Protein AF-A9BA17-F1 (afdb_monomer)

Foldseek 3Di:
DDFALDDPDPDPVVVVVSVVCLLLFAEEEEQQAQVNLLLLLLLLVFDPDFSYAYAHDPPDDNCNNDDPVRVVVRDPSSVVSSVVSQWDDDPNDIDGDDLLNCLVRGQEYEYEDELVCSVVVVVVNVVSCVVVVSRSRGYAYAYLAWHADPVVLATHDPCLVVVQHKYKDFADARCQSVDNPAATEIETEGLAQVRQVSVQSNVCVRHVRYRYAGYHLRRLLNLLSHLLLQLLLLLLQCCQQVVVPVVLSVLSLVLSLQLSQQLSQLVLVVRPCNCCSQPVYPDQCVVSVQPDSWDWDWDQDPNDTDTRTTNSCVSRVRSSCNSNQQSDDDPDDHHALSSVLSNLQNVVCVVVVFFDPADVSSQVSCVVVPNHPPPSSNSVNLVSVVSSCVNSVPDCLSCVSSLLVSCCHPNDPVSRNLSSQCSNDSVSVVVLNVVSNDDPVVVLLVVLVVVCVDPLSVVQVVVCVVVVHHPPVSSCVVVVVVPVPDDDDRSSVVNVVVSVVD

pLDDT: mean 89.36, std 8.96, range [50.41, 98.56]

Mean predicted aligned error: 6.74 Å

Radius of gyration: 25.49 Å; Cα contacts (8 Å, |Δi|>4): 829; chains: 1; bounding box: 58×53×80 Å

Secondary structure (DSSP, 8-state):
----SS-S---HHHHHHHHHHHHH--EEEES--HHHHHHHHHHHHH-SS--EEEEPPTT--TTTTS-HHHHHTS-HHHHHHHHHHTEEEETTEEEE--HHHHHHH-SEEEE---TTTHHHHHHHHHHHHHHTT-TTSEEEE---S-EEETTTTEEE-HHHHSTT-EEEEE---BTGGG-TT--EEEEEE-SSHHHHHHHHHHHHTT-TTEEEEEES-HHHHHHHHHHHHHHHHHHHHHHHHSTT-TTHHHHHHHHHHHHHHHHHHHHHHT-TTHHHHHHS-SS-GGGGT-SSS--EEEEEETTEEEEEEE-GGGG-HHHHHHHHHHHS--SSSBPPHHHHHHHHHHHHHHHHTS--SSHHHHHHHHHHTT--STT-HHHHHHHTHHHHHHHHT--GGGGHHHHHHHHHHHS-HHHHHHHHHHHH-HHHHHHHHHHTT--HHHHHHHHHHTTTTSHHHHHHHHHHHHHT---HHHHHHHHHHHHTS--PPPHHHHHHHHHHT-

Organism: Prochlorococcus marinus (strain MIT 9211) (NCBI:txid93059)

Sequence (502 aa):
MKNSFFLKSTDEKSIALRVKQLEIGNVGFYSVGLYPASLAYNCAMLSEESRLLLAPREGRELLGAFSSESLQDMEDIYIRRMKNMATHLVDGSLCVNTLSYLLLNCELVVLSANSNYIEDDLKEACRLRDELNREEVVIACLVGSFCHDELTSRSYLLCQEQPNLAFFSGFHRHGALRNPCDSFTANFCHPEAITALFGSRLLDKLSPNIQVTPGIHNIEGQYIKAAKNISSIFAGFAHTYHKDNPGLLPTLLTLLLDQCLDQAAKVSMKRIDRKALYEQQLFPITELGYGVQLIEAAILRDGGMATVRDHTFSQLTAMVADVKGSMMQPQTGKPTRNFQVGQILATKMLALNRCPSGLEELIDWCQSLGLRRGGLEGITSLQYWPMILESYSIQLEDASMINLLYISIFGTNEARKIAYEVLSNSRELTTYCKESVKPIEGEKFTKLLDRLRDKNAEQIIVKSIASNFIDNNEIANYLDDYTAIQEKPSYSTQLIRLIQDL

Solvent-accessible surface area (backbone atoms only — not comparable to full-atom values): 26605 Å² total; per-residue (Å²): 119,86,51,31,68,63,69,100,66,86,51,64,66,62,52,56,51,49,57,58,49,56,74,72,42,24,39,19,38,32,32,40,33,54,67,57,42,34,49,44,42,33,20,32,71,75,34,94,79,62,51,53,36,34,14,42,42,89,98,53,56,66,66,67,53,56,52,75,72,60,54,71,76,51,58,67,70,31,54,50,44,41,50,52,32,27,39,46,76,53,98,87,40,83,39,73,34,40,69,66,53,35,57,74,64,21,43,35,38,36,42,37,30,53,58,94,46,36,62,61,50,48,53,49,50,52,52,47,31,60,76,69,70,34,66,40,36,26,51,29,34,41,47,51,40,56,37,72,41,83,90,77,61,42,41,46,49,70,33,65,82,32,61,48,36,23,27,49,49,63,43,75,53,67,63,40,47,68,37,89,89,46,72,39,43,22,34,23,12,15,49,50,56,69,46,7,46,54,51,6,55,49,58,27,69,49,31,96,44,44,46,39,42,38,35,48,46,19,48,42,50,40,46,35,43,22,45,34,28,40,45,7,21,53,32,22,20,42,61,55,67,39,61,89,37,83,72,55,47,61,51,52,54,51,50,50,52,49,27,39,49,53,45,24,8,33,44,46,65,68,44,91,54,49,65,52,56,71,72,66,46,96,58,67,58,39,81,60,67,32,92,58,83,69,43,73,43,67,46,81,52,98,92,40,79,41,80,63,31,36,50,48,62,67,58,42,56,34,61,54,46,33,44,52,59,44,47,44,83,54,97,70,74,56,60,48,67,31,17,49,49,10,33,51,52,28,53,49,27,71,74,66,75,41,47,52,96,25,62,68,56,49,50,52,55,36,43,78,72,71,45,65,75,84,78,40,44,14,60,63,42,50,76,46,40,61,35,39,34,60,68,53,67,53,53,67,54,50,36,43,70,59,52,48,54,40,32,25,32,72,38,52,76,67,51,15,51,37,35,33,52,19,74,70,33,71,67,36,38,52,49,34,59,59,58,37,73,57,57,74,68,62,50,55,52,46,60,33,60,80,36,53,88,40,68,66,39,37,48,54,51,51,50,24,62,77,66,76,47,79,62,68,63,64,54,45,51,60,49,54,73,49,64,76,62,85,70,84,73,52,50,32,60,53,48,54,56,57,57,75,73,99

Nearest PDB structures (foldseek):
  1n1e-assembly1_B  TM=7.184E-01  e=7.629E-08  Leishmania mexicana
  1evy-assembly1_A  TM=6.963E-01  e=3.797E-08  Leishmania mexicana
  1txg-assembly1_B  TM=6.914E-01  e=3.080E-07  Archaeoglobus fulgidus
  3g79-assembly1_B  TM=3.894E-01  e=2.680E-03  Methanosarcina mazei Go1
  4r16-assembly1_B  TM=4.785E-01  e=8.574E-03  Pyrococcus horikoshii OT3

Structure (mmCIF, N/CA/C/O backbone):
data_AF-A9BA17-F1
#
_entry.id   AF-A9BA17-F1
#
loop_
_atom_site.group_PDB
_atom_site.id
_atom_site.type_symbol
_atom_site.label_atom_id
_atom_site.label_alt_id
_atom_site.label_comp_id
_atom_site.label_asym_id
_atom_site.label_entity_id
_atom_site.label_seq_id
_atom_site.pdbx_PDB_ins_code
_atom_site.Cartn_x
_atom_site.Cartn_y
_atom_site.Cartn_z
_atom_site.occupancy
_atom_site.B_iso_or_equiv
_atom_site.auth_seq_id
_atom_site.auth_comp_id
_atom_site.auth_asym_id
_atom_site.auth_atom_id
_atom_site.pdbx_PDB_model_num
ATOM 1 N N . MET A 1 1 ? -21.534 1.186 1.590 1.00 80.25 1 MET A N 1
ATOM 2 C CA . MET A 1 1 ? -21.568 1.248 3.072 1.00 80.25 1 MET A CA 1
ATOM 3 C C . MET A 1 1 ? -21.553 2.707 3.558 1.00 80.25 1 MET A C 1
ATOM 5 O O . MET A 1 1 ? -20.774 3.481 3.011 1.00 80.25 1 MET A O 1
ATOM 9 N N . LYS A 1 2 ? -22.360 3.104 4.563 1.00 86.19 2 LYS A N 1
ATOM 10 C CA . LYS A 1 2 ? -22.103 4.332 5.356 1.00 86.19 2 LYS A CA 1
ATOM 11 C C . LYS A 1 2 ? -21.101 3.977 6.458 1.00 86.19 2 LYS A C 1
ATOM 13 O O . LYS A 1 2 ? -21.265 2.945 7.106 1.00 86.19 2 LYS A O 1
ATOM 18 N N . ASN A 1 3 ? -20.055 4.775 6.623 1.00 94.62 3 ASN A N 1
ATOM 19 C CA . ASN A 1 3 ? -18.961 4.497 7.548 1.00 94.62 3 ASN A CA 1
ATOM 20 C C . ASN A 1 3 ? -18.502 5.825 8.142 1.00 94.62 3 ASN A C 1
ATOM 22 O O . ASN A 1 3 ? -17.934 6.648 7.441 1.00 94.62 3 ASN A O 1
ATOM 26 N N . SER A 1 4 ? -18.884 6.094 9.380 1.00 94.75 4 SER A N 1
ATOM 27 C CA . SER A 1 4 ? -18.582 7.353 10.058 1.00 94.75 4 SER A CA 1
ATOM 28 C C . SER A 1 4 ? -18.804 7.140 11.544 1.00 94.75 4 SER A C 1
ATOM 30 O O . SER A 1 4 ? -19.637 6.319 11.930 1.00 94.75 4 SER A O 1
ATOM 32 N N . PHE A 1 5 ? -18.096 7.898 12.373 1.00 96.19 5 PHE A N 1
ATOM 33 C CA . PHE A 1 5 ? -18.293 7.837 13.819 1.00 96.19 5 PHE A CA 1
ATOM 34 C C . PHE A 1 5 ? -19.628 8.431 14.277 1.00 96.19 5 PHE A C 1
ATOM 36 O O . PHE A 1 5 ? -19.995 8.243 15.433 1.00 96.19 5 PHE A O 1
ATOM 43 N N . PHE A 1 6 ? -20.334 9.155 13.403 1.00 93.69 6 PHE A N 1
ATOM 44 C CA . PHE A 1 6 ? -21.546 9.885 13.752 1.00 93.69 6 PHE A CA 1
ATOM 45 C C . PHE A 1 6 ? -22.764 9.379 12.963 1.00 93.69 6 PHE A C 1
ATOM 47 O O . PHE A 1 6 ? -22.776 9.292 11.722 1.00 93.69 6 PHE A O 1
ATOM 54 N N . LEU A 1 7 ? -23.858 9.094 13.677 1.00 85.50 7 LEU A N 1
ATOM 55 C CA . LEU A 1 7 ? -25.177 8.975 13.048 1.00 85.50 7 LEU A CA 1
ATOM 56 C C . LEU A 1 7 ? -25.566 10.293 12.361 1.00 85.50 7 LEU A C 1
ATOM 58 O O . LEU A 1 7 ? -25.050 11.360 12.682 1.00 85.50 7 LEU A O 1
ATOM 62 N N . LYS A 1 8 ? -26.505 10.234 11.404 1.00 75.06 8 LYS A N 1
ATOM 63 C CA . LYS A 1 8 ? -27.094 11.444 10.791 1.00 75.06 8 LYS A CA 1
ATOM 64 C C . LYS A 1 8 ? -28.067 12.101 11.784 1.00 75.06 8 LYS A C 1
ATOM 66 O O . LYS A 1 8 ? -29.261 12.183 11.523 1.00 75.06 8 LYS A O 1
ATOM 71 N N . SER A 1 9 ? -27.561 12.488 12.949 1.00 76.94 9 SER A N 1
ATOM 72 C CA . SER A 1 9 ? -28.294 13.215 13.976 1.00 76.94 9 SER A CA 1
ATOM 73 C C . SER A 1 9 ? -27.906 14.684 13.908 1.00 76.94 9 SER A C 1
ATOM 75 O O . SER A 1 9 ? -26.733 15.008 13.748 1.00 76.94 9 SER A O 1
ATOM 77 N N . THR A 1 10 ? -28.888 15.570 14.036 1.00 82.88 10 THR A N 1
ATOM 78 C CA . THR A 1 10 ? -28.667 17.011 14.227 1.00 82.88 10 THR A CA 1
ATOM 79 C C . THR A 1 10 ? -28.744 17.405 15.703 1.00 82.88 10 THR A C 1
ATOM 81 O O . THR A 1 10 ? -28.673 18.587 16.019 1.00 82.88 10 THR A O 1
ATOM 84 N N . ASP A 1 11 ? -28.932 16.443 16.616 1.00 92.81 11 ASP A N 1
ATOM 85 C CA . ASP A 1 11 ? -28.977 16.716 18.051 1.00 92.81 11 ASP A CA 1
ATOM 86 C C . ASP A 1 11 ? -27.568 16.960 18.604 1.00 92.81 11 ASP A C 1
ATOM 88 O O . ASP A 1 11 ? -26.768 16.035 18.773 1.00 92.81 11 ASP A O 1
ATOM 92 N N . GLU A 1 12 ? -27.288 18.218 18.935 1.00 93.69 12 GLU A N 1
ATOM 93 C CA . GLU A 1 12 ? -26.004 18.668 19.476 1.00 93.69 12 GLU A CA 1
ATOM 94 C C . GLU A 1 12 ? -25.598 17.909 20.746 1.00 93.69 12 GLU A C 1
ATOM 96 O O . GLU A 1 12 ? -24.412 17.647 20.953 1.00 93.69 12 GLU A O 1
ATOM 101 N N . LYS A 1 13 ? -26.559 17.511 21.593 1.00 94.12 13 LYS A N 1
ATOM 102 C CA . LYS A 1 13 ? -26.262 16.773 22.831 1.00 94.12 13 LYS A CA 1
ATOM 103 C C . LYS A 1 13 ? -25.764 15.363 22.537 1.00 94.12 13 LYS A C 1
ATOM 105 O O . LYS A 1 13 ? -24.763 14.945 23.121 1.00 94.12 13 LYS A O 1
ATOM 110 N N . SER A 1 14 ? -26.428 14.654 21.627 1.00 92.25 14 SER A N 1
ATOM 111 C CA . SER A 1 14 ? -25.997 13.333 21.162 1.00 92.25 14 SER A CA 1
ATOM 112 C C . SER A 1 14 ? -24.623 13.397 20.496 1.00 92.25 14 SER A C 1
ATOM 114 O O . SER A 1 14 ? -23.754 12.587 20.814 1.00 92.25 14 SER A O 1
ATOM 116 N N . ILE A 1 15 ? -24.378 14.403 19.648 1.00 94.12 15 ILE A N 1
ATOM 117 C CA . ILE A 1 15 ? -23.067 14.610 19.015 1.00 94.12 15 ILE A CA 1
ATOM 118 C C . ILE A 1 15 ? -21.991 14.871 20.077 1.00 94.12 15 ILE A C 1
ATOM 120 O O . ILE A 1 15 ? -20.941 14.230 20.063 1.00 94.12 15 ILE A O 1
ATOM 124 N N . ALA A 1 16 ? -22.247 15.763 21.038 1.00 95.06 16 ALA A N 1
ATOM 125 C CA . ALA A 1 16 ? -21.301 16.070 22.109 1.00 95.06 16 ALA A CA 1
ATOM 126 C C . ALA A 1 16 ? -20.991 14.846 22.986 1.00 95.06 16 ALA A C 1
ATOM 128 O O . ALA A 1 16 ? -19.848 14.657 23.407 1.00 95.06 16 ALA A O 1
ATOM 129 N N . LEU A 1 17 ? -21.990 13.998 23.253 1.00 94.38 17 LEU A N 1
ATOM 130 C CA . LEU A 1 17 ? -21.785 12.728 23.944 1.00 94.38 17 LEU A CA 1
ATOM 131 C C . LEU A 1 17 ? -20.899 11.791 23.117 1.00 94.38 17 LEU A C 1
ATOM 133 O O . LEU A 1 17 ? -19.946 11.229 23.657 1.00 94.38 17 LEU A O 1
ATOM 137 N N . ARG A 1 18 ? -21.164 11.672 21.811 1.00 95.31 18 ARG A N 1
ATOM 138 C CA . ARG A 1 18 ? -20.383 10.828 20.904 1.00 95.31 18 ARG A CA 1
ATOM 139 C C . ARG A 1 18 ? -18.923 11.269 20.827 1.00 95.31 18 ARG A C 1
ATOM 141 O O . ARG A 1 18 ? -18.032 10.438 20.954 1.00 95.31 18 ARG A O 1
ATOM 148 N N . VAL A 1 19 ? -18.656 12.573 20.737 1.00 95.75 19 VAL A N 1
ATOM 149 C CA . VAL A 1 19 ? -17.288 13.128 20.775 1.00 95.75 19 VAL A CA 1
ATOM 150 C C . VAL A 1 19 ? -16.538 12.700 22.043 1.00 95.75 19 VAL A C 1
ATOM 152 O O . VAL A 1 19 ? -15.379 12.293 21.962 1.00 95.75 19 VAL A O 1
ATOM 155 N N . LYS A 1 20 ? -17.195 12.733 23.211 1.00 95.00 20 LYS A N 1
ATOM 156 C CA . LYS A 1 20 ? -16.595 12.282 24.481 1.00 95.00 20 LYS A CA 1
ATOM 157 C C . LYS A 1 20 ? -16.345 10.773 24.509 1.00 95.00 20 LYS A C 1
ATOM 159 O O . LYS A 1 20 ? -15.336 10.342 25.055 1.00 95.00 20 LYS A O 1
ATOM 164 N N . GLN A 1 21 ? -17.228 9.972 23.914 1.00 94.38 21 GLN A N 1
ATOM 165 C CA . GLN A 1 21 ? -17.019 8.524 23.789 1.00 94.38 21 GLN A CA 1
ATOM 166 C C . GLN A 1 21 ? -15.793 8.214 22.921 1.00 94.38 21 GLN A C 1
ATOM 168 O O . GLN A 1 21 ? -14.937 7.434 23.330 1.00 94.38 21 GLN A O 1
ATOM 173 N N . LEU A 1 22 ? -15.647 8.889 21.775 1.00 96.00 22 LEU A N 1
ATOM 174 C CA . LEU A 1 22 ? -14.487 8.730 20.890 1.00 96.00 22 LEU A CA 1
ATOM 175 C C . LEU A 1 22 ? -13.168 9.113 21.572 1.00 96.00 22 LEU A C 1
ATOM 177 O O . LEU A 1 22 ? -12.120 8.565 21.247 1.00 96.00 22 LEU A O 1
ATOM 181 N N . GLU A 1 23 ? -13.180 10.025 22.545 1.00 91.31 23 GLU A N 1
ATOM 182 C CA . GLU A 1 23 ? -11.965 10.395 23.273 1.00 91.31 23 GLU A CA 1
ATOM 183 C C . GLU A 1 23 ? -11.358 9.232 24.074 1.00 91.31 23 GLU A C 1
ATOM 185 O O . GLU A 1 23 ? -10.127 9.176 24.229 1.00 91.31 23 GLU A O 1
ATOM 190 N N . ILE A 1 24 ? -12.206 8.322 24.562 1.00 91.44 24 ILE A N 1
ATOM 191 C CA . ILE A 1 24 ? -11.844 7.156 25.379 1.00 91.44 24 ILE A CA 1
ATOM 192 C C . ILE A 1 24 ? -12.030 5.816 24.654 1.00 91.44 24 ILE A C 1
ATOM 194 O O . ILE A 1 24 ? -11.817 4.769 25.257 1.00 91.44 24 ILE A O 1
ATOM 198 N N . GLY A 1 25 ? -12.398 5.854 23.374 1.00 95.12 25 GLY A N 1
ATOM 199 C CA . GLY A 1 25 ? -12.740 4.682 22.578 1.00 95.12 25 GLY A CA 1
ATOM 200 C C . GLY A 1 25 ? -11.585 3.703 22.368 1.00 95.12 25 GLY A C 1
ATOM 201 O O . GLY A 1 25 ? -10.414 4.093 22.321 1.00 95.12 25 GLY A O 1
ATOM 202 N N . ASN A 1 26 ? -11.936 2.427 22.199 1.00 97.25 26 ASN A N 1
ATOM 203 C CA . ASN A 1 26 ? -10.983 1.373 21.855 1.00 97.25 26 ASN A CA 1
ATOM 204 C C . ASN A 1 26 ? -10.810 1.239 20.337 1.00 97.25 26 ASN A C 1
ATOM 206 O O . ASN A 1 26 ? -11.734 1.505 19.562 1.00 97.25 26 ASN A O 1
ATOM 210 N N . VAL A 1 27 ? -9.645 0.736 19.931 1.00 97.94 27 VAL A N 1
ATOM 211 C CA . VAL A 1 27 ? -9.338 0.329 18.555 1.00 97.94 27 VAL A CA 1
ATOM 212 C C . VAL A 1 27 ? -9.180 -1.186 18.502 1.00 97.94 27 VAL A C 1
ATOM 214 O O . VAL A 1 27 ? -8.469 -1.766 19.317 1.00 97.94 27 VAL A O 1
ATOM 217 N N . GLY A 1 28 ? -9.821 -1.829 17.533 1.00 98.00 28 GLY A N 1
ATOM 218 C CA . GLY A 1 28 ? -9.743 -3.268 17.308 1.00 98.00 28 GLY A CA 1
ATOM 219 C C . GLY A 1 28 ? -8.903 -3.612 16.080 1.00 98.00 28 GLY A C 1
ATOM 220 O O . GLY A 1 28 ? -9.140 -3.048 15.016 1.00 98.00 28 GLY A O 1
ATOM 221 N N . PHE A 1 29 ? -7.984 -4.576 16.178 1.00 97.44 29 PHE A N 1
ATOM 222 C CA . PHE A 1 29 ? -7.386 -5.233 15.006 1.00 97.44 29 PHE A CA 1
ATOM 223 C C . PHE A 1 29 ? -7.950 -6.639 14.826 1.00 97.44 29 PHE A C 1
ATOM 225 O O . PHE A 1 29 ? -7.773 -7.504 15.688 1.00 97.44 29 PHE A O 1
ATOM 232 N N . TYR A 1 30 ? -8.565 -6.882 13.669 1.00 97.62 30 TYR A N 1
ATOM 233 C CA . TYR A 1 30 ? -9.037 -8.204 13.269 1.00 97.62 30 TYR A CA 1
ATOM 234 C C . TYR A 1 30 ? -8.101 -8.854 12.246 1.00 97.62 30 TYR A C 1
ATOM 236 O O . TYR A 1 30 ? -7.559 -8.175 11.369 1.00 97.62 30 TYR A O 1
ATOM 244 N N . SER A 1 31 ? -7.938 -10.177 12.341 1.00 93.56 31 SER A N 1
ATOM 245 C CA . SER A 1 31 ? -6.985 -10.973 11.555 1.00 93.56 31 SER A CA 1
ATOM 246 C C . SER A 1 31 ? -5.527 -10.561 11.806 1.00 93.56 31 SER A C 1
ATOM 248 O O . SER A 1 31 ? -4.812 -10.142 10.899 1.00 93.56 31 SER A O 1
ATOM 250 N N . VAL A 1 32 ? -5.086 -10.709 13.060 1.00 89.31 32 VAL A N 1
ATOM 251 C CA . VAL A 1 32 ? -3.774 -10.279 13.577 1.00 89.31 32 VAL A CA 1
ATOM 252 C C . VAL A 1 32 ? -2.590 -10.889 12.801 1.00 89.31 32 VAL A C 1
ATOM 254 O O . VAL A 1 32 ? -2.080 -11.961 13.122 1.00 89.31 32 VAL A O 1
ATOM 257 N N . GLY A 1 33 ? -2.141 -10.182 11.761 1.00 86.44 33 GLY A N 1
ATOM 258 C CA . GLY A 1 33 ? -0.909 -10.461 11.024 1.00 86.44 33 GLY A CA 1
ATOM 259 C C . GLY A 1 33 ? 0.328 -9.826 11.667 1.00 86.44 33 GLY A C 1
ATOM 260 O O . GLY A 1 33 ? 0.265 -9.238 12.744 1.00 86.44 33 GLY A O 1
ATOM 261 N N . LEU A 1 34 ? 1.472 -9.892 10.977 1.00 84.75 34 LEU A N 1
ATOM 262 C CA . LEU A 1 34 ? 2.750 -9.408 11.519 1.00 84.75 34 LEU A CA 1
ATOM 263 C C . LEU A 1 34 ? 2.729 -7.911 11.869 1.00 84.75 34 LEU A C 1
ATOM 265 O O . LEU A 1 34 ? 3.305 -7.530 12.886 1.00 84.75 34 LEU A O 1
ATOM 269 N N . TYR A 1 35 ? 2.073 -7.078 11.052 1.00 85.62 35 TYR A N 1
ATOM 270 C CA . TYR A 1 35 ? 1.953 -5.637 11.308 1.00 85.62 35 TYR A CA 1
ATOM 271 C C . TYR A 1 35 ? 1.130 -5.366 12.583 1.00 85.62 35 TYR A C 1
ATOM 273 O O . TYR A 1 35 ? 1.702 -4.833 13.537 1.00 85.62 35 TYR A O 1
ATOM 281 N N . PRO A 1 36 ? -0.152 -5.786 12.674 1.00 89.62 36 PRO A N 1
ATOM 282 C CA . PRO A 1 36 ? -0.951 -5.628 13.891 1.00 89.62 36 PRO A CA 1
ATOM 283 C C . PRO A 1 36 ? -0.299 -6.225 15.136 1.00 89.62 36 PRO A C 1
ATOM 285 O O . PRO A 1 36 ? -0.302 -5.591 16.185 1.00 89.62 36 PRO A O 1
ATOM 288 N N . ALA A 1 37 ? 0.300 -7.416 15.026 1.00 90.62 37 ALA A N 1
ATOM 289 C CA . ALA A 1 37 ? 0.963 -8.069 16.150 1.00 90.62 37 ALA A CA 1
ATOM 290 C C . ALA A 1 37 ? 2.164 -7.256 16.651 1.00 90.62 37 ALA A C 1
ATOM 292 O O . ALA A 1 37 ? 2.364 -7.122 17.855 1.00 90.62 37 ALA A O 1
ATOM 293 N N . SER A 1 38 ? 2.962 -6.698 15.736 1.00 89.00 38 SER A N 1
ATOM 294 C CA . SER A 1 38 ? 4.132 -5.901 16.113 1.00 89.00 38 SER A CA 1
ATOM 295 C C . SER A 1 38 ? 3.725 -4.554 16.722 1.00 89.00 38 SER A C 1
ATOM 297 O O . SER A 1 38 ? 4.362 -4.115 17.674 1.00 89.00 38 SER A O 1
ATOM 299 N N . LEU A 1 39 ? 2.642 -3.933 16.234 1.00 89.62 39 LEU A N 1
ATOM 300 C CA . LEU A 1 39 ? 2.074 -2.726 16.844 1.00 89.62 39 LEU A CA 1
ATOM 301 C C . LEU A 1 39 ? 1.496 -3.020 18.231 1.00 89.62 39 LEU A C 1
ATOM 303 O O . LEU A 1 39 ? 1.759 -2.285 19.172 1.00 89.62 39 LEU A O 1
ATOM 307 N N . ALA A 1 40 ? 0.781 -4.130 18.389 1.00 92.19 40 ALA A N 1
ATOM 308 C CA . ALA A 1 40 ? 0.269 -4.550 19.686 1.00 92.19 40 ALA A CA 1
ATOM 309 C C . ALA A 1 40 ? 1.381 -4.829 20.702 1.00 92.19 40 ALA A C 1
ATOM 311 O O . ALA A 1 40 ? 1.255 -4.455 21.866 1.00 92.19 40 ALA A O 1
ATOM 312 N N . TYR A 1 41 ? 2.483 -5.443 20.267 1.00 91.88 41 TYR A N 1
ATOM 313 C CA . TYR A 1 41 ? 3.653 -5.623 21.120 1.00 91.88 41 TYR A CA 1
ATOM 314 C C . TYR A 1 41 ? 4.255 -4.275 21.534 1.00 91.88 41 TYR A C 1
ATOM 316 O O . TYR A 1 41 ? 4.527 -4.068 22.711 1.00 91.88 41 TYR A O 1
ATOM 324 N N . ASN A 1 42 ? 4.374 -3.323 20.602 1.00 90.31 42 ASN A N 1
ATOM 325 C CA . ASN A 1 42 ? 4.807 -1.958 20.907 1.00 90.31 42 ASN A CA 1
ATOM 326 C C . ASN A 1 42 ? 3.906 -1.287 21.960 1.00 90.31 42 ASN A C 1
ATOM 328 O O . ASN A 1 42 ? 4.395 -0.752 22.954 1.00 90.31 42 ASN A O 1
ATOM 332 N N . CYS A 1 43 ? 2.584 -1.381 21.789 1.00 91.00 43 CYS A N 1
ATOM 333 C CA . CYS A 1 43 ? 1.611 -0.888 22.762 1.00 91.00 43 CYS A CA 1
ATOM 334 C C . CYS A 1 43 ? 1.785 -1.562 24.130 1.00 91.00 43 CYS A C 1
ATOM 336 O O . CYS A 1 43 ? 1.735 -0.887 25.153 1.00 91.00 43 CYS A O 1
ATOM 338 N N . ALA A 1 44 ? 2.019 -2.878 24.158 1.00 92.31 44 ALA A N 1
ATOM 339 C CA . ALA A 1 44 ? 2.231 -3.637 25.389 1.00 92.31 44 ALA A CA 1
ATOM 340 C C . ALA A 1 44 ? 3.506 -3.220 26.136 1.00 92.31 44 ALA A C 1
ATOM 342 O O . ALA A 1 44 ? 3.529 -3.269 27.368 1.00 92.31 44 ALA A O 1
ATOM 343 N N . MET A 1 45 ? 4.550 -2.824 25.404 1.00 90.38 45 MET A N 1
ATOM 344 C CA . MET A 1 45 ? 5.803 -2.328 25.972 1.00 90.38 45 MET A CA 1
ATOM 345 C C . MET A 1 45 ? 5.640 -0.955 26.625 1.00 90.38 45 MET A C 1
ATOM 347 O O . MET A 1 45 ? 6.179 -0.722 27.704 1.00 90.38 45 MET A O 1
ATOM 351 N N . LEU A 1 46 ? 4.904 -0.057 25.966 1.00 84.94 46 LEU A N 1
ATOM 352 C CA . LEU A 1 46 ? 4.946 1.380 26.254 1.00 84.94 46 LEU A CA 1
ATOM 353 C C . LEU A 1 46 ? 3.724 1.907 27.012 1.00 84.94 46 LEU A C 1
ATOM 355 O O . LEU A 1 46 ? 3.776 3.017 27.534 1.00 84.94 46 LEU A O 1
ATOM 359 N N . SER A 1 47 ? 2.643 1.129 27.092 1.00 78.12 47 SER A N 1
ATOM 360 C CA . SER A 1 47 ? 1.451 1.483 27.863 1.00 78.12 47 SER A CA 1
ATOM 361 C C . SER A 1 47 ? 1.020 0.343 28.782 1.00 78.12 47 SER A C 1
ATOM 363 O O . SER A 1 47 ? 0.969 -0.821 28.380 1.00 78.12 47 SER A O 1
ATOM 365 N N . GLU A 1 48 ? 0.682 0.679 30.028 1.00 71.38 48 GLU A N 1
ATOM 366 C CA . GLU A 1 48 ? 0.074 -0.270 30.971 1.00 71.38 48 GLU A CA 1
ATOM 367 C C . GLU A 1 48 ? -1.424 -0.454 30.709 1.00 71.38 48 GLU A C 1
ATOM 369 O O . GLU A 1 48 ? -1.948 -1.557 30.855 1.00 71.38 48 GLU A O 1
ATOM 374 N N . GLU A 1 49 ? -2.091 0.605 30.246 1.00 71.12 49 GLU A N 1
ATOM 375 C CA . GLU A 1 49 ? -3.492 0.597 29.834 1.00 71.12 49 GLU A CA 1
ATOM 376 C C . GLU A 1 49 ? -3.559 0.723 28.312 1.00 71.12 49 GLU A C 1
ATOM 378 O O . GLU A 1 49 ? -3.391 1.802 27.736 1.00 71.12 49 GLU A O 1
ATOM 383 N N . SER A 1 50 ? -3.763 -0.400 27.626 1.00 77.00 50 SER A N 1
ATOM 384 C CA . SER A 1 50 ? -3.921 -0.387 26.176 1.00 77.00 50 SER A CA 1
ATOM 385 C C . SER A 1 50 ? -5.392 -0.310 25.800 1.00 77.00 50 SER A C 1
ATOM 387 O O . SER A 1 50 ? -6.195 -1.142 26.209 1.00 77.00 50 SER A O 1
ATOM 389 N N . ARG A 1 51 ? -5.724 0.664 24.953 1.00 91.69 51 ARG A N 1
ATOM 390 C CA . ARG A 1 51 ? -7.031 0.765 24.284 1.00 91.69 51 ARG A CA 1
ATOM 391 C C . ARG A 1 51 ? -7.103 -0.080 23.016 1.00 91.69 51 ARG A C 1
ATOM 393 O O . ARG A 1 51 ? -8.008 0.090 22.201 1.00 91.69 51 ARG A O 1
ATOM 400 N N . LEU A 1 52 ? -6.115 -0.949 22.819 1.00 96.06 52 LEU A N 1
ATOM 401 C CA . LEU A 1 52 ? -6.061 -1.861 21.700 1.00 96.06 52 LEU A CA 1
ATOM 402 C C . LEU A 1 52 ? -6.680 -3.200 22.083 1.00 96.06 52 LEU A C 1
ATOM 404 O O . LEU A 1 52 ? -6.251 -3.845 23.038 1.00 96.06 52 LEU A O 1
ATOM 408 N N . LEU A 1 53 ? -7.641 -3.636 21.279 1.00 97.62 53 LEU A N 1
ATOM 409 C CA . LEU A 1 53 ? -8.197 -4.977 21.319 1.00 97.62 53 LEU A CA 1
ATOM 410 C C . LEU A 1 53 ? -7.770 -5.744 20.067 1.00 97.62 53 LEU A C 1
ATOM 412 O O . LEU A 1 53 ? -7.662 -5.196 18.970 1.00 97.62 53 LEU A O 1
ATOM 416 N N . LEU A 1 54 ? -7.518 -7.034 20.231 1.00 97.69 54 LEU A N 1
ATOM 417 C CA . LEU A 1 54 ? -7.075 -7.924 19.164 1.00 97.69 54 LEU A CA 1
ATOM 418 C C . LEU A 1 54 ? -8.081 -9.049 19.003 1.00 97.69 54 LEU A C 1
ATOM 420 O O . LEU A 1 54 ? -8.567 -9.569 19.998 1.00 97.69 54 LEU A O 1
ATOM 424 N N . ALA A 1 55 ? -8.350 -9.462 17.771 1.00 97.69 55 ALA A N 1
ATOM 425 C CA . ALA A 1 55 ? -9.089 -10.685 17.489 1.00 97.69 55 ALA A CA 1
ATOM 426 C C . ALA A 1 55 ? -8.384 -11.444 16.354 1.00 97.69 55 ALA A C 1
ATOM 428 O O . ALA A 1 55 ? -8.418 -11.001 15.196 1.00 97.69 55 ALA A O 1
ATOM 429 N N . PRO A 1 56 ? -7.687 -12.559 16.645 1.00 95.56 56 PRO A N 1
ATOM 430 C CA . PRO A 1 56 ? -7.178 -13.416 15.585 1.00 95.56 56 PRO A CA 1
ATOM 431 C C . PRO A 1 56 ? -8.354 -13.995 14.786 1.00 95.56 56 PRO A C 1
ATOM 433 O O . PRO A 1 56 ? -9.439 -14.217 15.322 1.00 95.56 56 PRO A O 1
ATOM 436 N N . ARG A 1 57 ? -8.140 -14.241 13.489 1.00 92.31 57 ARG A N 1
ATOM 437 C CA . ARG A 1 57 ? -9.120 -14.966 12.669 1.00 92.31 57 ARG A CA 1
ATOM 438 C C . ARG A 1 57 ? -9.314 -16.367 13.255 1.00 92.31 57 ARG A C 1
ATOM 440 O O . ARG A 1 57 ? -8.358 -16.951 13.767 1.00 92.31 57 ARG A O 1
ATOM 447 N N . GLU A 1 58 ? -10.515 -16.920 13.142 1.00 89.31 58 GLU A N 1
ATOM 448 C CA . GLU A 1 58 ? -10.786 -18.294 13.563 1.00 89.31 58 GLU A CA 1
ATOM 449 C C . GLU A 1 58 ? -9.756 -19.282 12.978 1.00 89.31 58 GLU A C 1
ATOM 451 O O . GLU A 1 58 ? -9.348 -19.181 11.817 1.00 89.31 58 GLU A O 1
ATOM 456 N N . GLY A 1 59 ? -9.266 -20.194 13.823 1.00 88.12 59 GLY A N 1
ATOM 457 C CA . GLY A 1 59 ? -8.212 -21.149 13.470 1.00 88.12 59 GLY A CA 1
ATOM 458 C C . GLY A 1 59 ? -6.790 -20.571 13.405 1.00 88.12 59 GLY A C 1
ATOM 459 O O . GLY A 1 59 ? -5.863 -21.294 13.039 1.00 88.12 59 GLY A O 1
ATOM 460 N N . ARG A 1 60 ? -6.575 -19.292 13.745 1.00 90.31 60 ARG A N 1
ATOM 461 C CA . ARG A 1 60 ? -5.239 -18.676 13.826 1.00 90.31 60 ARG A CA 1
ATOM 462 C C . ARG A 1 60 ? -4.834 -18.388 15.265 1.00 90.31 60 ARG A C 1
ATOM 464 O O . ARG A 1 60 ? -5.632 -17.961 16.092 1.00 90.31 60 ARG A O 1
ATOM 471 N N . GLU A 1 61 ? -3.545 -18.549 15.536 1.00 90.75 61 GLU A N 1
ATOM 472 C CA . GLU A 1 61 ? -2.944 -18.166 16.809 1.00 90.75 61 GLU A CA 1
ATOM 473 C C . GLU A 1 61 ? -2.547 -16.686 16.811 1.00 90.75 61 GLU A C 1
ATOM 475 O O . GLU A 1 61 ? -1.991 -16.187 15.831 1.00 90.75 61 GLU A O 1
ATOM 480 N N . LEU A 1 62 ? -2.744 -16.005 17.945 1.00 90.00 62 LEU A N 1
ATOM 481 C CA . LEU A 1 62 ? -2.409 -14.587 18.129 1.00 90.00 62 LEU A CA 1
ATOM 482 C C . LEU A 1 62 ? -0.952 -14.254 17.765 1.00 90.00 62 LEU A C 1
ATOM 484 O O . LEU A 1 62 ? -0.678 -13.240 17.129 1.00 90.00 62 LEU A O 1
ATOM 488 N N . LEU A 1 63 ? -0.017 -15.104 18.193 1.00 91.06 63 LEU A N 1
ATOM 489 C CA . LEU A 1 63 ? 1.422 -14.913 17.991 1.00 91.06 63 LEU A CA 1
ATOM 490 C C . LEU A 1 63 ? 1.949 -15.660 16.760 1.00 91.06 63 LEU A C 1
ATOM 492 O O . LEU A 1 63 ? 3.143 -15.598 16.477 1.00 91.06 63 LEU A O 1
ATOM 496 N N . GLY A 1 64 ? 1.074 -16.330 16.000 1.00 86.69 64 GLY A N 1
ATOM 497 C CA . GLY A 1 64 ? 1.461 -17.195 14.880 1.00 86.69 64 GLY A CA 1
ATOM 498 C C . GLY A 1 64 ? 2.104 -16.456 13.700 1.00 86.69 64 GLY A C 1
ATOM 499 O O . GLY A 1 64 ? 2.653 -17.087 12.799 1.00 86.69 64 GLY A O 1
ATOM 500 N N . ALA A 1 65 ? 2.048 -15.121 13.689 1.00 82.56 65 ALA A N 1
ATOM 501 C CA . ALA A 1 65 ? 2.723 -14.290 12.697 1.00 82.56 65 ALA A CA 1
ATOM 502 C C . ALA A 1 65 ? 4.223 -14.075 12.987 1.00 82.56 65 ALA A C 1
ATOM 504 O O . ALA A 1 65 ? 4.963 -13.692 12.076 1.00 82.56 65 ALA A O 1
ATOM 505 N N . PHE A 1 66 ? 4.683 -14.293 14.223 1.00 86.19 66 PHE A N 1
ATOM 506 C CA . PHE A 1 66 ? 6.092 -14.157 14.588 1.00 86.19 66 PHE A CA 1
ATOM 507 C C . PHE A 1 66 ? 6.876 -15.435 14.267 1.00 86.19 66 PHE A C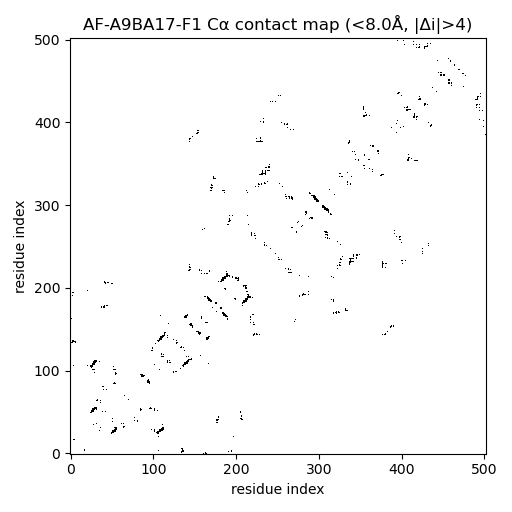 1
ATOM 509 O O . PHE A 1 66 ? 6.370 -16.548 14.397 1.00 86.19 66 PHE A O 1
ATOM 516 N N . SER A 1 67 ? 8.137 -15.284 13.846 1.00 83.06 67 SER A N 1
ATOM 517 C CA . SER A 1 67 ? 9.047 -16.429 13.741 1.00 83.06 67 SER A CA 1
ATOM 518 C C . SER A 1 67 ? 9.442 -16.923 15.133 1.00 83.06 67 SER A C 1
ATOM 520 O O . SER A 1 67 ? 9.443 -16.149 16.088 1.00 83.06 67 SER A O 1
ATOM 522 N N . SER A 1 68 ? 9.851 -18.190 15.239 1.00 84.81 68 SER A N 1
ATOM 523 C CA . SER A 1 68 ? 10.367 -18.753 16.495 1.00 84.81 68 SER A CA 1
ATOM 524 C C . SER A 1 68 ? 11.546 -17.947 17.050 1.00 84.81 68 SER A C 1
ATOM 526 O O . SER A 1 68 ? 11.592 -17.699 18.245 1.00 84.81 68 SER A O 1
ATOM 528 N N . GLU A 1 69 ? 12.439 -17.478 16.175 1.00 83.19 69 GLU A N 1
ATOM 529 C CA . GLU A 1 69 ? 13.538 -16.563 16.518 1.00 83.19 69 GLU A CA 1
ATOM 530 C C . GLU A 1 69 ? 13.005 -15.242 17.101 1.00 83.19 69 GLU A C 1
ATOM 532 O O . GLU A 1 69 ? 13.419 -14.837 18.176 1.00 83.19 69 GLU A O 1
ATOM 537 N N . SER A 1 70 ? 12.004 -14.616 16.463 1.00 83.50 70 SER A N 1
ATOM 538 C CA . SER A 1 70 ? 11.433 -13.357 16.971 1.00 83.50 70 SER A CA 1
ATOM 539 C C . SER A 1 70 ? 10.777 -13.519 18.342 1.00 83.50 70 SER A C 1
ATOM 541 O O . SER A 1 70 ? 10.800 -12.580 19.124 1.00 83.50 70 SER A O 1
ATOM 543 N N . LEU A 1 71 ? 10.165 -14.675 18.617 1.00 87.38 71 LEU A N 1
ATOM 544 C CA . LEU A 1 71 ? 9.508 -14.945 19.897 1.00 87.38 71 LEU A CA 1
ATOM 545 C C . LEU A 1 71 ? 10.505 -15.147 21.042 1.00 87.38 71 LEU A C 1
ATOM 547 O O . LEU A 1 71 ? 10.159 -14.842 22.176 1.00 87.38 71 LEU A O 1
ATOM 551 N N . GLN A 1 72 ? 11.717 -15.637 20.762 1.00 86.69 72 GLN A N 1
ATOM 552 C CA . GLN A 1 72 ? 12.766 -15.802 21.777 1.00 86.69 72 GLN A CA 1
ATOM 553 C C . GLN A 1 72 ? 13.284 -14.458 22.301 1.00 86.69 72 GLN A C 1
ATOM 555 O O . GLN A 1 72 ? 13.654 -14.365 23.467 1.00 86.69 72 GLN A O 1
ATOM 560 N N . ASP A 1 73 ? 13.256 -13.425 21.459 1.00 85.31 73 ASP A N 1
ATOM 561 C CA . ASP A 1 73 ? 13.697 -12.072 21.810 1.00 85.31 73 ASP A CA 1
ATOM 562 C C . ASP A 1 73 ? 12.596 -11.230 22.486 1.00 85.31 73 ASP A C 1
ATOM 564 O O . ASP A 1 73 ? 12.827 -10.078 22.853 1.00 85.31 73 ASP A O 1
ATOM 568 N N . MET A 1 74 ? 11.374 -11.759 22.606 1.00 89.75 74 MET A N 1
ATOM 569 C CA . MET A 1 74 ? 10.234 -11.040 23.176 1.00 89.75 74 MET A CA 1
ATOM 570 C C . MET A 1 74 ? 10.088 -11.326 24.672 1.00 89.75 74 MET A C 1
ATOM 572 O O . MET A 1 74 ? 10.170 -12.469 25.113 1.00 89.75 74 MET A O 1
ATOM 576 N N . GLU A 1 75 ? 9.798 -10.293 25.462 1.00 91.75 75 GLU A N 1
ATOM 577 C CA . GLU A 1 75 ? 9.621 -10.443 26.905 1.00 91.75 75 GLU A CA 1
ATOM 578 C C . GLU A 1 75 ? 8.228 -10.990 27.254 1.00 91.75 75 GLU A C 1
ATOM 580 O O . GLU A 1 75 ? 7.191 -10.500 26.785 1.00 91.75 75 GLU A O 1
ATOM 585 N N . ASP A 1 76 ? 8.196 -11.967 28.164 1.00 93.12 76 ASP A N 1
ATOM 586 C CA . ASP A 1 76 ? 6.977 -12.662 28.596 1.00 93.12 76 ASP A CA 1
ATOM 587 C C . ASP A 1 76 ? 5.897 -11.725 29.150 1.00 93.12 76 ASP A C 1
ATOM 589 O O . ASP A 1 76 ? 4.698 -11.977 28.987 1.00 93.12 76 ASP A O 1
ATOM 593 N N . ILE A 1 77 ? 6.299 -10.636 29.812 1.00 93.75 77 ILE A N 1
ATOM 594 C CA . ILE A 1 77 ? 5.362 -9.658 30.372 1.00 93.75 77 ILE A CA 1
ATOM 595 C C . ILE A 1 77 ? 4.562 -8.956 29.267 1.00 93.75 77 ILE A C 1
ATOM 597 O O . ILE A 1 77 ? 3.341 -8.818 29.384 1.00 93.75 77 ILE A O 1
ATOM 601 N N . TYR A 1 78 ? 5.212 -8.590 28.163 1.00 93.12 78 TYR A N 1
ATOM 602 C CA . TYR A 1 78 ? 4.568 -7.934 27.027 1.00 93.12 78 TYR A CA 1
ATOM 603 C C . TYR A 1 78 ? 3.748 -8.928 26.205 1.00 93.12 78 TYR A C 1
ATOM 605 O O . TYR A 1 78 ? 2.635 -8.608 25.787 1.00 93.12 78 TYR A O 1
ATOM 613 N N . ILE A 1 79 ? 4.217 -10.173 26.076 1.00 93.56 79 ILE A N 1
ATOM 614 C CA . ILE A 1 79 ? 3.421 -11.266 25.502 1.00 93.56 79 ILE A CA 1
ATOM 615 C C . ILE A 1 79 ? 2.128 -11.482 26.301 1.00 93.56 79 ILE A C 1
ATOM 617 O O . ILE A 1 79 ? 1.052 -11.639 25.720 1.00 93.56 79 ILE A O 1
ATOM 621 N N . ARG A 1 80 ? 2.197 -11.474 27.638 1.00 93.44 80 ARG A N 1
ATOM 622 C CA . ARG A 1 80 ? 1.012 -11.612 28.497 1.00 93.44 80 ARG A CA 1
ATOM 623 C C . ARG A 1 80 ? 0.043 -10.446 28.309 1.00 93.44 80 ARG A C 1
ATOM 625 O O . ARG A 1 80 ? -1.155 -10.680 28.187 1.00 93.44 80 ARG A O 1
ATOM 632 N N . ARG A 1 81 ? 0.548 -9.212 28.215 1.00 94.25 81 ARG A N 1
ATOM 633 C CA . ARG A 1 81 ? -0.272 -8.028 27.903 1.00 94.25 81 ARG A CA 1
ATOM 634 C C . ARG A 1 81 ? -0.956 -8.152 26.537 1.00 94.25 81 ARG A C 1
ATOM 636 O O . ARG A 1 81 ? -2.152 -7.902 26.451 1.00 94.25 81 ARG A O 1
ATOM 643 N N . MET A 1 82 ? -0.258 -8.623 25.502 1.00 94.25 82 MET A N 1
ATOM 644 C CA . MET A 1 82 ? -0.880 -8.903 24.199 1.00 94.25 82 MET A CA 1
ATOM 645 C C . MET A 1 82 ? -1.984 -9.962 24.287 1.00 94.25 82 MET A C 1
ATOM 647 O O . MET A 1 82 ? -3.030 -9.806 23.662 1.00 94.25 82 MET A O 1
ATOM 651 N N . LYS A 1 83 ? -1.778 -11.035 25.064 1.00 94.31 83 LYS A N 1
ATOM 652 C CA . LYS A 1 83 ? -2.823 -12.044 25.299 1.00 94.31 83 LYS A CA 1
ATOM 653 C C . LYS A 1 83 ? -4.053 -11.415 25.949 1.00 94.31 83 LYS A C 1
ATOM 655 O O . LYS A 1 83 ? -5.152 -11.676 25.481 1.00 94.31 83 LYS A O 1
ATOM 660 N N . ASN A 1 84 ? -3.865 -10.522 26.922 1.00 93.88 84 ASN A N 1
ATOM 661 C CA . ASN A 1 84 ? -4.968 -9.788 27.546 1.00 93.88 84 ASN A CA 1
ATOM 662 C C . ASN A 1 84 ? -5.720 -8.898 26.540 1.00 93.88 84 ASN A C 1
ATOM 664 O O . ASN A 1 84 ? -6.943 -8.870 26.576 1.00 93.88 84 ASN A O 1
ATOM 668 N N . MET A 1 85 ? -5.028 -8.237 25.601 1.00 95.62 85 MET A N 1
ATOM 669 C CA . MET A 1 85 ? -5.682 -7.483 24.512 1.00 95.62 85 MET A CA 1
ATOM 670 C C . MET A 1 85 ? -6.550 -8.380 23.615 1.00 95.62 85 MET A C 1
ATOM 672 O O . MET A 1 85 ? -7.475 -7.897 22.963 1.00 95.62 85 MET A O 1
ATOM 676 N N . ALA A 1 86 ? -6.241 -9.678 23.545 1.00 96.31 86 ALA A N 1
ATOM 677 C CA . ALA A 1 86 ? -6.910 -10.651 22.687 1.00 96.31 86 ALA A CA 1
ATOM 678 C C . ALA A 1 86 ? -8.006 -11.464 23.386 1.00 96.31 86 ALA A C 1
ATOM 680 O O . ALA A 1 86 ? -8.598 -12.346 22.759 1.00 96.31 86 ALA A O 1
ATOM 681 N N . THR A 1 87 ? -8.268 -11.203 24.666 1.00 95.69 87 THR A N 1
ATOM 682 C CA . THR A 1 87 ? -9.191 -12.007 25.468 1.00 95.69 87 THR A CA 1
ATOM 683 C C . THR A 1 87 ? -10.082 -11.165 26.369 1.00 95.69 87 THR A C 1
ATOM 685 O O . THR A 1 87 ? -9.683 -10.095 26.817 1.00 95.69 87 THR A O 1
ATOM 688 N N . HIS A 1 88 ? -11.251 -11.693 26.711 1.00 95.19 88 HIS A N 1
ATOM 689 C CA . HIS A 1 88 ? -12.173 -11.125 27.692 1.00 95.19 88 HIS A CA 1
ATOM 690 C C . HIS A 1 88 ? -12.776 -12.230 28.564 1.00 95.19 88 HIS A C 1
ATOM 692 O O . HIS A 1 88 ? -12.636 -13.413 28.260 1.00 95.19 88 HIS A O 1
ATOM 698 N N . LEU A 1 89 ? -13.421 -11.858 29.669 1.00 94.44 89 LEU A N 1
ATOM 699 C CA . LEU A 1 89 ? -14.082 -12.814 30.558 1.00 94.44 89 LEU A CA 1
ATOM 700 C C . LEU A 1 89 ? -15.554 -12.987 30.173 1.00 94.44 89 LEU A C 1
ATOM 702 O O . LEU A 1 89 ? -16.280 -12.002 30.057 1.00 94.44 89 LEU A O 1
ATOM 706 N N . VAL A 1 90 ? -15.991 -14.239 30.052 1.00 92.50 90 VAL A N 1
ATOM 707 C CA . VAL A 1 90 ? -17.399 -14.645 29.931 1.00 92.50 90 VAL A CA 1
ATOM 708 C C . VAL A 1 90 ? -17.658 -15.703 30.996 1.00 92.50 90 VAL A C 1
ATOM 710 O O . VAL A 1 90 ? -16.964 -16.717 31.037 1.00 92.50 90 VAL A O 1
ATOM 713 N N . ASP A 1 91 ? -18.596 -15.442 31.909 1.00 91.38 91 ASP A N 1
ATOM 714 C CA . ASP A 1 91 ? -18.939 -16.341 33.025 1.00 91.38 91 ASP A CA 1
ATOM 715 C C . ASP A 1 91 ? -17.714 -16.839 33.823 1.00 91.38 91 ASP A C 1
ATOM 717 O O . ASP A 1 91 ? -17.599 -18.004 34.202 1.00 91.38 91 ASP A O 1
ATOM 721 N N . GLY A 1 92 ? -16.746 -15.943 34.047 1.00 89.25 92 GLY A N 1
ATOM 722 C CA . GLY A 1 92 ? -15.499 -16.235 34.765 1.00 89.25 92 GLY A CA 1
ATOM 723 C C . GLY A 1 92 ? -14.439 -16.993 33.956 1.00 89.25 92 GLY A C 1
ATOM 724 O O . GLY A 1 92 ? -13.334 -17.193 34.457 1.00 89.25 92 GLY A O 1
ATOM 725 N N . SER A 1 93 ? -14.731 -17.372 32.710 1.00 91.69 93 SER A N 1
ATOM 726 C CA . SER A 1 93 ? -13.794 -18.038 31.800 1.00 91.69 93 SER A CA 1
ATOM 727 C C . SER A 1 93 ? -13.187 -17.053 30.808 1.00 91.69 93 SER A C 1
ATOM 729 O O . SER A 1 93 ? -13.866 -16.168 30.294 1.00 91.69 93 SER A O 1
ATOM 731 N N . LEU A 1 94 ? -11.892 -17.206 30.526 1.00 93.00 94 LEU A N 1
ATOM 732 C CA . LEU A 1 94 ? -11.197 -16.375 29.548 1.00 93.00 94 LEU A CA 1
ATOM 733 C C . LEU A 1 94 ? -11.520 -16.856 28.126 1.00 93.00 94 LEU A C 1
ATOM 735 O O . LEU A 1 94 ? -11.193 -17.984 27.757 1.00 93.00 94 LEU A O 1
ATOM 739 N N . CYS A 1 95 ? -12.128 -15.989 27.325 1.00 94.75 95 CYS A N 1
ATOM 740 C CA . CYS A 1 95 ? -12.504 -16.239 25.939 1.00 94.75 95 CYS A CA 1
ATOM 741 C C . CYS A 1 95 ? -11.681 -15.363 24.994 1.00 94.75 95 CYS A C 1
ATOM 743 O O . CYS A 1 95 ? -11.375 -14.214 25.306 1.00 94.75 95 CYS A O 1
ATOM 745 N N . VAL A 1 96 ? -11.333 -15.896 23.822 1.00 95.81 96 VAL A N 1
ATOM 746 C CA . VAL A 1 96 ? -10.665 -15.123 22.766 1.00 95.81 96 VAL A CA 1
ATOM 747 C C . VAL A 1 96 ? -11.675 -14.173 22.125 1.00 95.81 96 VAL A C 1
ATOM 749 O O . VAL A 1 96 ? -12.816 -14.550 21.856 1.00 95.81 96 VAL A O 1
ATOM 752 N N . ASN A 1 97 ? -11.260 -12.935 21.880 1.00 97.50 97 ASN A N 1
ATOM 753 C CA . ASN A 1 97 ? -12.091 -11.939 21.216 1.00 97.50 97 ASN A CA 1
ATOM 754 C C . ASN A 1 97 ? -12.399 -12.363 19.774 1.00 97.50 97 ASN A C 1
ATOM 756 O O . ASN A 1 97 ? -11.525 -12.830 19.043 1.00 97.50 97 ASN A O 1
ATOM 760 N N . THR A 1 98 ? -13.634 -12.126 19.348 1.00 97.56 98 THR A N 1
ATOM 761 C CA . THR A 1 98 ? -14.103 -12.342 17.975 1.00 97.56 98 THR A CA 1
ATOM 762 C C . THR A 1 98 ? -14.262 -11.010 17.240 1.00 97.56 98 THR A C 1
ATOM 764 O O . THR A 1 98 ? -14.224 -9.945 17.859 1.00 97.56 98 THR A O 1
ATOM 767 N N . LEU A 1 99 ? -14.494 -11.042 15.923 1.00 98.19 99 LEU A N 1
ATOM 768 C CA . LEU A 1 99 ? -14.840 -9.834 15.161 1.00 98.19 99 LEU A CA 1
ATOM 769 C C . LEU A 1 99 ? -16.092 -9.140 15.726 1.00 98.19 99 LEU A C 1
ATOM 771 O O . LEU A 1 99 ? -16.096 -7.924 15.894 1.00 98.19 99 LEU A O 1
ATOM 775 N N . SER A 1 100 ? -17.114 -9.918 16.096 1.00 98.12 100 SER A N 1
ATOM 776 C CA . SER A 1 100 ? -18.324 -9.411 16.761 1.00 98.12 100 SER A CA 1
ATOM 777 C C . SER A 1 100 ? -17.994 -8.705 18.083 1.00 98.12 100 SER A C 1
ATOM 779 O O . SER A 1 100 ? -18.453 -7.589 18.327 1.00 98.12 100 SER A O 1
ATOM 781 N N . TYR A 1 101 ? -17.106 -9.293 18.896 1.00 98.06 101 TYR A N 1
ATOM 782 C CA . TYR A 1 101 ? -16.646 -8.660 20.132 1.00 98.06 101 TYR A CA 1
ATOM 783 C C . TYR A 1 101 ? -15.936 -7.325 19.870 1.00 98.06 101 TYR A C 1
ATOM 785 O O . TYR A 1 101 ? -16.195 -6.354 20.581 1.00 98.06 101 TYR A O 1
ATOM 793 N N . LEU A 1 102 ? -15.079 -7.241 18.845 1.00 98.44 102 LEU A N 1
ATOM 794 C CA . LEU A 1 102 ? -14.438 -5.975 18.476 1.00 98.44 102 LEU A CA 1
ATOM 795 C C . LEU A 1 102 ? -15.467 -4.924 18.044 1.00 98.44 102 LEU A C 1
ATOM 797 O O . LEU A 1 102 ? -15.413 -3.798 18.524 1.00 98.44 102 LEU A O 1
ATOM 801 N N . LEU A 1 103 ? -16.436 -5.281 17.198 1.00 98.31 103 LEU A N 1
ATOM 802 C CA . LEU A 1 103 ? -17.484 -4.355 16.747 1.00 98.31 103 LEU A CA 1
ATOM 803 C C . LEU A 1 103 ? -18.364 -3.844 17.903 1.00 98.31 103 LEU A C 1
ATOM 805 O O . LEU A 1 103 ? -18.846 -2.716 17.859 1.00 98.31 103 LEU A O 1
ATOM 809 N N . LEU A 1 104 ? -18.556 -4.635 18.961 1.00 97.75 104 LEU A N 1
ATOM 810 C CA . LEU A 1 104 ? -19.284 -4.201 20.157 1.00 97.75 104 LEU A CA 1
ATOM 811 C C . LEU A 1 104 ? -18.457 -3.310 21.094 1.00 97.75 104 LEU A C 1
ATOM 813 O O . LEU A 1 104 ? -19.027 -2.478 21.799 1.00 97.75 104 LEU A O 1
ATOM 817 N N . ASN A 1 105 ? -17.136 -3.473 21.136 1.00 97.44 105 ASN A N 1
ATOM 818 C CA . ASN A 1 105 ? -16.301 -2.868 22.181 1.00 97.44 105 ASN A CA 1
ATOM 819 C C . ASN A 1 105 ? -15.305 -1.820 21.668 1.00 97.44 105 ASN A C 1
ATOM 821 O O . ASN A 1 105 ? -14.621 -1.185 22.474 1.00 97.44 105 ASN A O 1
ATOM 825 N N . CYS A 1 106 ? -15.221 -1.626 20.353 1.00 98.25 106 CYS A N 1
ATOM 826 C CA . CYS A 1 106 ? -14.356 -0.646 19.708 1.00 98.25 106 CYS A CA 1
ATOM 827 C C . CYS A 1 106 ? -15.161 0.421 18.967 1.00 98.25 106 CYS A C 1
ATOM 829 O O . CYS A 1 106 ? -16.283 0.193 18.520 1.00 98.25 106 CYS A O 1
ATOM 831 N N . GLU A 1 107 ? -14.533 1.581 18.795 1.00 98.12 107 GLU A N 1
ATOM 832 C CA . GLU A 1 107 ? -15.047 2.654 17.940 1.00 98.12 107 GLU A CA 1
ATOM 833 C C . GLU A 1 107 ? -14.503 2.542 16.516 1.00 98.12 107 GLU A C 1
ATOM 835 O O . GLU A 1 107 ? -15.174 2.902 15.552 1.00 98.12 107 GLU A O 1
ATOM 840 N N . LEU A 1 108 ? -13.293 1.996 16.386 1.00 98.56 108 LEU A N 1
ATOM 841 C CA . LEU A 1 108 ? -12.610 1.744 15.127 1.00 98.56 108 LEU A CA 1
ATOM 842 C C . LEU A 1 108 ? -12.174 0.279 15.079 1.00 98.56 108 LEU A C 1
ATOM 844 O O . LEU A 1 108 ? -11.480 -0.180 15.984 1.00 98.56 108 LEU A O 1
ATOM 848 N N . VAL A 1 109 ? -12.530 -0.437 14.014 1.00 98.56 109 VAL A N 1
ATOM 849 C CA . VAL A 1 109 ? -12.056 -1.802 13.751 1.00 98.56 109 VAL A CA 1
ATOM 850 C C . VAL A 1 109 ? -11.279 -1.824 12.440 1.00 98.56 109 VAL A C 1
ATOM 852 O O . VAL A 1 109 ? -11.823 -1.533 11.378 1.00 98.56 109 VAL A O 1
ATOM 855 N N . VAL A 1 110 ? -9.999 -2.185 12.511 1.00 98.12 110 VAL A N 1
ATOM 856 C CA . VAL A 1 110 ? -9.116 -2.330 11.353 1.00 98.12 110 VAL A CA 1
ATOM 857 C C . VAL A 1 110 ? -9.007 -3.805 10.969 1.00 98.12 110 VAL A C 1
ATOM 859 O O . VAL A 1 110 ? -8.473 -4.633 11.714 1.00 98.12 110 VAL A O 1
ATOM 862 N N . LEU A 1 111 ? -9.486 -4.129 9.774 1.00 97.31 111 LEU A N 1
ATOM 863 C CA . LEU A 1 111 ? -9.349 -5.435 9.142 1.00 97.31 111 LEU A CA 1
ATOM 864 C C . LEU A 1 111 ? -7.952 -5.539 8.523 1.00 97.31 111 LEU A C 1
ATOM 866 O O . LEU A 1 111 ? -7.583 -4.734 7.670 1.00 97.31 111 LEU A O 1
ATOM 870 N N . SER A 1 112 ? -7.154 -6.507 8.964 1.00 92.69 112 SER A N 1
ATOM 871 C CA . SER A 1 112 ? -5.722 -6.588 8.621 1.00 92.69 112 SER A CA 1
ATOM 872 C C . SER A 1 112 ? -5.314 -7.884 7.921 1.00 92.69 112 SER A C 1
ATOM 874 O O . SER A 1 112 ? -4.133 -8.233 7.846 1.00 92.69 112 SER A O 1
ATOM 876 N N . ALA A 1 113 ? -6.305 -8.604 7.399 1.00 89.12 113 ALA A N 1
ATOM 877 C CA . ALA A 1 113 ? -6.087 -9.734 6.519 1.00 89.12 113 ALA A CA 1
ATOM 878 C C . ALA A 1 113 ? -5.392 -9.323 5.209 1.00 89.12 113 ALA A C 1
ATOM 880 O O . ALA A 1 113 ? -5.502 -8.189 4.743 1.00 89.12 113 ALA A O 1
ATOM 881 N N . ASN A 1 114 ? -4.692 -10.279 4.596 1.00 84.12 114 ASN A N 1
ATOM 882 C CA . ASN A 1 114 ? -4.156 -10.106 3.246 1.00 84.12 114 ASN A CA 1
ATOM 883 C C . ASN A 1 114 ? -5.277 -10.183 2.188 1.00 84.12 114 ASN A C 1
ATOM 885 O O . ASN A 1 114 ? -6.424 -10.506 2.508 1.00 84.12 114 ASN A O 1
ATOM 889 N N . SER A 1 115 ? -4.937 -9.923 0.923 1.00 81.50 115 SER A N 1
ATOM 890 C CA . SER A 1 115 ? -5.899 -9.893 -0.190 1.00 81.50 115 SER A CA 1
ATOM 891 C C . SER A 1 115 ? -6.734 -11.164 -0.350 1.00 81.50 115 SER A C 1
ATOM 893 O O . SER A 1 115 ? -7.878 -11.065 -0.767 1.00 81.50 115 SER A O 1
ATOM 895 N N . ASN A 1 116 ? -6.234 -12.336 0.054 1.00 83.44 116 ASN A N 1
ATOM 896 C CA . ASN A 1 116 ? -6.982 -13.593 -0.071 1.00 83.44 116 ASN A CA 1
ATOM 897 C C . ASN A 1 116 ? -8.205 -13.680 0.851 1.00 83.44 116 ASN A C 1
ATOM 899 O O . ASN A 1 116 ? -9.047 -14.547 0.655 1.00 83.44 116 ASN A O 1
ATOM 903 N N . TYR A 1 117 ? -8.251 -12.871 1.909 1.00 90.00 117 TYR A N 1
ATOM 904 C CA . TYR A 1 117 ? -9.254 -13.007 2.965 1.00 90.00 117 TYR A CA 1
ATOM 905 C C . TYR A 1 117 ? -9.944 -11.689 3.332 1.00 90.00 117 TYR A C 1
ATOM 907 O O . TYR A 1 117 ? -10.995 -11.709 3.971 1.00 90.00 117 TYR A O 1
ATOM 915 N N . ILE A 1 118 ? -9.358 -10.546 2.959 1.00 92.38 118 ILE A N 1
ATOM 916 C CA . ILE A 1 118 ? -9.842 -9.223 3.366 1.00 92.38 118 ILE A CA 1
ATOM 917 C C . ILE A 1 118 ? -11.261 -8.928 2.871 1.00 92.38 118 ILE A C 1
ATOM 919 O O . ILE A 1 118 ? -12.013 -8.233 3.547 1.00 92.38 118 ILE A O 1
ATOM 923 N N . GLU A 1 119 ? -11.639 -9.454 1.708 1.00 93.62 119 GLU A N 1
ATOM 924 C CA . GLU A 1 119 ? -12.961 -9.224 1.130 1.00 93.62 119 GLU A CA 1
ATOM 925 C C . GLU A 1 119 ? -14.053 -9.931 1.922 1.00 93.62 119 GLU A C 1
ATOM 927 O O . GLU A 1 119 ? -15.079 -9.328 2.240 1.00 93.62 119 GLU A O 1
ATOM 932 N N . ASP A 1 120 ? -13.810 -11.187 2.289 1.00 94.50 120 ASP A N 1
ATOM 933 C CA . ASP A 1 120 ? -14.718 -11.954 3.136 1.00 94.50 120 ASP A CA 1
ATOM 934 C C . ASP A 1 120 ? -14.792 -11.346 4.536 1.00 94.50 120 ASP A C 1
ATOM 936 O O . ASP A 1 120 ? -15.879 -11.220 5.094 1.00 94.50 120 ASP A O 1
ATOM 940 N N . ASP A 1 121 ? -13.660 -10.872 5.065 1.00 95.88 121 ASP A N 1
ATOM 941 C CA . ASP A 1 121 ? -13.622 -10.165 6.346 1.00 95.88 121 ASP A CA 1
ATOM 942 C C . ASP A 1 121 ? -14.412 -8.863 6.312 1.00 95.88 121 ASP A C 1
ATOM 944 O O . ASP A 1 121 ? -15.093 -8.535 7.281 1.00 95.88 121 ASP A O 1
ATOM 948 N N . LEU A 1 122 ? -14.357 -8.122 5.203 1.00 96.94 122 LEU A N 1
ATOM 949 C CA . LEU A 1 122 ? -15.134 -6.901 5.046 1.00 96.94 122 LEU A CA 1
ATOM 950 C C . LEU A 1 122 ? -16.629 -7.200 4.933 1.00 96.94 122 LEU A C 1
ATOM 952 O O . LEU A 1 122 ? -17.425 -6.515 5.575 1.00 96.94 122 LEU A O 1
ATOM 956 N N . LYS A 1 123 ? -17.017 -8.212 4.148 1.00 96.69 123 LYS A N 1
ATOM 957 C CA . LYS A 1 123 ? -18.421 -8.639 4.026 1.00 96.69 123 LYS A CA 1
ATOM 958 C C . LYS A 1 123 ? -18.974 -9.050 5.387 1.00 96.69 123 LYS A C 1
ATOM 960 O O . LYS A 1 123 ? -20.043 -8.584 5.779 1.00 96.69 123 LYS A O 1
ATOM 965 N N . GLU A 1 124 ? -18.219 -9.858 6.122 1.00 97.50 124 GLU A N 1
ATOM 966 C CA . GLU A 1 124 ? -18.599 -10.322 7.451 1.00 97.50 124 GLU A CA 1
ATOM 967 C C . GLU A 1 124 ? -18.656 -9.177 8.469 1.00 97.50 124 GLU A C 1
ATOM 969 O O . GLU A 1 124 ? -19.618 -9.076 9.227 1.00 97.50 124 GLU A O 1
ATOM 974 N N . ALA A 1 125 ? -17.683 -8.261 8.455 1.00 97.81 125 ALA A N 1
ATOM 975 C CA . ALA A 1 125 ? -17.695 -7.088 9.325 1.00 97.81 125 ALA A CA 1
ATOM 976 C C . ALA A 1 125 ? -18.911 -6.191 9.057 1.00 97.81 125 ALA A C 1
ATOM 978 O O . ALA A 1 125 ? -19.537 -5.730 10.008 1.00 97.81 125 ALA A O 1
ATOM 979 N N . CYS A 1 126 ? -19.274 -5.974 7.787 1.00 97.38 126 CYS A N 1
ATOM 980 C CA . CYS A 1 126 ? -20.483 -5.231 7.427 1.00 97.38 126 CYS A CA 1
ATOM 981 C C . CYS A 1 126 ? -21.740 -5.929 7.962 1.00 97.38 126 CYS A C 1
ATOM 983 O O . CYS A 1 126 ? -22.535 -5.294 8.649 1.00 97.38 126 CYS A O 1
ATOM 985 N N . ARG A 1 127 ? -21.881 -7.238 7.705 1.00 97.75 127 ARG A N 1
ATOM 986 C CA . ARG A 1 127 ? -23.027 -8.040 8.158 1.00 97.75 127 ARG A CA 1
ATOM 987 C C . ARG A 1 127 ? -23.188 -7.985 9.678 1.00 97.75 127 ARG A C 1
ATOM 989 O O . ARG A 1 127 ? -24.261 -7.656 10.172 1.00 97.75 127 ARG A O 1
ATOM 996 N N . LEU A 1 128 ? -22.111 -8.260 10.416 1.00 98.12 128 LEU A N 1
ATOM 997 C CA . LEU A 1 128 ? -22.117 -8.227 11.878 1.00 98.12 128 LEU A CA 1
ATOM 998 C C . LEU A 1 128 ? -22.408 -6.828 12.416 1.00 98.12 128 LEU A C 1
ATOM 1000 O O . LEU A 1 128 ? -23.144 -6.693 13.386 1.00 98.12 128 LEU A O 1
ATOM 1004 N N . ARG A 1 129 ? -21.851 -5.776 11.807 1.00 96.81 129 ARG A N 1
ATOM 1005 C CA . ARG A 1 129 ? -22.099 -4.398 12.244 1.00 96.81 129 ARG A CA 1
ATOM 1006 C C . ARG A 1 129 ? -23.583 -4.038 12.158 1.00 96.81 129 ARG A C 1
ATOM 1008 O O . ARG A 1 129 ? -24.090 -3.383 13.070 1.00 96.81 129 ARG A O 1
ATOM 1015 N N . ASP A 1 130 ? -24.257 -4.493 11.106 1.00 95.81 130 ASP A N 1
ATOM 1016 C CA . ASP A 1 130 ? -25.691 -4.282 10.913 1.00 95.81 130 ASP A CA 1
ATOM 1017 C C . ASP A 1 130 ? -26.512 -5.126 11.913 1.00 95.81 130 ASP A C 1
ATOM 1019 O O . ASP A 1 130 ? -27.394 -4.596 12.586 1.00 95.81 130 ASP A O 1
ATOM 1023 N N . GLU A 1 131 ? -26.174 -6.407 12.107 1.00 97.69 131 GLU A N 1
ATOM 1024 C CA . GLU A 1 131 ? -26.847 -7.301 13.072 1.00 97.69 131 GLU A CA 1
ATOM 1025 C C . GLU A 1 131 ? -26.707 -6.851 14.532 1.00 97.69 131 GLU A C 1
ATOM 1027 O O . GLU A 1 131 ? -27.637 -6.984 15.327 1.00 97.69 131 GLU A O 1
ATOM 1032 N N . LEU A 1 132 ? -25.547 -6.298 14.887 1.00 97.69 132 LEU A N 1
ATOM 1033 C CA . LEU A 1 132 ? -25.254 -5.774 16.221 1.00 97.69 132 LEU A CA 1
ATOM 1034 C C . LEU A 1 132 ? -25.809 -4.358 16.431 1.00 97.69 132 LEU A C 1
ATOM 1036 O O . LEU A 1 132 ? -25.693 -3.824 17.535 1.00 97.69 132 LEU A O 1
ATOM 1040 N N . ASN A 1 133 ? -26.386 -3.744 15.392 1.00 95.56 133 ASN A N 1
ATOM 1041 C CA . ASN A 1 133 ? -26.860 -2.361 15.388 1.00 95.56 133 ASN A CA 1
ATOM 1042 C C . ASN A 1 133 ? -25.767 -1.359 15.820 1.00 95.56 133 ASN A C 1
ATOM 1044 O O . ASN A 1 133 ? -25.976 -0.481 16.659 1.00 95.56 133 ASN A O 1
ATOM 1048 N N . ARG A 1 134 ? -24.556 -1.526 15.271 1.00 94.44 134 ARG A N 1
ATOM 1049 C CA . ARG A 1 134 ? -23.355 -0.733 15.591 1.00 94.44 134 ARG A CA 1
ATOM 1050 C C . ARG A 1 134 ? -22.905 0.140 14.423 1.00 94.44 134 ARG A C 1
ATOM 1052 O O . ARG A 1 134 ? -21.729 0.173 14.072 1.00 94.44 134 ARG A O 1
ATOM 1059 N N . GLU A 1 135 ? -23.835 0.892 13.839 1.00 93.00 135 GLU A N 1
ATOM 1060 C CA . GLU A 1 135 ? -23.586 1.720 12.646 1.00 93.00 135 GLU A CA 1
ATOM 1061 C C . GLU A 1 135 ? -22.486 2.789 12.815 1.00 93.00 135 GLU A C 1
ATOM 1063 O O . GLU A 1 135 ? -21.865 3.185 11.830 1.00 93.00 135 GLU A O 1
ATOM 1068 N N . GLU A 1 136 ? -22.236 3.254 14.044 1.00 94.62 136 GLU A N 1
ATOM 1069 C CA . GLU A 1 136 ? -21.237 4.292 14.365 1.00 94.62 136 GLU A CA 1
ATOM 1070 C C . GLU A 1 136 ? -19.804 3.763 14.514 1.00 94.62 136 GLU A C 1
ATOM 1072 O O . GLU A 1 136 ? -18.890 4.535 14.819 1.00 94.62 136 GLU A O 1
ATOM 1077 N N . VAL A 1 137 ? -19.602 2.453 14.350 1.00 97.06 137 VAL A N 1
ATOM 1078 C CA . VAL A 1 137 ? -18.268 1.848 14.359 1.00 97.06 137 VAL A CA 1
ATOM 1079 C C . VAL A 1 137 ? -17.656 1.982 12.977 1.00 97.06 137 VAL A C 1
ATOM 1081 O O . VAL A 1 137 ? -18.198 1.494 11.977 1.00 97.06 137 VAL A O 1
ATOM 1084 N N . VAL A 1 138 ? -16.497 2.634 12.931 1.00 98.44 138 VAL A N 1
ATOM 1085 C CA . VAL A 1 138 ? -15.754 2.814 11.690 1.00 98.44 138 VAL A CA 1
ATOM 1086 C C . VAL A 1 138 ? -14.989 1.539 11.382 1.00 98.44 138 VAL A C 1
ATOM 1088 O O . VAL A 1 138 ? -14.194 1.056 12.188 1.00 98.44 138 VAL A O 1
ATOM 1091 N N . ILE A 1 139 ? -15.218 1.001 10.189 1.00 98.56 139 ILE A N 1
ATOM 1092 C CA . ILE A 1 139 ? -14.439 -0.107 9.643 1.00 98.56 139 ILE A CA 1
ATOM 1093 C C . ILE A 1 139 ? -13.320 0.486 8.788 1.00 98.56 139 ILE A C 1
ATOM 1095 O O . ILE A 1 139 ? -13.554 1.362 7.951 1.00 98.56 139 ILE A O 1
ATOM 1099 N N . ALA A 1 140 ? -12.102 0.003 8.995 1.00 98.06 140 ALA A N 1
ATOM 1100 C CA . ALA A 1 140 ? -10.941 0.325 8.183 1.00 98.06 140 ALA A CA 1
ATOM 1101 C C . ALA A 1 140 ? -10.269 -0.949 7.674 1.00 98.06 140 ALA A C 1
ATOM 1103 O O . ALA A 1 140 ? -10.491 -2.030 8.216 1.00 98.06 140 ALA A O 1
ATOM 1104 N N . CYS A 1 141 ? -9.404 -0.829 6.673 1.00 95.69 141 CYS A N 1
ATOM 1105 C CA . CYS A 1 141 ? -8.568 -1.931 6.219 1.00 95.69 141 CYS A CA 1
ATOM 1106 C C . CYS A 1 141 ? -7.076 -1.576 6.213 1.00 95.69 141 CYS A C 1
ATOM 1108 O O . CYS A 1 141 ? -6.679 -0.415 6.097 1.00 95.69 141 CYS A O 1
ATOM 1110 N N . LEU A 1 142 ? -6.258 -2.620 6.336 1.00 89.69 142 LEU A N 1
ATOM 1111 C CA . LEU A 1 142 ? -4.810 -2.628 6.160 1.00 89.69 142 LEU A CA 1
ATOM 1112 C C . LEU A 1 142 ? -4.482 -3.742 5.160 1.00 89.69 142 LEU A C 1
ATOM 1114 O O . LEU A 1 142 ? -3.938 -4.782 5.514 1.00 89.69 142 LEU A O 1
ATOM 1118 N N . VAL A 1 143 ? -4.881 -3.551 3.903 1.00 84.06 143 VAL A N 1
ATOM 1119 C CA . VAL A 1 143 ? -4.545 -4.463 2.801 1.00 84.06 143 VAL A CA 1
ATOM 1120 C C . VAL A 1 143 ? -3.533 -3.796 1.878 1.00 84.06 143 VAL A C 1
ATOM 1122 O O . VAL A 1 143 ? -3.732 -2.675 1.416 1.00 84.06 143 VAL A O 1
ATOM 1125 N N . GLY A 1 144 ? -2.421 -4.488 1.632 1.00 76.81 144 GLY A N 1
ATOM 1126 C CA . GLY A 1 144 ? -1.300 -3.975 0.845 1.00 76.81 144 GLY A CA 1
ATOM 1127 C C . GLY A 1 144 ? -1.220 -4.480 -0.590 1.00 76.81 144 GLY A C 1
ATOM 1128 O O . GLY A 1 144 ? -0.168 -4.355 -1.204 1.00 76.81 144 GLY A O 1
ATOM 1129 N N . SER A 1 145 ? -2.281 -5.070 -1.135 1.00 83.38 145 SER A N 1
ATOM 1130 C CA . SER A 1 145 ? -2.286 -5.652 -2.484 1.00 83.38 145 SER A CA 1
ATOM 1131 C C . SER A 1 145 ? -3.579 -5.362 -3.235 1.00 83.38 145 SER A C 1
ATOM 1133 O O . SER A 1 145 ? -4.595 -4.994 -2.639 1.00 83.38 145 SER A O 1
ATOM 1135 N N . PHE A 1 146 ? -3.513 -5.527 -4.556 1.00 91.50 146 PHE A N 1
ATOM 1136 C CA . PHE A 1 146 ? -4.692 -5.552 -5.412 1.00 91.50 146 PHE A CA 1
ATOM 1137 C C . PHE A 1 146 ? -5.521 -6.808 -5.124 1.00 91.50 146 PHE A C 1
ATOM 1139 O O . PHE A 1 146 ? -4.971 -7.873 -4.834 1.00 91.50 146 PHE A O 1
ATOM 1146 N N . CYS A 1 147 ? -6.840 -6.660 -5.201 1.00 90.31 147 CYS A N 1
ATOM 1147 C CA . CYS A 1 147 ? -7.774 -7.779 -5.282 1.00 90.31 147 CYS A CA 1
ATOM 1148 C C . CYS A 1 147 ? -7.971 -8.131 -6.762 1.00 90.31 147 CYS A C 1
ATOM 1150 O O . CYS A 1 147 ? -7.757 -7.279 -7.634 1.00 90.31 147 CYS A O 1
ATOM 1152 N N . HIS A 1 148 ? -8.350 -9.374 -7.044 1.00 89.12 148 HIS A N 1
ATOM 1153 C CA . HIS A 1 148 ? -8.567 -9.840 -8.407 1.00 89.12 148 HIS A CA 1
ATOM 1154 C C . HIS A 1 148 ? -9.845 -10.668 -8.481 1.00 89.12 148 HIS A C 1
ATOM 1156 O O . HIS A 1 148 ? -10.021 -11.610 -7.711 1.00 89.12 148 HIS A O 1
ATOM 1162 N N . ASP A 1 149 ? -10.715 -10.311 -9.420 1.00 87.81 149 ASP A N 1
ATOM 1163 C CA . ASP A 1 149 ? -11.897 -11.095 -9.751 1.00 87.81 149 ASP A CA 1
ATOM 1164 C C . ASP A 1 149 ? -11.597 -11.967 -10.972 1.00 87.81 149 ASP A C 1
ATOM 1166 O O . ASP A 1 149 ? -11.502 -11.475 -12.097 1.00 87.81 149 ASP A O 1
ATOM 1170 N N . GLU A 1 150 ? -11.482 -13.273 -10.737 1.00 86.62 150 GLU A N 1
ATOM 1171 C CA . GLU A 1 150 ? -11.213 -14.281 -11.766 1.00 86.62 150 GLU A CA 1
ATOM 1172 C C . GLU A 1 150 ? -12.324 -14.347 -12.834 1.00 86.62 150 GLU A C 1
ATOM 1174 O O . GLU A 1 150 ? -12.053 -14.665 -13.990 1.00 86.62 150 GLU A O 1
ATOM 1179 N N . LEU A 1 151 ? -13.581 -14.029 -12.488 1.00 87.38 151 LEU A N 1
ATOM 1180 C CA . LEU A 1 151 ? -14.707 -14.112 -13.427 1.00 87.38 151 LEU A CA 1
ATOM 1181 C C . LEU A 1 151 ? -14.700 -12.962 -14.430 1.00 87.38 151 LEU A C 1
ATOM 1183 O O . LEU A 1 151 ? -15.011 -13.161 -15.603 1.00 87.38 151 LEU A O 1
ATOM 1187 N N . THR A 1 152 ? -14.368 -11.758 -13.966 1.00 87.12 152 THR A N 1
ATOM 1188 C CA . THR A 1 152 ? -14.320 -10.555 -14.809 1.00 87.12 152 THR A CA 1
ATOM 1189 C C . THR A 1 152 ? -12.911 -10.222 -15.293 1.00 87.12 152 THR A C 1
ATOM 1191 O O . THR A 1 152 ? -12.748 -9.286 -16.073 1.00 87.12 152 THR A O 1
ATOM 1194 N N . SER A 1 153 ? -11.901 -10.987 -14.856 1.00 86.19 153 SER A N 1
ATOM 1195 C CA . SER A 1 153 ? -10.475 -10.738 -15.108 1.00 86.19 153 SER A CA 1
ATOM 1196 C C . SER A 1 153 ? -10.048 -9.313 -14.735 1.00 86.19 153 SER A C 1
ATOM 1198 O O . SER A 1 153 ? -9.174 -8.722 -15.369 1.00 86.19 153 SER A O 1
ATOM 1200 N N . ARG A 1 154 ? -10.666 -8.742 -13.694 1.00 89.62 154 ARG A N 1
ATOM 1201 C CA . ARG A 1 154 ? -10.460 -7.351 -13.280 1.00 89.62 154 ARG A CA 1
ATOM 1202 C C . ARG A 1 154 ? -9.679 -7.284 -11.977 1.00 89.62 154 ARG A C 1
ATOM 1204 O O . ARG A 1 154 ? -10.086 -7.838 -10.958 1.00 89.62 154 ARG A O 1
ATOM 1211 N N . SER A 1 155 ? -8.603 -6.504 -11.987 1.00 91.75 155 SER A N 1
ATOM 1212 C CA . SER A 1 155 ? -7.887 -6.119 -10.767 1.00 91.75 155 SER A CA 1
ATOM 1213 C C . SER A 1 155 ? -8.456 -4.819 -10.198 1.00 91.75 155 SER A C 1
ATOM 1215 O O . SER A 1 155 ? -8.676 -3.862 -10.946 1.00 91.75 155 SER A O 1
ATOM 1217 N N . TYR A 1 156 ? -8.683 -4.764 -8.885 1.00 92.75 156 TYR A N 1
ATOM 1218 C CA . TYR A 1 156 ? -9.298 -3.617 -8.204 1.00 92.75 156 TYR A CA 1
ATOM 1219 C C . TYR A 1 156 ? -8.720 -3.374 -6.802 1.00 92.75 156 TYR A C 1
ATOM 1221 O O . TYR A 1 156 ? -7.970 -4.184 -6.250 1.00 92.75 156 TYR A O 1
ATOM 1229 N N . LEU A 1 157 ? -9.062 -2.220 -6.229 1.00 93.81 157 LEU A N 1
ATOM 1230 C CA . LEU A 1 157 ? -8.782 -1.866 -4.840 1.00 93.81 157 LEU A CA 1
ATOM 1231 C C . LEU A 1 157 ? -10.051 -1.990 -4.001 1.00 93.81 157 LEU A C 1
ATOM 1233 O O . LEU A 1 157 ? -11.124 -1.541 -4.397 1.00 93.81 157 LEU A O 1
ATOM 1237 N N . LEU A 1 158 ? -9.916 -2.522 -2.792 1.00 94.19 158 LEU A N 1
ATOM 1238 C CA . LEU A 1 158 ? -11.036 -2.660 -1.859 1.00 94.19 158 LEU A CA 1
ATOM 1239 C C . LEU A 1 158 ? -11.704 -1.312 -1.525 1.00 94.19 158 LEU A C 1
ATOM 1241 O O . LEU A 1 158 ? -12.928 -1.213 -1.521 1.00 94.19 158 LEU A O 1
ATOM 1245 N N . CYS A 1 159 ? -10.915 -0.259 -1.296 1.00 94.94 159 CYS A N 1
ATOM 1246 C CA . CYS A 1 159 ? -11.410 1.098 -1.068 1.00 94.94 159 CYS A CA 1
ATOM 1247 C C . CYS A 1 159 ? -12.031 1.721 -2.324 1.00 94.94 159 CYS A C 1
ATOM 1249 O O . CYS A 1 159 ? -12.803 2.659 -2.194 1.00 94.94 159 CYS A O 1
ATOM 1251 N N . GLN A 1 160 ? -11.732 1.228 -3.530 1.00 93.44 160 GLN A N 1
ATOM 1252 C CA . GLN A 1 160 ? -12.430 1.672 -4.740 1.00 93.44 160 GLN A CA 1
ATOM 1253 C C . GLN A 1 160 ? -13.837 1.071 -4.811 1.00 93.44 160 GLN A C 1
ATOM 1255 O O . GLN A 1 160 ? -14.786 1.784 -5.126 1.00 93.44 160 GLN A O 1
ATOM 1260 N N . GLU A 1 161 ? -13.983 -0.212 -4.475 1.00 92.44 161 GLU A N 1
ATOM 1261 C CA . GLU A 1 161 ? -15.288 -0.888 -4.430 1.00 92.44 161 GLU A CA 1
ATOM 1262 C C . GLU A 1 161 ? -16.134 -0.436 -3.225 1.00 92.44 161 GLU A C 1
ATOM 1264 O O . GLU A 1 161 ? -17.364 -0.428 -3.276 1.00 92.44 161 GLU A O 1
ATOM 1269 N N . GLN A 1 162 ? -15.489 -0.001 -2.137 1.00 94.31 162 GLN A N 1
ATOM 1270 C CA . GLN A 1 162 ? -16.136 0.627 -0.984 1.00 94.31 162 GLN A CA 1
ATOM 1271 C C . GLN A 1 162 ? -15.486 1.986 -0.666 1.00 94.31 162 GLN A C 1
ATOM 1273 O O . GLN A 1 162 ? -14.687 2.064 0.268 1.00 94.31 162 GLN A O 1
ATOM 1278 N N . PRO A 1 163 ? -15.860 3.082 -1.362 1.00 93.94 163 PRO A N 1
ATOM 1279 C CA . PRO A 1 163 ? -15.240 4.406 -1.195 1.00 93.94 163 PRO A CA 1
ATOM 1280 C C . PRO A 1 163 ? -15.242 4.956 0.233 1.00 93.94 163 PRO A C 1
ATOM 1282 O O . PRO A 1 163 ? -14.305 5.642 0.620 1.00 93.94 163 PRO A O 1
ATOM 1285 N N . ASN A 1 164 ? -16.245 4.610 1.047 1.00 94.69 164 ASN A N 1
ATOM 1286 C CA . ASN A 1 164 ? -16.315 5.011 2.458 1.00 94.69 164 ASN A CA 1
ATOM 1287 C C . ASN A 1 164 ? -15.492 4.112 3.401 1.00 94.69 164 ASN A C 1
ATOM 1289 O O . ASN A 1 164 ? -15.487 4.336 4.606 1.00 94.69 164 ASN A O 1
ATOM 1293 N N . LEU A 1 165 ? -14.828 3.061 2.919 1.00 97.19 165 LEU A N 1
ATOM 1294 C CA . LEU A 1 165 ? -13.951 2.244 3.758 1.00 97.19 165 LEU A CA 1
ATOM 1295 C C . LEU A 1 165 ? -12.709 3.057 4.136 1.00 97.19 165 LEU A C 1
ATOM 1297 O O . LEU A 1 165 ? -12.002 3.557 3.259 1.00 97.19 165 LEU A O 1
ATOM 1301 N N . ALA A 1 166 ? -12.424 3.175 5.433 1.00 97.88 166 ALA A N 1
ATOM 1302 C CA . ALA A 1 166 ? -11.195 3.820 5.872 1.00 97.88 166 ALA A CA 1
ATOM 1303 C C . ALA A 1 166 ? -9.976 2.953 5.523 1.00 97.88 166 ALA A C 1
ATOM 1305 O O . ALA A 1 166 ? -10.041 1.725 5.521 1.00 97.88 166 ALA A O 1
ATOM 1306 N N . PHE A 1 167 ? -8.843 3.592 5.270 1.00 97.00 167 PHE A N 1
ATOM 1307 C CA . PHE A 1 167 ? -7.587 2.923 4.973 1.00 97.00 167 PHE A CA 1
ATOM 1308 C C . PHE A 1 167 ? -6.529 3.339 5.985 1.00 97.00 167 PHE A C 1
ATOM 1310 O O . PHE A 1 167 ? -6.255 4.527 6.157 1.00 97.00 167 PHE A O 1
ATOM 1317 N N . PHE A 1 168 ? -5.925 2.364 6.656 1.00 94.81 168 PHE A N 1
ATOM 1318 C CA . PHE A 1 168 ? -4.820 2.599 7.573 1.00 94.81 168 PHE A CA 1
ATOM 1319 C C . PHE A 1 168 ? -3.518 2.105 6.945 1.00 94.81 168 PHE A C 1
ATOM 1321 O O . PHE A 1 168 ? -3.384 0.931 6.598 1.00 94.81 168 PHE A O 1
ATOM 1328 N N . SER A 1 169 ? -2.537 2.998 6.825 1.00 86.56 169 SER A N 1
ATOM 1329 C CA . SER A 1 169 ? -1.210 2.657 6.320 1.00 86.56 169 SER A CA 1
ATOM 1330 C C . SER A 1 169 ? -0.125 3.292 7.161 1.00 86.56 169 SER A C 1
ATOM 1332 O O . SER A 1 169 ? -0.156 4.485 7.427 1.00 86.56 169 SER A O 1
ATOM 1334 N N . GLY A 1 170 ? 0.882 2.505 7.515 1.00 78.25 170 GLY A N 1
ATOM 1335 C CA . GLY A 1 170 ? 2.147 2.996 8.041 1.00 78.25 170 GLY A CA 1
ATOM 1336 C C . GLY A 1 170 ? 3.306 2.240 7.413 1.00 78.25 170 GLY A C 1
ATOM 1337 O O . GLY A 1 170 ? 3.160 1.086 6.977 1.00 78.25 170 GLY A O 1
ATOM 1338 N N . PHE A 1 171 ? 4.462 2.895 7.365 1.00 69.38 171 PHE A N 1
ATOM 1339 C CA . PHE A 1 171 ? 5.711 2.208 7.082 1.00 69.38 171 PHE A CA 1
ATOM 1340 C C . PHE A 1 171 ? 6.289 1.659 8.371 1.00 69.38 171 PHE A C 1
ATOM 1342 O O . PHE A 1 171 ? 6.504 2.395 9.328 1.00 69.38 171 PHE A O 1
ATOM 1349 N N . HIS A 1 172 ? 6.628 0.378 8.362 1.00 67.50 172 HIS A N 1
ATOM 1350 C CA . HIS A 1 172 ? 7.507 -0.178 9.372 1.00 67.50 172 HIS A CA 1
ATOM 1351 C C . HIS A 1 172 ? 8.482 -1.153 8.717 1.00 67.50 172 HIS A C 1
ATOM 1353 O O . HIS A 1 172 ? 8.148 -1.845 7.745 1.00 67.50 172 HIS A O 1
ATOM 1359 N N . ARG A 1 173 ? 9.679 -1.283 9.281 1.00 67.56 173 ARG A N 1
ATOM 1360 C CA . ARG A 1 173 ? 10.570 -2.397 8.941 1.00 67.56 173 ARG A CA 1
ATOM 1361 C C . ARG A 1 173 ? 10.226 -3.613 9.792 1.00 67.56 173 ARG A C 1
ATOM 1363 O O . ARG A 1 173 ? 9.606 -3.500 10.850 1.00 67.56 173 ARG A O 1
ATOM 1370 N N . HIS A 1 174 ? 10.641 -4.795 9.346 1.00 64.19 174 HIS A N 1
ATOM 1371 C CA . HIS A 1 174 ? 10.546 -5.983 10.187 1.00 64.19 174 HIS A CA 1
ATOM 1372 C C . HIS A 1 174 ? 11.340 -5.758 11.479 1.00 64.19 174 HIS A C 1
ATOM 1374 O O . HIS A 1 174 ? 12.538 -5.501 11.427 1.00 64.19 174 HIS A O 1
ATOM 1380 N N . GLY A 1 175 ? 10.655 -5.835 12.622 1.00 62.44 175 GLY A N 1
ATOM 1381 C CA . GLY A 1 175 ? 11.253 -5.618 13.941 1.00 62.44 175 GLY A CA 1
ATOM 1382 C C . GLY A 1 175 ? 11.290 -4.164 14.419 1.00 62.44 175 GLY A C 1
ATOM 1383 O O . GLY A 1 175 ? 11.485 -3.971 15.611 1.00 62.44 175 GLY A O 1
ATOM 1384 N N . ALA A 1 176 ? 11.018 -3.168 13.563 1.00 66.44 176 ALA A N 1
ATOM 1385 C CA . ALA A 1 176 ? 11.027 -1.746 13.947 1.00 66.44 176 ALA A CA 1
ATOM 1386 C C . ALA A 1 176 ? 10.070 -1.461 15.112 1.00 66.44 176 ALA A C 1
ATOM 1388 O O . ALA A 1 176 ? 10.464 -0.932 16.140 1.00 66.44 176 ALA A O 1
ATOM 1389 N N . LEU A 1 177 ? 8.831 -1.950 15.016 1.00 68.56 177 LEU A N 1
ATOM 1390 C CA . LEU A 1 177 ? 7.828 -1.763 16.069 1.00 68.56 177 LEU A CA 1
ATOM 1391 C C . LEU A 1 177 ? 8.163 -2.471 17.389 1.00 68.56 177 LEU A C 1
ATOM 1393 O O . LEU A 1 177 ? 7.553 -2.182 18.409 1.00 68.56 177 LEU A O 1
ATOM 1397 N N . ARG A 1 178 ? 9.126 -3.396 17.398 1.00 74.69 178 ARG A N 1
ATOM 1398 C CA . ARG A 1 178 ? 9.575 -4.060 18.630 1.00 74.69 178 ARG A CA 1
ATOM 1399 C C . ARG A 1 178 ? 10.771 -3.360 19.273 1.00 74.69 178 ARG A C 1
ATOM 1401 O O . ARG A 1 178 ? 11.174 -3.749 20.361 1.00 74.69 178 ARG A O 1
ATOM 1408 N N . ASN A 1 179 ? 11.338 -2.348 18.618 1.00 76.88 179 ASN A N 1
ATOM 1409 C CA . ASN A 1 179 ? 12.399 -1.530 19.181 1.00 76.88 179 ASN A CA 1
ATOM 1410 C C . ASN A 1 179 ? 11.770 -0.374 19.986 1.00 76.88 179 ASN A C 1
ATOM 1412 O O . ASN A 1 179 ? 11.083 0.462 19.396 1.00 76.88 179 ASN A O 1
ATOM 1416 N N . PRO A 1 180 ? 11.997 -0.293 21.311 1.00 73.00 180 PRO A N 1
ATOM 1417 C CA . PRO A 1 180 ? 11.385 0.738 22.153 1.00 73.00 180 PRO A CA 1
ATOM 1418 C C . PRO A 1 180 ? 11.843 2.157 21.796 1.00 73.00 180 PRO A C 1
ATOM 1420 O O . PRO A 1 180 ? 11.132 3.116 22.082 1.00 73.00 180 PRO A O 1
ATOM 1423 N N . CYS A 1 181 ? 13.010 2.293 21.162 1.00 78.25 181 CYS A N 1
ATOM 1424 C CA . CYS A 1 181 ? 13.579 3.577 20.762 1.00 78.25 181 CYS A CA 1
ATOM 1425 C C . CYS A 1 181 ? 13.196 3.993 19.334 1.00 78.25 181 CYS A C 1
ATOM 1427 O O . CYS A 1 181 ? 13.626 5.052 18.882 1.00 78.25 181 CYS A O 1
ATOM 1429 N N . ASP A 1 182 ? 12.458 3.156 18.602 1.00 77.44 182 ASP A N 1
ATOM 1430 C CA . ASP A 1 182 ? 12.051 3.446 17.229 1.00 77.44 182 ASP A CA 1
ATOM 1431 C C . ASP A 1 182 ? 10.657 4.082 17.201 1.00 77.44 182 ASP A C 1
ATOM 1433 O O . ASP A 1 182 ? 9.805 3.786 18.040 1.00 77.44 182 ASP A O 1
ATOM 1437 N N . SER A 1 183 ? 10.419 4.953 16.226 1.00 77.50 183 SER A N 1
ATOM 1438 C CA . SER A 1 183 ? 9.139 5.638 16.034 1.00 77.50 183 SER A CA 1
ATOM 1439 C C . SER A 1 183 ? 8.779 5.654 14.559 1.00 77.50 183 SER A C 1
ATOM 1441 O O . SER A 1 183 ? 9.652 5.654 13.691 1.00 77.50 183 SER A O 1
ATOM 1443 N N . PHE A 1 184 ? 7.487 5.651 14.252 1.00 83.12 184 PHE A N 1
ATOM 1444 C CA . PHE A 1 184 ? 7.039 5.612 12.869 1.00 83.12 184 PHE A CA 1
ATOM 1445 C C . PHE A 1 184 ? 5.812 6.478 12.638 1.00 83.12 184 PHE A C 1
ATOM 1447 O O . PHE A 1 184 ? 4.999 6.726 13.528 1.00 83.12 184 PHE A O 1
ATOM 1454 N N . THR A 1 185 ? 5.689 6.922 11.394 1.00 88.06 185 THR A N 1
ATOM 1455 C CA . THR A 1 185 ? 4.559 7.709 10.927 1.00 88.06 185 THR A CA 1
ATOM 1456 C C . THR A 1 185 ? 3.600 6.827 10.140 1.00 88.06 185 THR A C 1
ATOM 1458 O O . THR A 1 185 ? 3.991 5.898 9.423 1.00 88.06 185 THR A O 1
ATOM 1461 N N . ALA A 1 186 ? 2.317 7.124 10.284 1.00 92.19 186 ALA A N 1
ATOM 1462 C CA . ALA A 1 186 ? 1.239 6.465 9.578 1.00 92.19 186 ALA A CA 1
ATOM 1463 C C . ALA A 1 186 ? 0.176 7.484 9.157 1.00 92.19 186 ALA A C 1
ATOM 1465 O O . ALA A 1 186 ? 0.089 8.598 9.682 1.00 92.19 186 ALA A O 1
ATOM 1466 N N . ASN A 1 187 ? -0.651 7.077 8.206 1.00 94.88 187 ASN A N 1
ATOM 1467 C CA . ASN A 1 187 ? -1.854 7.772 7.803 1.00 94.88 187 ASN A CA 1
ATOM 1468 C C . ASN A 1 187 ? -3.081 6.928 8.127 1.00 94.88 187 ASN A C 1
ATOM 1470 O O . ASN A 1 187 ? -3.121 5.725 7.859 1.00 94.88 187 ASN A O 1
ATOM 1474 N N . PHE A 1 188 ? -4.100 7.595 8.657 1.00 97.00 188 PHE A N 1
ATOM 1475 C CA . PHE A 1 188 ? -5.461 7.088 8.660 1.00 97.00 188 PHE A CA 1
ATOM 1476 C C . PHE A 1 188 ? -6.275 7.907 7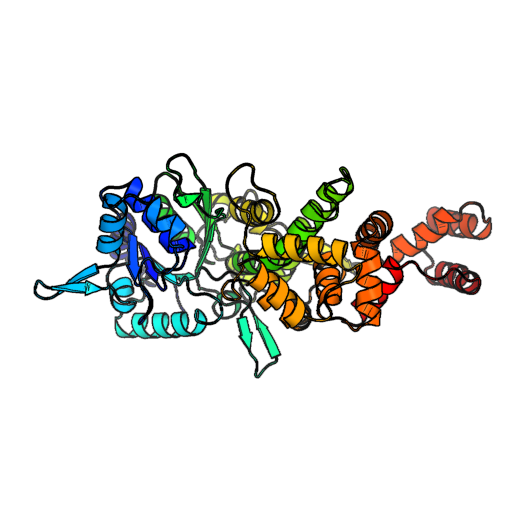.663 1.00 97.00 188 PHE A C 1
ATOM 1478 O O . PHE A 1 188 ? -6.519 9.097 7.874 1.00 97.00 188 PHE A O 1
ATOM 1485 N N . CYS A 1 189 ? -6.654 7.269 6.560 1.00 97.19 189 CYS A N 1
ATOM 1486 C CA . CYS A 1 189 ? -7.346 7.912 5.460 1.00 97.19 189 CYS A CA 1
ATOM 1487 C C . CYS A 1 189 ? -8.829 7.540 5.438 1.00 97.19 189 CYS A C 1
ATOM 1489 O O . CYS A 1 189 ? -9.175 6.361 5.434 1.00 97.19 189 CYS A O 1
ATOM 1491 N N . HIS A 1 190 ? -9.708 8.532 5.347 1.00 97.50 190 HIS A N 1
ATOM 1492 C CA . HIS A 1 190 ? -11.144 8.345 5.153 1.00 97.50 190 HIS A CA 1
ATOM 1493 C C . HIS A 1 190 ? -11.705 9.524 4.344 1.00 97.50 190 HIS A C 1
ATOM 1495 O O . HIS A 1 190 ? -11.341 10.655 4.657 1.00 97.50 190 HIS A O 1
ATOM 1501 N N . PRO A 1 191 ? -12.595 9.320 3.350 1.00 95.56 191 PRO A N 1
ATOM 1502 C CA . PRO A 1 191 ? -13.046 10.401 2.462 1.00 95.56 191 PRO A CA 1
ATOM 1503 C C . PRO A 1 191 ? -13.738 11.563 3.187 1.00 95.56 191 PRO A C 1
ATOM 1505 O O . PRO A 1 191 ? -13.780 12.669 2.665 1.00 95.56 191 PRO A O 1
ATOM 1508 N N . GLU A 1 192 ? -14.269 11.338 4.389 1.00 95.50 192 GLU A N 1
ATOM 1509 C CA . GLU A 1 192 ? -14.801 12.385 5.267 1.00 95.50 192 GLU A CA 1
ATOM 1510 C C . GLU A 1 192 ? -13.736 12.867 6.271 1.00 95.50 192 GLU A C 1
ATOM 1512 O O . GLU A 1 192 ? -13.289 12.089 7.124 1.00 95.50 192 GLU A O 1
ATOM 1517 N N . ALA A 1 193 ? -13.395 14.161 6.223 1.00 95.75 193 ALA A N 1
ATOM 1518 C CA . ALA A 1 193 ? -12.339 14.789 7.022 1.00 95.75 193 ALA A CA 1
ATOM 1519 C C . ALA A 1 193 ? -12.508 14.620 8.541 1.00 95.75 193 ALA A C 1
ATOM 1521 O O . ALA A 1 193 ? -11.535 14.336 9.241 1.00 95.75 193 ALA A O 1
ATOM 1522 N N . ILE A 1 194 ? -13.732 14.756 9.069 1.00 95.31 194 ILE A N 1
ATOM 1523 C CA . ILE A 1 194 ? -13.971 14.629 10.515 1.00 95.31 194 ILE A CA 1
ATOM 1524 C C . ILE A 1 194 ? -13.740 13.191 10.994 1.00 95.31 194 ILE A C 1
ATOM 1526 O O . ILE A 1 194 ? -13.119 12.973 12.034 1.00 95.31 194 ILE A O 1
ATOM 1530 N N . THR A 1 195 ? -14.156 12.202 10.199 1.00 96.75 195 THR A N 1
ATOM 1531 C CA . THR A 1 195 ? -13.899 10.789 10.487 1.00 96.75 195 THR A CA 1
ATOM 1532 C C . THR A 1 195 ? -12.408 10.476 10.384 1.00 96.75 195 THR A C 1
ATOM 1534 O O . THR A 1 195 ? -11.875 9.785 11.251 1.00 96.75 195 THR A O 1
ATOM 1537 N N . ALA A 1 196 ? -11.699 11.038 9.399 1.00 97.31 196 ALA A N 1
ATOM 1538 C CA . ALA A 1 196 ? -10.246 10.908 9.320 1.00 97.31 196 ALA A CA 1
ATOM 1539 C C . ALA A 1 196 ? -9.550 11.461 10.579 1.00 97.31 196 ALA A C 1
ATOM 1541 O O . ALA A 1 196 ? -8.685 10.793 11.140 1.00 97.31 196 ALA A O 1
ATOM 1542 N N . LEU A 1 197 ? -9.973 12.634 11.066 1.00 97.00 197 LEU A N 1
ATOM 1543 C CA . LEU A 1 197 ? -9.406 13.292 12.247 1.00 97.00 197 LEU A CA 1
ATOM 1544 C C . LEU A 1 197 ? -9.619 12.493 13.543 1.00 97.00 197 LEU A C 1
ATOM 1546 O O . LEU A 1 197 ? -8.684 12.299 14.321 1.00 97.00 197 LEU A O 1
ATOM 1550 N N . PHE A 1 198 ? -10.840 12.010 13.794 1.00 97.50 198 PHE A N 1
ATOM 1551 C CA . PHE A 1 198 ? -11.107 11.187 14.979 1.00 97.50 198 PHE A CA 1
ATOM 1552 C C . PHE A 1 198 ? -10.407 9.830 14.899 1.00 97.50 198 PHE A C 1
ATOM 1554 O O . PHE A 1 198 ? -9.839 9.378 15.893 1.00 97.50 198 PHE A O 1
ATOM 1561 N N . GLY A 1 199 ? -10.399 9.200 13.721 1.00 97.38 199 GLY A N 1
ATOM 1562 C CA . GLY A 1 199 ? -9.758 7.903 13.528 1.00 97.38 199 GLY A CA 1
ATOM 1563 C C . GLY A 1 199 ? -8.241 7.975 13.679 1.00 97.38 199 GLY A C 1
ATOM 1564 O O . GLY A 1 199 ? -7.658 7.125 14.353 1.00 97.38 199 GLY A O 1
ATOM 1565 N N . SER A 1 200 ? -7.602 9.025 13.151 1.00 96.19 200 SER A N 1
ATOM 1566 C CA . SER A 1 200 ? -6.171 9.247 13.362 1.00 96.19 200 SER A CA 1
ATOM 1567 C C . SER A 1 200 ? -5.871 9.472 14.843 1.00 96.19 200 SER A C 1
ATOM 1569 O O . SER A 1 200 ? -4.985 8.818 15.375 1.00 96.19 200 SER A O 1
ATOM 1571 N N . ARG A 1 201 ? -6.662 10.294 15.548 1.00 95.56 201 ARG A N 1
ATOM 1572 C CA . ARG A 1 201 ? -6.492 10.553 16.989 1.00 95.56 201 ARG A CA 1
ATOM 1573 C C . ARG A 1 201 ? -6.680 9.302 17.855 1.00 95.56 201 ARG A C 1
ATOM 1575 O O . ARG A 1 201 ? -6.001 9.170 18.869 1.00 95.56 201 ARG A O 1
ATOM 1582 N N . LEU A 1 202 ? -7.591 8.399 17.488 1.00 95.75 202 LEU A N 1
ATOM 1583 C CA . LEU A 1 202 ? -7.755 7.107 18.164 1.00 95.75 202 LEU A CA 1
ATOM 1584 C C . LEU A 1 202 ? -6.498 6.239 18.021 1.00 95.75 202 LEU A C 1
ATOM 1586 O O . LEU A 1 202 ? -6.020 5.689 19.011 1.00 95.75 202 LEU A O 1
ATOM 1590 N N . LEU A 1 203 ? -5.950 6.144 16.806 1.00 94.50 203 LEU A N 1
ATOM 1591 C CA . LEU A 1 203 ? -4.756 5.344 16.519 1.00 94.50 203 LEU A CA 1
ATOM 1592 C C . LEU A 1 203 ? -3.471 5.958 17.100 1.00 94.50 203 LEU A C 1
ATOM 1594 O O . LEU A 1 203 ? -2.623 5.226 17.602 1.00 94.50 203 LEU A O 1
ATOM 1598 N N . ASP A 1 204 ? -3.346 7.284 17.070 1.00 92.50 204 ASP A N 1
ATOM 1599 C CA . ASP A 1 204 ? -2.209 8.049 17.603 1.00 92.50 204 ASP A CA 1
ATOM 1600 C C . ASP A 1 204 ? -2.041 7.852 19.119 1.00 92.50 204 ASP A C 1
ATOM 1602 O O . ASP A 1 204 ? -0.937 7.781 19.643 1.00 92.50 204 ASP A O 1
ATOM 1606 N N . LYS A 1 205 ? -3.152 7.651 19.838 1.00 91.50 205 LYS A N 1
ATOM 1607 C CA . LYS A 1 205 ? -3.148 7.381 21.283 1.00 91.50 205 LYS A CA 1
ATOM 1608 C C . LYS A 1 205 ? -2.761 5.947 21.659 1.00 91.50 205 LYS A C 1
ATOM 1610 O O . LYS A 1 205 ? -2.661 5.658 22.851 1.00 91.50 205 LYS A O 1
ATOM 1615 N N . LEU A 1 206 ? -2.590 5.034 20.699 1.00 90.81 206 LEU A N 1
ATOM 1616 C CA . LEU A 1 206 ? -2.285 3.633 21.012 1.00 90.81 206 LEU A CA 1
ATOM 1617 C C . LEU A 1 206 ? -0.869 3.444 21.560 1.00 90.81 206 LEU A C 1
ATOM 1619 O O . LEU A 1 206 ? -0.638 2.525 22.347 1.00 90.81 206 LEU A O 1
ATOM 1623 N N . SER A 1 207 ? 0.080 4.272 21.127 1.00 87.88 207 SER A N 1
ATOM 1624 C CA . SER A 1 207 ? 1.473 4.205 21.558 1.00 87.88 207 SER A CA 1
ATOM 1625 C C . SER A 1 207 ? 2.157 5.560 21.361 1.00 87.88 207 SER A C 1
ATOM 1627 O O . SER A 1 207 ? 1.911 6.208 20.350 1.00 87.88 207 SER A O 1
ATOM 1629 N N . PRO A 1 208 ? 3.078 5.975 22.248 1.00 85.38 208 PRO A N 1
ATOM 1630 C CA . PRO A 1 208 ? 3.884 7.175 22.020 1.00 85.38 208 PRO A CA 1
ATOM 1631 C C . PRO A 1 208 ? 4.832 7.062 20.808 1.00 85.38 208 PRO A C 1
ATOM 1633 O O . PRO A 1 208 ? 5.351 8.077 20.347 1.00 85.38 208 PRO A O 1
ATOM 1636 N N . ASN A 1 209 ? 5.062 5.853 20.280 1.00 86.56 209 ASN A N 1
ATOM 1637 C CA . ASN A 1 209 ? 5.976 5.616 19.158 1.00 86.56 209 ASN A CA 1
ATOM 1638 C C . ASN A 1 209 ? 5.281 5.619 17.786 1.00 86.56 209 ASN A C 1
ATOM 1640 O O . ASN A 1 209 ? 5.964 5.505 16.765 1.00 86.56 209 ASN A O 1
ATOM 1644 N N . ILE A 1 210 ? 3.950 5.732 17.738 1.00 87.19 210 ILE A N 1
ATOM 1645 C CA . ILE A 1 210 ? 3.212 5.913 16.487 1.00 87.19 210 ILE A CA 1
ATOM 1646 C C . ILE A 1 210 ? 2.758 7.366 16.369 1.00 87.19 210 ILE A C 1
ATOM 1648 O O . ILE A 1 210 ? 2.251 7.940 17.322 1.00 87.19 210 ILE A O 1
ATOM 1652 N N . GLN A 1 211 ? 2.928 7.944 15.184 1.00 90.19 211 GLN A N 1
ATOM 1653 C CA . GLN A 1 211 ? 2.368 9.246 14.835 1.00 90.19 211 GLN A CA 1
ATOM 1654 C C . GLN A 1 211 ? 1.393 9.063 13.676 1.00 90.19 211 GLN A C 1
ATOM 1656 O O . GLN A 1 211 ? 1.813 8.749 12.556 1.00 90.19 211 GLN A O 1
ATOM 1661 N N . VAL A 1 212 ? 0.094 9.223 13.930 1.00 94.00 212 VAL A N 1
ATOM 1662 C CA . VAL A 1 212 ? -0.952 8.992 12.924 1.00 94.00 212 VAL A CA 1
ATOM 1663 C C . VAL A 1 212 ? -1.565 10.302 12.474 1.00 94.00 212 VAL A C 1
ATOM 1665 O O . VAL A 1 212 ? -2.253 10.993 13.221 1.00 94.00 212 VAL A O 1
ATOM 1668 N N . THR A 1 213 ? -1.367 10.610 11.197 1.00 94.75 213 THR A N 1
ATOM 1669 C CA . THR A 1 213 ? -1.898 11.826 10.575 1.00 94.75 213 THR A CA 1
ATOM 1670 C C . THR A 1 213 ? -3.166 11.524 9.770 1.00 94.75 213 THR A C 1
ATOM 1672 O O . THR A 1 213 ? -3.235 10.489 9.092 1.00 94.75 213 THR A O 1
ATOM 1675 N N . PRO A 1 214 ? -4.194 12.387 9.843 1.00 96.69 214 PRO A N 1
ATOM 1676 C CA . PRO A 1 214 ? -5.427 12.189 9.095 1.00 96.69 214 PRO A CA 1
ATOM 1677 C C . PRO A 1 214 ? -5.223 12.464 7.601 1.00 96.69 214 PRO A C 1
ATOM 1679 O O . PRO A 1 214 ? -4.405 13.291 7.203 1.00 96.69 214 PRO A O 1
ATOM 1682 N N . GLY A 1 215 ? -6.006 11.798 6.757 1.00 96.69 215 GLY A N 1
ATOM 1683 C CA . GLY A 1 215 ? -6.061 12.081 5.326 1.00 96.69 215 GLY A CA 1
ATOM 1684 C C . GLY A 1 215 ? -7.408 11.715 4.711 1.00 96.69 215 GLY A C 1
ATOM 1685 O O . GLY A 1 215 ? -8.182 10.974 5.303 1.00 96.69 215 GLY A O 1
ATOM 1686 N N . ILE A 1 216 ? -7.688 12.219 3.509 1.00 96.81 216 ILE A N 1
ATOM 1687 C CA . ILE A 1 216 ? -8.920 11.886 2.768 1.00 96.81 216 ILE A CA 1
ATOM 1688 C C . ILE A 1 216 ? -8.692 10.850 1.656 1.00 96.81 216 ILE A C 1
ATOM 1690 O O . ILE A 1 216 ? -9.632 10.272 1.122 1.00 96.81 216 ILE A O 1
ATOM 1694 N N . HIS A 1 217 ? -7.429 10.576 1.334 1.00 96.69 217 HIS A N 1
ATOM 1695 C CA . HIS A 1 217 ? -7.005 9.822 0.156 1.00 96.69 217 HIS A CA 1
ATOM 1696 C C . HIS A 1 217 ? -6.866 8.320 0.443 1.00 96.69 217 HIS A C 1
ATOM 1698 O O . HIS A 1 217 ? -5.769 7.760 0.460 1.00 96.69 217 HIS A O 1
ATOM 1704 N N . ASN A 1 218 ? -7.983 7.660 0.757 1.00 96.19 218 ASN A N 1
ATOM 1705 C CA . ASN A 1 218 ? -8.006 6.231 1.088 1.00 96.19 218 ASN A CA 1
ATOM 1706 C C . ASN A 1 218 ? -7.693 5.324 -0.119 1.00 96.19 218 ASN A C 1
ATOM 1708 O O . ASN A 1 218 ? -6.882 4.408 0.011 1.00 96.19 218 ASN A O 1
ATOM 1712 N N . ILE A 1 219 ? -8.283 5.598 -1.289 1.00 96.12 219 ILE A N 1
ATOM 1713 C CA . ILE A 1 219 ? -8.054 4.825 -2.523 1.00 96.12 219 ILE A CA 1
ATOM 1714 C C . ILE A 1 219 ? -6.606 4.982 -2.995 1.00 96.12 219 ILE A C 1
ATOM 1716 O O . ILE A 1 219 ? -5.942 3.985 -3.268 1.00 96.12 219 ILE A O 1
ATOM 1720 N N . GLU A 1 220 ? -6.082 6.208 -3.029 1.00 95.94 220 GLU A N 1
ATOM 1721 C CA . GLU A 1 220 ? -4.701 6.484 -3.448 1.00 95.94 220 GLU A CA 1
ATOM 1722 C C . GLU A 1 220 ? -3.716 5.869 -2.451 1.00 95.94 220 GLU A C 1
ATOM 1724 O O . GLU A 1 220 ? -2.715 5.273 -2.846 1.00 95.94 220 GLU A O 1
ATOM 1729 N N . GLY A 1 221 ? -4.043 5.943 -1.154 1.00 94.50 221 GLY A N 1
ATOM 1730 C CA . GLY A 1 221 ? -3.350 5.239 -0.079 1.00 94.50 221 GLY A CA 1
ATOM 1731 C C . GLY A 1 221 ? -3.195 3.751 -0.358 1.00 94.50 221 GLY A C 1
ATOM 1732 O O . GLY A 1 221 ? -2.079 3.224 -0.312 1.00 94.50 221 GLY A O 1
ATOM 1733 N N . GLN A 1 222 ? -4.303 3.079 -0.673 1.00 94.56 222 GLN A N 1
ATOM 1734 C CA . GLN A 1 222 ? -4.293 1.651 -0.960 1.00 94.56 222 GLN A CA 1
ATOM 1735 C C . GLN A 1 222 ? -3.547 1.336 -2.260 1.00 94.56 222 GLN A C 1
ATOM 1737 O O . GLN A 1 222 ? -2.749 0.396 -2.282 1.00 94.56 222 GLN A O 1
ATOM 1742 N N . TYR A 1 223 ? -3.745 2.139 -3.314 1.00 95.19 223 TYR A N 1
ATOM 1743 C CA . TYR A 1 223 ? -3.023 1.978 -4.578 1.00 95.19 223 TYR A CA 1
ATOM 1744 C C . TYR A 1 223 ? -1.515 2.023 -4.346 1.00 95.19 223 TYR A C 1
ATOM 1746 O O . TYR A 1 223 ? -0.789 1.117 -4.749 1.00 95.19 223 TYR A O 1
ATOM 1754 N N . ILE A 1 224 ? -1.041 3.051 -3.638 1.00 94.06 224 ILE A N 1
ATOM 1755 C CA . ILE A 1 224 ? 0.380 3.239 -3.341 1.00 94.06 224 ILE A CA 1
ATOM 1756 C C . ILE A 1 224 ? 0.932 2.059 -2.565 1.00 94.06 224 ILE A C 1
ATOM 1758 O O . ILE A 1 224 ? 2.015 1.575 -2.896 1.00 94.06 224 ILE A O 1
ATOM 1762 N N . LYS A 1 225 ? 0.185 1.561 -1.572 1.00 91.25 225 LYS A N 1
ATOM 1763 C CA . LYS A 1 225 ? 0.581 0.385 -0.791 1.00 91.25 225 LYS A CA 1
ATOM 1764 C C . LYS A 1 225 ? 0.786 -0.848 -1.675 1.00 91.25 225 LYS A C 1
ATOM 1766 O O . LYS A 1 225 ? 1.755 -1.581 -1.473 1.00 91.25 225 LYS A O 1
ATOM 1771 N N . ALA A 1 226 ? -0.093 -1.048 -2.653 1.00 92.25 226 ALA A N 1
ATOM 1772 C CA . ALA A 1 226 ? -0.022 -2.161 -3.588 1.00 92.25 226 ALA A CA 1
ATOM 1773 C C . ALA A 1 226 ? 1.100 -1.990 -4.623 1.00 92.25 226 ALA A C 1
ATOM 1775 O O . ALA A 1 226 ? 1.938 -2.880 -4.782 1.00 92.25 226 ALA A O 1
ATOM 1776 N N . ALA A 1 227 ? 1.194 -0.821 -5.257 1.00 94.19 227 ALA A N 1
ATOM 1777 C CA . ALA A 1 227 ? 2.219 -0.521 -6.251 1.00 94.19 227 ALA A CA 1
ATOM 1778 C C . ALA A 1 227 ? 3.634 -0.581 -5.654 1.00 94.19 227 ALA A C 1
ATOM 1780 O O . ALA A 1 227 ? 4.526 -1.206 -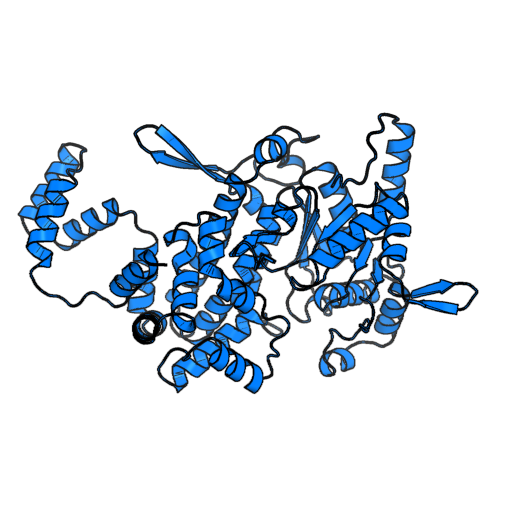6.233 1.00 94.19 227 ALA A O 1
ATOM 1781 N N . LYS A 1 228 ? 3.845 -0.036 -4.443 1.00 93.00 228 LYS A N 1
ATOM 1782 C CA . LYS A 1 228 ? 5.166 -0.073 -3.796 1.00 93.00 228 LYS A CA 1
ATOM 1783 C C . LYS A 1 228 ? 5.661 -1.496 -3.552 1.00 93.00 228 LYS A C 1
ATOM 1785 O O . LYS A 1 228 ? 6.868 -1.708 -3.497 1.00 93.00 228 LYS A O 1
ATOM 1790 N N . ASN A 1 229 ? 4.764 -2.469 -3.367 1.00 92.44 229 ASN A N 1
ATOM 1791 C CA . ASN A 1 229 ? 5.147 -3.852 -3.114 1.00 92.44 229 ASN A CA 1
ATOM 1792 C C . ASN A 1 229 ? 5.777 -4.474 -4.364 1.00 92.44 229 ASN A C 1
ATOM 1794 O O . ASN A 1 229 ? 6.738 -5.228 -4.233 1.00 92.44 229 ASN A O 1
ATOM 1798 N N . ILE A 1 230 ? 5.295 -4.109 -5.554 1.00 95.06 230 ILE A N 1
ATOM 1799 C CA . ILE A 1 230 ? 5.902 -4.490 -6.832 1.00 95.06 230 ILE A CA 1
ATOM 1800 C C . ILE A 1 230 ? 7.230 -3.749 -7.015 1.00 95.06 230 ILE A C 1
ATOM 1802 O O . ILE A 1 230 ? 8.276 -4.372 -7.197 1.00 95.06 230 ILE A O 1
ATOM 1806 N N . SER A 1 231 ? 7.221 -2.423 -6.871 1.00 95.75 231 SER A N 1
ATOM 1807 C CA . SER A 1 231 ? 8.414 -1.591 -7.062 1.00 95.75 231 SER A CA 1
ATOM 1808 C C . SER A 1 231 ? 9.543 -1.916 -6.073 1.00 95.75 231 SER A C 1
ATOM 1810 O O . SER A 1 231 ? 10.721 -1.799 -6.403 1.00 95.75 231 SER A O 1
ATOM 1812 N N . SER A 1 232 ? 9.208 -2.399 -4.872 1.00 95.50 232 SER A N 1
ATOM 1813 C CA . SER A 1 232 ? 10.164 -2.889 -3.872 1.00 95.50 232 SER A CA 1
ATOM 1814 C C . SER A 1 232 ? 10.983 -4.082 -4.386 1.00 95.50 232 SER A C 1
ATOM 1816 O O . SER A 1 232 ? 12.174 -4.160 -4.088 1.00 95.50 232 SER A O 1
ATOM 1818 N N . ILE A 1 233 ? 10.403 -4.958 -5.221 1.00 96.88 233 ILE A N 1
ATOM 1819 C CA . ILE A 1 233 ? 11.134 -6.055 -5.882 1.00 96.88 233 ILE A CA 1
ATOM 1820 C C . ILE A 1 233 ? 12.198 -5.479 -6.820 1.00 96.88 233 ILE A C 1
ATOM 1822 O O . ILE A 1 233 ? 13.360 -5.879 -6.750 1.00 96.88 233 ILE A O 1
ATOM 1826 N N . PHE A 1 234 ? 11.841 -4.496 -7.653 1.00 97.31 234 PHE A N 1
ATOM 1827 C CA . PHE A 1 234 ? 12.811 -3.854 -8.543 1.00 97.31 234 PHE A CA 1
ATOM 1828 C C . PHE A 1 234 ? 13.916 -3.148 -7.748 1.00 97.31 234 PHE A C 1
ATOM 1830 O O . PHE A 1 234 ? 15.096 -3.300 -8.055 1.00 97.31 234 PHE A O 1
ATOM 1837 N N . ALA A 1 235 ? 13.561 -2.426 -6.683 1.00 96.81 235 ALA A N 1
ATOM 1838 C CA . ALA A 1 235 ? 14.538 -1.763 -5.824 1.00 96.81 235 ALA A CA 1
ATOM 1839 C C . ALA A 1 235 ? 15.535 -2.763 -5.212 1.00 96.81 235 ALA A C 1
ATOM 1841 O O . ALA A 1 235 ? 16.742 -2.519 -5.220 1.00 96.81 235 ALA A O 1
ATOM 1842 N N . GLY A 1 236 ? 15.055 -3.922 -4.749 1.00 96.94 236 GLY A N 1
ATOM 1843 C CA . GLY A 1 236 ? 15.906 -5.001 -4.248 1.00 96.94 236 GLY A CA 1
ATOM 1844 C C . GLY A 1 236 ? 16.845 -5.582 -5.301 1.00 96.94 236 GLY A C 1
ATOM 1845 O O . GLY A 1 236 ? 18.016 -5.850 -5.004 1.00 96.94 236 GLY A O 1
ATOM 1846 N N . PHE A 1 237 ? 16.356 -5.721 -6.538 1.00 97.62 237 PHE A N 1
ATOM 1847 C CA . PHE A 1 237 ? 17.178 -6.101 -7.683 1.00 97.62 237 PHE A CA 1
ATOM 1848 C C . PHE A 1 237 ? 18.272 -5.057 -7.931 1.00 97.62 237 PHE A C 1
ATOM 1850 O O . PHE A 1 237 ? 19.455 -5.395 -7.906 1.00 97.62 237 PHE A O 1
ATOM 1857 N N . ALA A 1 238 ? 17.901 -3.782 -8.070 1.00 95.88 238 ALA A N 1
ATOM 1858 C CA . ALA A 1 238 ? 18.820 -2.687 -8.367 1.00 95.88 238 ALA A CA 1
ATOM 1859 C C . ALA A 1 238 ? 19.915 -2.535 -7.302 1.00 95.88 238 ALA A C 1
ATOM 1861 O O . ALA A 1 238 ? 21.095 -2.423 -7.633 1.00 95.88 238 ALA A O 1
ATOM 1862 N N . HIS A 1 239 ? 19.545 -2.618 -6.022 1.00 95.62 239 HIS A N 1
ATOM 1863 C CA . HIS A 1 239 ? 20.486 -2.570 -4.902 1.00 95.62 239 HIS A CA 1
ATOM 1864 C C . HIS A 1 239 ? 21.484 -3.729 -4.872 1.00 95.62 239 HIS A C 1
ATOM 1866 O O . HIS A 1 239 ? 22.508 -3.611 -4.207 1.00 95.62 239 HIS A O 1
ATOM 1872 N N . THR A 1 240 ? 21.182 -4.850 -5.525 1.00 95.81 240 THR A N 1
ATOM 1873 C CA . THR A 1 240 ? 22.035 -6.045 -5.511 1.00 95.81 240 THR A CA 1
ATOM 1874 C C . THR A 1 240 ? 22.854 -6.146 -6.791 1.00 95.81 240 THR A C 1
ATOM 1876 O O . THR A 1 240 ? 24.067 -6.328 -6.726 1.00 95.81 240 THR A O 1
ATOM 1879 N N . TYR A 1 241 ? 22.204 -5.982 -7.945 1.00 95.69 241 TYR A N 1
ATOM 1880 C CA . TYR A 1 241 ? 22.823 -6.104 -9.262 1.00 95.69 241 TYR A CA 1
ATOM 1881 C C . TYR A 1 241 ? 23.669 -4.876 -9.616 1.00 95.69 241 TYR A C 1
ATOM 1883 O O . TYR A 1 241 ? 24.779 -5.007 -10.122 1.00 95.69 241 TYR A O 1
ATOM 1891 N N . HIS A 1 242 ? 23.179 -3.673 -9.300 1.00 94.38 242 HIS A N 1
ATOM 1892 C CA . HIS A 1 242 ? 23.829 -2.409 -9.658 1.00 94.38 242 HIS A CA 1
ATOM 1893 C C . HIS A 1 242 ? 24.464 -1.691 -8.468 1.00 94.38 242 HIS A C 1
ATOM 1895 O O . HIS A 1 242 ? 24.733 -0.495 -8.563 1.00 94.38 242 HIS A O 1
ATOM 1901 N N . LYS A 1 243 ? 24.750 -2.399 -7.369 1.00 90.69 243 LYS A N 1
ATOM 1902 C CA . LYS A 1 243 ? 25.337 -1.821 -6.146 1.00 90.69 243 LYS A CA 1
ATOM 1903 C C . LYS A 1 243 ? 26.605 -0.989 -6.398 1.00 90.69 243 LYS A C 1
ATOM 1905 O O . LYS A 1 243 ? 26.834 -0.007 -5.703 1.00 90.69 243 LYS A O 1
ATOM 1910 N N . ASP A 1 244 ? 27.379 -1.359 -7.419 1.00 90.50 244 ASP A N 1
ATOM 1911 C CA . ASP A 1 244 ? 28.647 -0.719 -7.782 1.00 90.50 244 ASP A CA 1
ATOM 1912 C C . ASP A 1 244 ? 28.470 0.450 -8.781 1.00 90.50 244 ASP A C 1
ATOM 1914 O O . ASP A 1 244 ? 29.451 1.028 -9.243 1.00 90.50 244 ASP A O 1
ATOM 1918 N N . ASN A 1 245 ? 27.227 0.828 -9.125 1.00 88.81 245 ASN A N 1
ATOM 1919 C CA . ASN A 1 245 ? 26.902 1.931 -10.039 1.00 88.81 245 ASN A CA 1
ATOM 1920 C C . ASN A 1 245 ? 26.328 3.136 -9.260 1.00 88.81 245 ASN A C 1
ATOM 1922 O O . ASN A 1 245 ? 25.103 3.267 -9.144 1.00 88.81 245 ASN A O 1
ATOM 1926 N N . PRO A 1 246 ? 27.173 4.056 -8.757 1.00 84.00 246 PRO A N 1
ATOM 1927 C CA . PRO A 1 246 ? 26.744 5.100 -7.821 1.00 84.00 246 PRO A CA 1
ATOM 1928 C C . PRO A 1 246 ? 25.739 6.107 -8.402 1.00 84.00 246 PRO A C 1
ATOM 1930 O O . PRO A 1 246 ? 24.953 6.671 -7.649 1.00 84.00 246 PRO A O 1
ATOM 1933 N N . GLY A 1 247 ? 25.731 6.333 -9.722 1.00 86.25 247 GLY A N 1
ATOM 1934 C CA . GLY A 1 247 ? 24.774 7.243 -10.374 1.00 86.25 247 GLY A CA 1
ATOM 1935 C C . GLY A 1 247 ? 23.453 6.586 -10.799 1.00 86.25 247 GLY A C 1
ATOM 1936 O O . GLY A 1 247 ? 22.409 7.238 -10.826 1.00 86.25 247 GLY A O 1
ATOM 1937 N N . LEU A 1 248 ? 23.476 5.286 -11.108 1.00 89.69 248 LEU A N 1
ATOM 1938 C CA . LEU A 1 248 ? 22.306 4.573 -11.627 1.00 89.69 248 LEU A CA 1
ATOM 1939 C C . LEU A 1 248 ? 21.295 4.277 -10.520 1.00 89.69 248 LEU A C 1
ATOM 1941 O O . LEU A 1 248 ? 20.101 4.492 -10.702 1.00 89.69 248 LEU A O 1
ATOM 1945 N N . LEU A 1 249 ? 21.767 3.818 -9.361 1.00 90.12 249 LEU A N 1
ATOM 1946 C CA . LEU A 1 249 ? 20.884 3.415 -8.272 1.00 90.12 249 LEU A CA 1
ATOM 1947 C C . LEU A 1 249 ? 19.974 4.563 -7.785 1.00 90.12 249 LEU A C 1
ATOM 1949 O O . LEU A 1 249 ? 18.765 4.344 -7.738 1.00 90.12 249 LEU A O 1
ATOM 1953 N N . PRO A 1 250 ? 20.466 5.790 -7.506 1.00 89.81 250 PRO A N 1
ATOM 1954 C CA . PRO A 1 250 ? 19.587 6.912 -7.167 1.00 89.81 250 PRO A CA 1
ATOM 1955 C C . PRO A 1 250 ? 18.558 7.218 -8.260 1.00 89.81 250 PRO A C 1
ATOM 1957 O O . PRO A 1 250 ? 17.404 7.489 -7.947 1.00 89.81 250 PRO A O 1
ATOM 1960 N N . THR A 1 251 ? 18.952 7.121 -9.533 1.00 90.31 251 THR A N 1
ATOM 1961 C CA . THR A 1 251 ? 18.055 7.348 -10.677 1.00 90.31 251 THR A CA 1
ATOM 1962 C C . THR A 1 251 ? 16.905 6.339 -10.688 1.00 90.31 251 THR A C 1
ATOM 1964 O O . THR A 1 251 ? 15.748 6.730 -10.811 1.00 90.31 251 THR A O 1
ATOM 1967 N N . LEU A 1 252 ? 17.207 5.051 -10.491 1.00 92.38 252 LEU A N 1
ATOM 1968 C CA . LEU A 1 252 ? 16.200 3.987 -10.443 1.00 92.38 252 LEU A CA 1
ATOM 1969 C C . LEU A 1 252 ? 15.241 4.155 -9.263 1.00 92.38 252 LEU A C 1
ATOM 1971 O O . LEU A 1 252 ? 14.036 4.003 -9.428 1.00 92.38 252 LEU A O 1
ATOM 19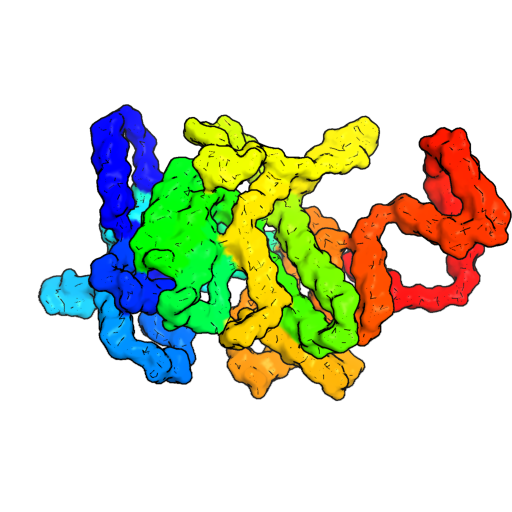75 N N . LEU A 1 253 ? 15.757 4.478 -8.075 1.00 92.00 253 LEU A N 1
ATOM 1976 C CA . LEU A 1 253 ? 14.923 4.646 -6.882 1.00 92.00 253 LEU A CA 1
ATOM 1977 C C . LEU A 1 253 ? 13.994 5.861 -6.994 1.00 92.00 253 LEU A C 1
ATOM 1979 O O . LEU A 1 253 ? 12.836 5.772 -6.589 1.00 92.00 253 LEU A O 1
ATOM 1983 N N . THR A 1 254 ? 14.477 6.968 -7.566 1.00 91.75 254 THR A N 1
ATOM 1984 C CA . THR A 1 254 ? 13.643 8.143 -7.856 1.00 91.75 254 THR A CA 1
ATOM 1985 C C . THR A 1 254 ? 12.561 7.799 -8.874 1.00 91.75 254 THR A C 1
ATOM 1987 O O . THR A 1 254 ? 11.392 8.052 -8.610 1.00 91.75 254 THR A O 1
ATOM 1990 N N . LEU A 1 255 ? 12.916 7.127 -9.974 1.00 92.25 255 LEU A N 1
ATOM 1991 C CA . LEU A 1 255 ? 11.945 6.730 -10.993 1.00 92.25 255 LEU A CA 1
ATOM 1992 C C . LEU A 1 255 ? 10.865 5.792 -10.434 1.00 92.25 255 LEU A C 1
ATOM 1994 O O . LEU A 1 255 ? 9.687 5.985 -10.704 1.00 92.25 255 LEU A O 1
ATOM 1998 N N . LEU A 1 256 ? 11.241 4.800 -9.621 1.00 94.25 256 LEU A N 1
ATOM 1999 C CA . LEU A 1 256 ? 10.284 3.889 -8.982 1.00 94.25 256 LEU A CA 1
ATOM 2000 C C . LEU A 1 256 ? 9.320 4.622 -8.041 1.00 94.25 256 LEU A C 1
ATOM 2002 O O . LEU A 1 256 ? 8.141 4.269 -7.979 1.00 94.25 256 LEU A O 1
ATOM 2006 N N . LEU A 1 257 ? 9.815 5.615 -7.296 1.00 94.12 257 LEU A N 1
ATOM 2007 C CA . LEU A 1 257 ? 8.982 6.463 -6.449 1.00 94.12 257 LEU A CA 1
ATOM 2008 C C . LEU A 1 257 ? 8.001 7.273 -7.300 1.00 94.12 257 LEU A C 1
ATOM 2010 O O . LEU A 1 257 ? 6.801 7.216 -7.038 1.00 94.12 257 LEU A O 1
ATOM 2014 N N . ASP A 1 258 ? 8.504 7.980 -8.310 1.00 92.75 258 ASP A N 1
ATOM 2015 C CA . ASP A 1 258 ? 7.696 8.834 -9.181 1.00 92.75 258 ASP A CA 1
ATOM 2016 C C . ASP A 1 258 ? 6.612 8.018 -9.890 1.00 92.75 258 ASP A C 1
ATOM 2018 O O . ASP A 1 258 ? 5.446 8.395 -9.847 1.00 92.75 258 ASP A O 1
ATOM 2022 N N . GLN A 1 259 ? 6.945 6.827 -10.400 1.00 93.31 259 GLN A N 1
ATOM 2023 C CA . GLN A 1 259 ? 5.978 5.910 -11.010 1.00 93.31 259 GLN A CA 1
ATOM 2024 C C . GLN A 1 259 ? 4.872 5.489 -10.036 1.00 93.31 259 GLN A C 1
ATOM 2026 O O . GLN A 1 259 ? 3.698 5.507 -10.396 1.00 93.31 259 GLN A O 1
ATOM 2031 N N . CYS A 1 260 ? 5.195 5.167 -8.778 1.00 95.12 260 CYS A N 1
ATOM 2032 C CA . CYS A 1 260 ? 4.158 4.870 -7.784 1.00 95.12 260 CYS A CA 1
ATOM 2033 C C . CYS A 1 260 ? 3.219 6.066 -7.541 1.00 95.12 260 CYS A C 1
ATOM 2035 O O . CYS A 1 260 ? 2.017 5.864 -7.356 1.00 95.12 260 CYS A O 1
ATOM 2037 N N . LEU A 1 261 ? 3.749 7.293 -7.530 1.00 94.81 261 LEU A N 1
ATOM 2038 C CA . LEU A 1 261 ? 2.964 8.509 -7.302 1.00 94.81 261 LEU A CA 1
ATOM 2039 C C . LEU A 1 261 ? 2.133 8.892 -8.537 1.00 94.81 261 LEU A C 1
ATOM 2041 O O . LEU A 1 261 ? 0.944 9.168 -8.405 1.00 94.81 261 LEU A O 1
ATOM 2045 N N . ASP A 1 262 ? 2.712 8.866 -9.734 1.00 93.50 262 ASP A N 1
ATOM 2046 C CA . ASP A 1 262 ? 2.026 9.177 -10.993 1.00 93.50 262 ASP A CA 1
ATOM 2047 C C . ASP A 1 262 ? 0.868 8.215 -11.265 1.00 93.50 262 ASP A C 1
ATOM 2049 O O . ASP A 1 262 ? -0.235 8.637 -11.627 1.00 93.50 262 ASP A O 1
ATOM 2053 N N . GLN A 1 263 ? 1.081 6.923 -11.011 1.00 94.94 263 GLN A N 1
ATOM 2054 C CA . GLN A 1 263 ? 0.028 5.924 -11.135 1.00 94.94 263 GLN A CA 1
ATOM 2055 C C . GLN A 1 263 ? -1.128 6.182 -10.157 1.00 94.94 263 GLN A C 1
ATOM 2057 O O . GLN A 1 263 ? -2.295 6.163 -10.550 1.00 94.94 263 GLN A O 1
ATOM 2062 N N . ALA A 1 264 ? -0.823 6.483 -8.892 1.00 95.69 264 ALA A N 1
ATOM 2063 C CA . ALA A 1 264 ? -1.843 6.827 -7.903 1.00 95.69 264 ALA A CA 1
ATOM 2064 C C . ALA A 1 264 ? -2.585 8.125 -8.262 1.00 95.69 264 ALA A C 1
ATOM 2066 O O . ALA A 1 264 ? -3.787 8.242 -8.031 1.00 95.69 264 ALA A O 1
ATOM 2067 N N . ALA A 1 265 ? -1.904 9.080 -8.896 1.00 95.94 265 ALA A N 1
ATOM 2068 C CA . ALA A 1 265 ? -2.514 10.319 -9.355 1.00 95.94 265 ALA A CA 1
ATOM 2069 C C . ALA A 1 265 ? -3.483 10.110 -10.526 1.00 95.94 265 ALA A C 1
ATOM 2071 O O . ALA A 1 265 ? -4.508 10.790 -10.606 1.00 95.94 265 ALA A O 1
ATOM 2072 N N . LYS A 1 266 ? -3.215 9.134 -11.405 1.00 94.38 266 LYS A N 1
ATOM 2073 C CA . LYS A 1 266 ? -4.177 8.666 -12.419 1.00 94.38 266 LYS A CA 1
ATOM 2074 C C . LYS A 1 266 ? -5.381 7.976 -11.781 1.00 94.38 266 LYS A C 1
ATOM 2076 O O . LYS A 1 266 ? -6.512 8.217 -12.199 1.00 94.38 266 LYS A O 1
ATOM 2081 N N . VAL A 1 267 ? -5.156 7.163 -10.750 1.00 94.69 267 VAL A N 1
ATOM 2082 C CA . VAL A 1 267 ? -6.235 6.506 -9.990 1.00 94.69 267 VAL A CA 1
ATOM 2083 C C . VAL A 1 267 ? -7.141 7.545 -9.329 1.00 94.69 267 VAL A C 1
ATOM 2085 O O . VAL A 1 267 ? -8.362 7.434 -9.436 1.00 94.69 267 VAL A O 1
ATOM 2088 N N . SER A 1 268 ? -6.563 8.602 -8.751 1.00 95.25 268 SER A N 1
ATOM 2089 C CA . SER A 1 268 ? -7.312 9.718 -8.162 1.00 95.25 268 SER A CA 1
ATOM 2090 C C . SER A 1 268 ? -8.262 10.383 -9.171 1.00 95.25 268 SER A C 1
ATOM 2092 O O . SER A 1 268 ? -9.426 10.652 -8.870 1.00 95.25 268 SER A O 1
ATOM 2094 N N . MET A 1 269 ? -7.825 10.553 -10.425 1.00 93.38 269 MET A N 1
ATOM 2095 C CA . MET A 1 269 ? -8.673 11.102 -11.494 1.00 93.38 269 MET A CA 1
ATOM 2096 C C . MET A 1 269 ? -9.863 10.208 -11.867 1.00 93.38 269 MET A C 1
ATOM 2098 O O . MET A 1 269 ? -10.854 10.710 -12.394 1.00 93.38 269 MET A O 1
ATOM 2102 N N . LYS A 1 270 ? -9.790 8.899 -11.598 1.00 91.19 270 LYS A N 1
ATOM 2103 C CA . LYS A 1 270 ? -10.866 7.935 -11.880 1.00 91.19 270 LYS A CA 1
ATOM 2104 C C . LYS A 1 270 ? -11.867 7.771 -10.734 1.00 91.19 270 LYS A C 1
ATOM 2106 O O . LYS A 1 270 ? -12.826 7.010 -10.867 1.00 91.19 270 LYS A O 1
ATOM 2111 N N . ARG A 1 271 ? -11.664 8.454 -9.607 1.00 92.38 271 ARG A N 1
ATOM 2112 C CA . ARG A 1 271 ? -12.580 8.391 -8.468 1.00 92.38 271 ARG A CA 1
ATOM 2113 C C . ARG A 1 271 ? -13.965 8.922 -8.828 1.00 92.38 271 ARG A C 1
ATOM 2115 O O . ARG A 1 271 ? -14.116 10.061 -9.267 1.00 92.38 271 ARG A O 1
ATOM 2122 N N . ILE A 1 272 ? -14.991 8.135 -8.520 1.00 91.62 272 ILE A N 1
ATOM 2123 C CA . ILE A 1 272 ? -16.392 8.549 -8.682 1.00 91.62 272 ILE A CA 1
ATOM 2124 C C . ILE A 1 272 ? -16.795 9.664 -7.705 1.00 91.62 272 ILE A C 1
ATOM 2126 O O . ILE A 1 272 ? -17.680 10.461 -7.999 1.00 91.62 272 ILE A O 1
ATOM 2130 N N . ASP A 1 273 ? -16.140 9.732 -6.545 1.00 92.81 273 ASP A N 1
ATOM 2131 C CA . ASP A 1 273 ? -16.430 10.657 -5.449 1.00 92.81 273 ASP A CA 1
ATOM 2132 C C . ASP A 1 273 ? -15.481 11.866 -5.417 1.00 92.81 273 ASP A C 1
ATOM 2134 O O . ASP A 1 273 ? -15.583 12.687 -4.508 1.00 92.81 273 ASP A O 1
ATOM 2138 N N . ARG A 1 274 ? -14.594 12.030 -6.414 1.00 93.38 274 ARG A N 1
ATOM 2139 C CA . ARG A 1 274 ? -13.535 13.059 -6.425 1.00 93.38 274 ARG A CA 1
ATOM 2140 C C . ARG A 1 274 ? -14.042 14.468 -6.123 1.00 93.38 274 ARG A C 1
ATOM 2142 O O . ARG A 1 274 ? -13.444 15.198 -5.343 1.00 93.38 274 ARG A O 1
ATOM 2149 N N . LYS A 1 275 ? -15.156 14.862 -6.743 1.00 91.50 275 LYS A N 1
ATOM 2150 C CA . LYS A 1 275 ? -15.737 16.194 -6.541 1.00 91.50 275 LYS A CA 1
ATOM 2151 C C . LYS A 1 275 ? -16.184 16.389 -5.089 1.00 91.50 275 LYS A C 1
ATOM 2153 O O . LYS A 1 275 ? -15.838 17.385 -4.463 1.00 91.50 275 LYS A O 1
ATOM 2158 N N . ALA A 1 276 ? -16.905 15.411 -4.538 1.00 91.44 276 ALA A N 1
ATOM 2159 C CA . ALA A 1 276 ? -17.346 15.442 -3.146 1.00 91.44 276 ALA A CA 1
ATOM 2160 C C . ALA A 1 276 ? -16.157 15.422 -2.172 1.00 91.44 276 ALA A C 1
ATOM 2162 O O . ALA A 1 276 ? -16.183 16.132 -1.169 1.00 91.44 276 ALA A O 1
ATOM 2163 N N . LEU A 1 277 ? -15.092 14.687 -2.514 1.00 93.06 277 LEU A N 1
ATOM 2164 C CA . LEU A 1 277 ? -13.861 14.592 -1.733 1.00 93.06 277 LEU A CA 1
ATOM 2165 C C . LEU A 1 277 ? -13.245 15.967 -1.429 1.00 93.06 277 LEU A C 1
ATOM 2167 O O . LEU A 1 277 ? -12.734 16.164 -0.332 1.00 93.06 277 LEU A O 1
ATOM 2171 N N . TYR A 1 278 ? -13.328 16.929 -2.351 1.00 93.06 278 TYR A N 1
ATOM 2172 C CA . TYR A 1 278 ? -12.754 18.264 -2.151 1.00 93.06 278 TYR A CA 1
ATOM 2173 C C . TYR A 1 278 ? -13.784 19.349 -1.826 1.00 93.06 278 TYR A C 1
ATOM 2175 O O . TYR A 1 278 ? -13.452 20.285 -1.101 1.00 93.06 278 TYR A O 1
ATOM 2183 N N . GLU A 1 279 ? -15.014 19.244 -2.335 1.00 91.81 279 GLU A N 1
ATOM 2184 C CA . GLU A 1 279 ? -16.022 20.310 -2.222 1.00 91.81 279 GLU A CA 1
ATOM 2185 C C . GLU A 1 279 ? -17.017 20.116 -1.068 1.00 91.81 279 GLU A C 1
ATOM 2187 O O . GLU A 1 279 ? -17.673 21.074 -0.669 1.00 91.81 279 GLU A O 1
ATOM 2192 N N . GLN A 1 280 ? -17.165 18.896 -0.536 1.00 90.94 280 GLN A N 1
ATOM 2193 C CA . GLN A 1 280 ? -18.198 18.560 0.461 1.00 90.94 280 GLN A CA 1
ATOM 2194 C C . GLN A 1 280 ? -17.619 18.237 1.845 1.00 90.94 280 GLN A C 1
ATOM 2196 O O . GLN A 1 280 ? -18.233 17.521 2.636 1.00 90.94 280 GLN A O 1
ATOM 2201 N N . GLN A 1 281 ? -16.434 18.765 2.149 1.00 93.50 281 GLN A N 1
ATOM 2202 C CA . GLN A 1 281 ? -15.814 18.617 3.463 1.00 93.50 281 GLN A CA 1
ATOM 2203 C C . GLN A 1 281 ? -16.386 19.622 4.467 1.00 93.50 281 GLN A C 1
ATOM 2205 O O . GLN A 1 281 ? -16.762 20.736 4.107 1.00 93.50 281 GLN A O 1
ATOM 2210 N N . LEU A 1 282 ? -16.399 19.244 5.750 1.00 92.44 282 LEU A N 1
ATOM 2211 C CA . LEU A 1 282 ? -16.802 20.139 6.844 1.00 92.44 282 LEU A CA 1
ATOM 2212 C C . LEU A 1 282 ? -15.893 21.377 6.942 1.00 92.44 282 LEU A C 1
ATOM 2214 O O . LEU A 1 282 ? -16.334 22.450 7.345 1.00 92.44 282 LEU A O 1
ATOM 2218 N N . PHE A 1 283 ? -14.622 21.211 6.586 1.00 94.56 283 PHE A N 1
ATOM 2219 C CA . PHE A 1 283 ? -13.610 22.255 6.549 1.00 94.56 283 PHE A CA 1
ATOM 2220 C C . PHE A 1 283 ? -12.592 21.951 5.434 1.00 94.56 283 PHE A C 1
ATOM 2222 O O . PHE A 1 283 ? -12.485 20.793 5.015 1.00 94.56 283 PHE A O 1
ATOM 2229 N N . PRO A 1 284 ? -11.852 22.958 4.931 1.00 94.38 284 PRO A N 1
ATOM 2230 C CA . PRO A 1 284 ? -10.835 22.758 3.901 1.00 94.38 284 PRO A CA 1
ATOM 2231 C C . PRO A 1 284 ? -9.793 21.725 4.323 1.00 94.38 284 PRO A C 1
ATOM 2233 O O . PRO A 1 284 ? -9.387 21.672 5.482 1.00 94.38 284 PRO A O 1
ATOM 2236 N N . ILE A 1 285 ? -9.296 20.927 3.380 1.00 95.50 285 ILE A N 1
ATOM 2237 C CA . ILE A 1 285 ? -8.389 19.817 3.713 1.00 95.50 285 ILE A CA 1
ATOM 2238 C C . ILE A 1 285 ? -7.037 20.333 4.217 1.00 95.50 285 ILE A C 1
ATOM 2240 O O . ILE A 1 285 ? -6.297 19.596 4.861 1.00 95.50 285 ILE A O 1
ATOM 2244 N N . THR A 1 286 ? -6.727 21.611 3.989 1.00 95.44 286 THR A N 1
ATOM 2245 C CA . THR A 1 286 ? -5.551 22.276 4.557 1.00 95.44 286 THR A CA 1
ATOM 2246 C C . THR A 1 286 ? -5.541 22.254 6.084 1.00 95.44 286 THR A C 1
ATOM 2248 O O . THR A 1 286 ? -4.479 22.127 6.686 1.00 95.44 286 THR A O 1
ATOM 2251 N N . GLU A 1 287 ? -6.712 22.246 6.725 1.00 94.88 287 GLU A N 1
ATOM 2252 C CA . GLU A 1 287 ? -6.833 22.106 8.183 1.00 94.88 287 GLU A CA 1
ATOM 2253 C C . GLU A 1 287 ? -6.532 20.673 8.676 1.00 94.88 287 GLU A C 1
ATOM 2255 O O . GLU A 1 287 ? -6.314 20.461 9.866 1.00 94.88 287 GLU A O 1
ATOM 2260 N N . LEU A 1 288 ? -6.470 19.674 7.779 1.00 93.00 288 LEU A N 1
ATOM 2261 C CA . LEU A 1 288 ? -5.948 18.331 8.088 1.00 93.00 288 LEU A CA 1
ATOM 2262 C C . LEU A 1 288 ? -4.415 18.243 7.974 1.00 93.00 288 LEU A C 1
ATOM 2264 O O . LEU A 1 288 ? -3.853 17.173 8.200 1.00 93.00 288 LEU A O 1
ATOM 2268 N N . GLY A 1 289 ? -3.737 19.335 7.606 1.00 91.00 289 GLY A N 1
ATOM 2269 C CA . GLY A 1 289 ? -2.286 19.375 7.407 1.00 91.00 289 GLY A CA 1
ATOM 2270 C C . GLY A 1 289 ? -1.832 19.273 5.948 1.00 91.00 289 GLY A C 1
ATOM 2271 O O . GLY A 1 289 ? -0.637 19.129 5.697 1.00 91.00 289 GLY A O 1
ATOM 2272 N N . TYR A 1 290 ? -2.749 19.364 4.979 1.00 95.50 290 TYR A N 1
ATOM 2273 C CA . TYR A 1 290 ? -2.380 19.544 3.572 1.00 95.50 290 TYR A CA 1
ATOM 2274 C C . TYR A 1 290 ? -1.864 20.978 3.366 1.00 95.50 290 TYR A C 1
ATOM 2276 O O . TYR A 1 290 ? -2.412 21.929 3.915 1.00 95.50 290 TYR A O 1
ATOM 2284 N N . GLY A 1 291 ? -0.817 21.161 2.564 1.00 95.69 291 GLY A N 1
ATOM 2285 C CA . GLY A 1 291 ? -0.293 22.493 2.243 1.00 95.69 291 GLY A CA 1
ATOM 2286 C C . GLY A 1 291 ? -1.193 23.278 1.285 1.00 95.69 291 GLY A C 1
ATOM 2287 O O . GLY A 1 291 ? -1.277 24.500 1.374 1.00 95.69 291 GLY A O 1
ATOM 2288 N N . VAL A 1 292 ? -1.886 22.579 0.384 1.00 95.94 292 VAL A N 1
ATOM 2289 C CA . VAL A 1 292 ? -2.853 23.143 -0.565 1.00 95.94 292 VAL A CA 1
ATOM 2290 C C . VAL A 1 292 ? -4.056 22.217 -0.738 1.00 95.94 292 VAL A C 1
ATOM 2292 O O . VAL A 1 292 ? -3.956 21.003 -0.550 1.00 95.94 292 VAL A O 1
ATOM 2295 N N . GLN A 1 293 ? -5.188 22.795 -1.147 1.00 93.19 293 GLN A N 1
ATOM 2296 C CA . GLN A 1 293 ? -6.439 22.063 -1.365 1.00 93.19 293 GLN A CA 1
ATOM 2297 C C . GLN A 1 293 ? -6.346 21.055 -2.521 1.00 93.19 293 GLN A C 1
ATOM 2299 O O . GLN A 1 293 ? -7.040 20.043 -2.492 1.00 93.19 293 GLN A O 1
ATOM 2304 N N . LEU A 1 294 ? -5.531 21.344 -3.542 1.00 95.19 294 LEU A N 1
ATOM 2305 C CA . LEU A 1 294 ? -5.465 20.536 -4.754 1.00 95.19 294 LEU A CA 1
ATOM 2306 C C . LEU A 1 294 ? -4.112 20.682 -5.467 1.00 95.19 294 LEU A C 1
ATOM 2308 O O . LEU A 1 294 ? -3.599 21.794 -5.588 1.00 95.19 294 LEU A O 1
ATOM 2312 N N . ILE A 1 295 ? -3.556 19.571 -5.957 1.00 96.31 295 ILE A N 1
ATOM 2313 C CA . ILE A 1 295 ? -2.351 19.529 -6.802 1.00 96.31 295 ILE A CA 1
ATOM 2314 C C . ILE A 1 295 ? -2.685 18.754 -8.077 1.00 96.31 295 ILE A C 1
ATOM 2316 O O . ILE A 1 295 ? -2.648 17.527 -8.095 1.00 96.31 295 ILE A O 1
ATOM 2320 N N . GLU A 1 296 ? -3.005 19.464 -9.154 1.00 94.88 296 GLU A N 1
ATOM 2321 C CA . GLU A 1 296 ? -3.381 18.869 -10.440 1.00 94.88 296 GLU A CA 1
ATOM 2322 C C . GLU A 1 296 ? -2.287 19.057 -11.494 1.00 94.88 296 GLU A C 1
ATOM 2324 O O . GLU A 1 296 ? -1.694 20.130 -11.604 1.00 94.88 296 GLU A O 1
ATOM 2329 N N . ALA A 1 297 ? -2.060 18.025 -12.309 1.00 91.25 297 ALA A N 1
ATOM 2330 C CA . ALA A 1 297 ? -1.281 18.140 -13.536 1.00 91.25 297 ALA A CA 1
ATOM 2331 C C . ALA A 1 297 ? -2.217 18.130 -14.745 1.00 91.25 297 ALA A C 1
ATOM 2333 O O . ALA A 1 297 ? -3.137 17.309 -14.834 1.00 91.25 297 ALA A O 1
ATOM 2334 N N . ALA A 1 298 ? -1.951 19.020 -15.697 1.00 89.31 298 ALA A N 1
ATOM 2335 C CA . ALA A 1 298 ? -2.702 19.143 -16.934 1.00 89.31 298 ALA A CA 1
ATOM 2336 C C . ALA A 1 298 ? -1.783 19.004 -18.149 1.00 89.31 298 ALA A C 1
ATOM 2338 O O . ALA A 1 298 ? -0.616 19.391 -18.104 1.00 89.31 298 ALA A O 1
ATOM 2339 N N . ILE A 1 299 ? -2.329 18.466 -19.236 1.00 84.50 299 ILE A N 1
ATOM 2340 C CA . ILE A 1 299 ? -1.661 18.387 -20.537 1.00 84.50 299 ILE A CA 1
ATOM 2341 C C . ILE A 1 299 ? -2.401 19.251 -21.551 1.00 84.50 299 ILE A C 1
ATOM 2343 O O .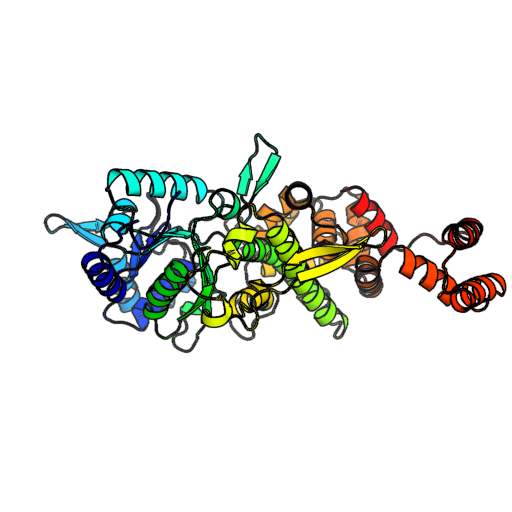 ILE A 1 299 ? -3.626 19.377 -21.494 1.00 84.50 299 ILE A O 1
ATOM 2347 N N . LEU A 1 300 ? -1.657 19.820 -22.496 1.00 81.06 300 LEU A N 1
ATOM 2348 C CA . LEU A 1 300 ? -2.236 20.479 -23.657 1.00 81.06 300 LEU A CA 1
ATOM 2349 C C . LEU A 1 300 ? -2.625 19.407 -24.680 1.00 81.06 300 LEU A C 1
ATOM 2351 O O . LEU A 1 300 ? -1.765 18.682 -25.176 1.00 81.06 300 LEU A O 1
ATOM 2355 N N . ARG A 1 301 ? -3.915 19.305 -24.997 1.00 73.12 301 ARG A N 1
ATOM 2356 C CA . ARG A 1 301 ? -4.449 18.390 -26.009 1.00 73.12 301 ARG A CA 1
ATOM 2357 C C . ARG A 1 301 ? -5.440 19.146 -26.887 1.00 73.12 301 ARG A C 1
ATOM 2359 O O . ARG A 1 301 ? -6.322 19.824 -26.370 1.00 73.12 301 ARG A O 1
ATOM 2366 N N . ASP A 1 302 ? -5.249 19.081 -28.203 1.00 69.56 302 ASP A N 1
ATOM 2367 C CA . ASP A 1 302 ? -6.117 19.722 -29.204 1.00 69.56 302 ASP A CA 1
ATOM 2368 C C . ASP A 1 302 ? -6.359 21.231 -28.963 1.00 69.56 302 ASP A C 1
ATOM 2370 O O . ASP A 1 302 ? -7.435 21.764 -29.222 1.00 69.56 302 ASP A O 1
ATOM 2374 N N . GLY A 1 303 ? -5.348 21.935 -28.437 1.00 77.19 303 GLY A N 1
ATOM 2375 C CA . GLY A 1 303 ? -5.410 23.373 -28.143 1.00 77.19 303 GLY A CA 1
ATOM 2376 C C . GLY A 1 303 ? -6.052 23.747 -26.799 1.00 77.19 303 GLY A C 1
ATOM 2377 O O . GLY A 1 303 ? -6.148 24.935 -26.497 1.00 77.19 303 GLY A O 1
ATOM 2378 N N . GLY A 1 304 ? -6.453 22.771 -25.976 1.00 78.81 304 GLY A N 1
ATOM 2379 C CA . GLY A 1 304 ? -6.999 22.983 -24.632 1.00 78.81 304 GLY A CA 1
ATOM 2380 C C . GLY A 1 304 ? -6.180 22.301 -23.534 1.00 78.81 304 GLY A C 1
ATOM 2381 O O . GLY A 1 304 ? -5.562 21.262 -23.757 1.00 78.81 304 GLY A O 1
ATOM 2382 N N . MET A 1 305 ? -6.168 22.881 -22.332 1.00 87.12 305 MET A N 1
ATOM 2383 C CA . MET A 1 305 ? -5.574 22.243 -21.152 1.00 87.12 305 MET A CA 1
ATOM 2384 C C . MET A 1 305 ? -6.578 21.264 -20.541 1.00 87.12 305 MET A C 1
ATOM 2386 O O . MET A 1 305 ? -7.693 21.655 -20.199 1.00 87.12 305 MET A O 1
ATOM 2390 N N . ALA A 1 306 ? -6.178 20.005 -20.379 1.00 85.94 306 ALA A N 1
ATOM 2391 C CA . ALA A 1 306 ? -6.973 18.966 -19.736 1.00 85.94 306 ALA A CA 1
ATOM 2392 C C . ALA A 1 306 ? -6.237 18.427 -18.507 1.00 85.94 306 ALA A C 1
ATOM 2394 O O . ALA A 1 306 ? -5.110 17.941 -18.625 1.00 85.94 306 ALA A O 1
ATOM 2395 N N . THR A 1 307 ? -6.872 18.485 -17.333 1.00 88.44 307 THR A N 1
ATOM 2396 C CA . THR A 1 307 ? -6.352 17.849 -16.116 1.00 88.44 307 THR A CA 1
ATOM 2397 C C . THR A 1 307 ? -6.318 16.335 -16.296 1.00 88.44 307 THR A C 1
ATOM 2399 O O . THR A 1 307 ? -7.324 15.719 -16.646 1.00 88.44 307 THR A O 1
ATOM 2402 N N . VAL A 1 308 ? -5.162 15.729 -16.038 1.00 89.31 308 VAL A N 1
ATOM 2403 C CA . VAL A 1 308 ? -4.929 14.292 -16.246 1.00 89.31 308 VAL A CA 1
ATOM 2404 C C . VAL A 1 308 ? -4.352 13.565 -15.042 1.00 89.31 308 VAL A C 1
ATOM 2406 O O . VAL A 1 308 ? -4.326 12.334 -15.066 1.00 89.31 308 VAL A O 1
ATOM 2409 N N . ARG A 1 309 ? -3.891 14.276 -14.008 1.00 93.88 309 ARG A N 1
ATOM 2410 C CA . ARG A 1 309 ? -3.396 13.680 -12.759 1.00 93.88 309 ARG A CA 1
ATOM 2411 C C . ARG A 1 309 ? -3.763 14.552 -11.565 1.00 93.88 309 ARG A C 1
ATOM 2413 O O . ARG A 1 309 ? -3.756 15.776 -11.674 1.00 93.88 309 ARG A O 1
ATOM 2420 N N . ASP A 1 310 ? -4.013 13.910 -10.430 1.00 96.06 310 ASP A N 1
ATOM 2421 C CA . ASP A 1 310 ? -4.248 14.559 -9.140 1.00 96.06 310 ASP A CA 1
ATOM 2422 C C . ASP A 1 310 ? -3.292 14.001 -8.076 1.00 96.06 310 ASP A C 1
ATOM 2424 O O . ASP A 1 310 ? -3.450 12.884 -7.585 1.00 96.06 310 ASP A O 1
ATOM 2428 N N . HIS A 1 311 ? -2.295 14.806 -7.721 1.00 96.81 311 HIS A N 1
ATOM 2429 C CA . HIS A 1 311 ? -1.233 14.487 -6.772 1.00 96.81 311 HIS A CA 1
ATOM 2430 C C . HIS A 1 311 ? -1.530 14.976 -5.354 1.00 96.81 311 HIS A C 1
ATOM 2432 O O . HIS A 1 311 ? -0.625 14.999 -4.520 1.00 96.81 311 HIS A O 1
ATOM 2438 N N . THR A 1 312 ? -2.760 15.374 -5.033 1.00 97.06 312 THR A N 1
ATOM 2439 C CA . THR A 1 312 ? -3.071 15.989 -3.732 1.00 97.06 312 THR A CA 1
ATOM 2440 C C . THR A 1 312 ? -2.717 15.073 -2.555 1.00 97.06 312 THR A C 1
ATOM 2442 O O . THR A 1 312 ? -2.208 15.553 -1.540 1.00 97.06 312 THR A O 1
ATOM 2445 N N . PHE A 1 313 ? -2.865 13.753 -2.719 1.00 95.56 313 PHE A N 1
ATOM 2446 C CA . PHE A 1 313 ? -2.465 12.742 -1.734 1.00 95.56 313 PHE A CA 1
ATOM 2447 C C . PHE A 1 313 ? -0.960 12.761 -1.405 1.00 95.56 313 PHE A C 1
ATOM 2449 O O . PHE A 1 313 ? -0.571 12.317 -0.329 1.00 95.56 313 PHE A O 1
ATOM 2456 N N . SER A 1 314 ? -0.098 13.251 -2.307 1.00 94.94 314 SER A N 1
ATOM 2457 C CA . SER A 1 314 ? 1.366 13.236 -2.129 1.00 94.94 314 SER A CA 1
ATOM 2458 C C . SER A 1 314 ? 1.836 14.135 -0.981 1.00 94.94 314 SER A C 1
ATOM 2460 O O . SER A 1 314 ? 2.947 13.973 -0.481 1.00 94.94 314 SER A O 1
ATOM 2462 N N . GLN A 1 315 ? 0.962 15.033 -0.513 1.00 94.94 315 GLN A N 1
ATOM 2463 C CA . GLN A 1 315 ? 1.172 15.859 0.676 1.00 94.94 315 GLN A CA 1
ATOM 2464 C C . GLN A 1 315 ? 1.158 15.033 1.975 1.00 94.94 315 GLN A C 1
ATOM 2466 O O . GLN A 1 315 ? 1.651 15.487 3.006 1.00 94.94 315 GLN A O 1
ATOM 2471 N N . LEU A 1 316 ? 0.635 13.802 1.939 1.00 92.88 316 LEU A N 1
ATOM 2472 C CA . LEU A 1 316 ? 0.674 12.868 3.059 1.00 92.88 316 LEU A CA 1
ATOM 2473 C C . LEU A 1 316 ? 2.068 12.237 3.175 1.00 92.88 316 LEU A C 1
ATOM 2475 O O . LEU A 1 316 ? 2.358 11.182 2.610 1.00 92.88 316 LEU A O 1
ATOM 2479 N N . THR A 1 317 ? 2.948 12.883 3.942 1.00 87.31 317 THR A N 1
ATOM 2480 C CA . THR A 1 317 ? 4.360 12.482 4.075 1.00 87.31 317 THR A CA 1
ATOM 2481 C C . THR A 1 317 ? 4.546 11.024 4.501 1.00 87.31 317 THR A C 1
ATOM 2483 O O . THR A 1 317 ? 5.477 10.379 4.018 1.00 87.31 317 THR A O 1
ATOM 2486 N N . ALA A 1 318 ? 3.678 10.465 5.354 1.00 88.94 318 ALA A N 1
ATOM 2487 C CA . ALA A 1 318 ? 3.818 9.069 5.775 1.00 88.94 318 ALA A CA 1
ATOM 2488 C C . ALA A 1 318 ? 3.526 8.075 4.631 1.00 88.94 318 ALA A C 1
ATOM 2490 O O . ALA A 1 318 ? 4.184 7.037 4.550 1.00 88.94 318 ALA A O 1
ATOM 2491 N N . MET A 1 319 ? 2.651 8.418 3.675 1.00 88.06 319 MET A N 1
ATOM 2492 C CA . MET A 1 319 ? 2.480 7.645 2.437 1.00 88.06 319 MET A CA 1
ATOM 2493 C C . MET A 1 319 ? 3.740 7.676 1.565 1.00 88.06 319 MET A C 1
ATOM 2495 O O . MET A 1 319 ? 4.191 6.630 1.100 1.00 88.06 319 MET A O 1
ATOM 2499 N N . VAL A 1 320 ? 4.359 8.847 1.385 1.00 89.19 320 VAL A N 1
ATOM 2500 C CA . VAL A 1 320 ? 5.615 8.972 0.617 1.00 89.19 320 VAL A CA 1
ATOM 2501 C C . VAL A 1 320 ? 6.760 8.221 1.308 1.00 89.19 320 VAL A C 1
ATOM 2503 O O . VAL A 1 320 ? 7.550 7.532 0.655 1.00 89.19 320 VAL A O 1
ATOM 2506 N N . ALA A 1 321 ? 6.842 8.313 2.638 1.00 88.06 321 ALA A N 1
ATOM 2507 C CA . ALA A 1 321 ? 7.820 7.592 3.445 1.00 88.06 321 ALA A CA 1
ATOM 2508 C C . ALA A 1 321 ? 7.652 6.069 3.334 1.00 88.06 321 ALA A C 1
ATOM 2510 O O . ALA A 1 321 ? 8.649 5.349 3.329 1.00 88.06 321 ALA A O 1
ATOM 2511 N N . ASP A 1 322 ? 6.423 5.571 3.177 1.00 86.88 322 ASP A N 1
ATOM 2512 C CA . ASP A 1 322 ? 6.136 4.146 3.001 1.00 86.88 322 ASP A CA 1
ATOM 2513 C C . ASP A 1 322 ? 6.656 3.572 1.686 1.00 86.88 322 ASP A C 1
ATOM 2515 O O . ASP A 1 322 ? 7.200 2.460 1.669 1.00 86.88 322 ASP A O 1
ATOM 2519 N N . VAL A 1 323 ? 6.581 4.348 0.606 1.00 89.75 323 VAL A N 1
ATOM 2520 C CA . VAL A 1 323 ? 7.202 3.993 -0.674 1.00 89.75 323 VAL A CA 1
ATOM 2521 C C . VAL A 1 323 ? 8.722 3.994 -0.533 1.00 89.75 323 VAL A C 1
ATOM 2523 O O . VAL A 1 323 ? 9.357 2.951 -0.709 1.00 89.75 323 VAL A O 1
ATOM 2526 N N . LYS A 1 324 ? 9.302 5.128 -0.113 1.00 88.94 324 LYS A N 1
ATOM 2527 C CA . LYS A 1 324 ? 10.758 5.295 0.032 1.00 88.94 324 LYS A CA 1
ATOM 2528 C C . LYS A 1 324 ? 11.367 4.237 0.948 1.00 88.94 324 LYS A C 1
ATOM 2530 O O . LYS A 1 324 ? 12.332 3.571 0.583 1.00 88.94 324 LYS A O 1
ATOM 2535 N N . GLY A 1 325 ? 10.784 4.034 2.125 1.00 88.19 325 GLY A N 1
ATOM 2536 C CA . GLY A 1 325 ? 11.262 3.068 3.108 1.00 88.19 325 GLY A CA 1
ATOM 2537 C C . GLY A 1 325 ? 11.271 1.630 2.584 1.00 88.19 325 GLY A C 1
ATOM 2538 O O . GLY A 1 325 ? 12.164 0.857 2.931 1.00 88.19 325 GLY A O 1
ATOM 2539 N N . SER A 1 326 ? 10.329 1.278 1.703 1.00 89.19 326 SER A N 1
ATOM 2540 C CA . SER A 1 326 ? 10.235 -0.061 1.101 1.00 89.19 326 SER A CA 1
ATOM 2541 C C . SER A 1 326 ? 11.238 -0.294 -0.031 1.00 89.19 326 SER A C 1
ATOM 2543 O O . SER A 1 326 ? 11.451 -1.441 -0.424 1.00 89.19 326 SER A O 1
ATOM 2545 N N . MET A 1 327 ? 11.842 0.774 -0.551 1.00 91.62 327 MET A N 1
ATOM 2546 C CA . MET A 1 327 ? 12.810 0.749 -1.649 1.00 91.62 327 MET A CA 1
ATOM 2547 C C . MET A 1 327 ? 14.257 0.943 -1.180 1.00 91.62 327 MET A C 1
ATOM 2549 O O . MET A 1 327 ? 15.168 0.842 -1.991 1.00 91.62 327 MET A O 1
ATOM 2553 N N . MET A 1 328 ? 14.488 1.211 0.109 1.00 88.81 328 MET A N 1
ATOM 2554 C CA . MET A 1 328 ? 15.824 1.462 0.654 1.00 88.81 328 MET A CA 1
ATOM 2555 C C . MET A 1 328 ? 16.343 0.303 1.503 1.00 88.81 328 MET A C 1
ATOM 2557 O O . MET A 1 328 ? 15.662 -0.187 2.416 1.00 88.81 328 MET A O 1
ATOM 2561 N N . GLN A 1 329 ? 17.619 -0.032 1.300 1.00 87.56 329 GLN A N 1
ATOM 2562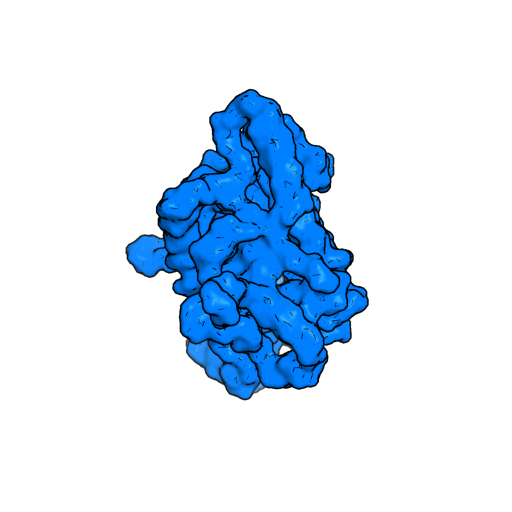 C CA . GLN A 1 329 ? 18.353 -0.886 2.233 1.00 87.56 329 GLN A CA 1
ATOM 2563 C C . GLN A 1 329 ? 18.331 -0.296 3.658 1.00 87.56 329 GLN A C 1
ATOM 2565 O O . GLN A 1 329 ? 18.575 0.902 3.830 1.00 87.56 329 GLN A O 1
ATOM 2570 N N . PRO A 1 330 ? 18.006 -1.095 4.691 1.00 81.94 330 PRO A N 1
ATOM 2571 C CA . PRO A 1 330 ? 18.114 -0.649 6.073 1.00 81.94 330 PRO A CA 1
ATOM 2572 C C . PRO A 1 330 ? 19.563 -0.428 6.498 1.00 81.94 330 PRO A C 1
ATOM 2574 O O . PRO A 1 330 ? 20.447 -1.173 6.090 1.00 81.94 330 PRO A O 1
ATOM 2577 N N . GLN A 1 331 ? 19.776 0.514 7.420 1.00 78.69 331 GLN A N 1
ATOM 2578 C CA . GLN A 1 331 ? 20.994 0.527 8.238 1.00 78.69 331 GLN A CA 1
ATOM 2579 C C . GLN A 1 331 ? 20.973 -0.601 9.285 1.00 78.69 331 GLN A C 1
ATOM 2581 O O . GLN A 1 331 ? 22.003 -1.205 9.565 1.00 78.69 331 GLN A O 1
ATOM 2586 N N . THR A 1 332 ? 19.795 -0.903 9.843 1.00 74.56 332 THR A N 1
ATOM 2587 C CA . THR A 1 332 ? 19.560 -1.951 10.849 1.00 74.56 332 THR A CA 1
ATOM 2588 C C . THR A 1 332 ? 18.319 -2.779 10.498 1.00 74.56 332 THR A C 1
ATOM 2590 O O . THR A 1 332 ? 17.344 -2.276 9.934 1.00 74.56 332 THR A O 1
ATOM 2593 N N . GLY A 1 333 ? 18.340 -4.069 10.843 1.00 75.56 333 GLY A N 1
ATOM 2594 C CA . GLY A 1 333 ? 17.255 -5.008 10.543 1.00 75.56 333 GLY A CA 1
ATOM 2595 C C . GLY A 1 333 ? 17.289 -5.562 9.114 1.00 75.56 333 GLY A C 1
ATOM 2596 O O . GLY A 1 333 ? 18.263 -5.400 8.381 1.00 75.56 333 GLY A O 1
ATOM 2597 N N . LYS A 1 334 ? 16.218 -6.262 8.723 1.00 80.56 334 LYS A N 1
ATOM 2598 C CA . LYS A 1 334 ? 16.081 -6.877 7.391 1.00 80.56 334 LYS A CA 1
ATOM 2599 C C . LYS A 1 334 ? 15.202 -6.005 6.478 1.00 80.56 334 LYS A C 1
ATOM 2601 O O . LYS A 1 334 ? 14.236 -5.406 6.966 1.00 80.56 334 LYS A O 1
ATOM 2606 N N . PRO A 1 335 ? 15.489 -5.936 5.163 1.00 88.06 335 PRO A N 1
ATOM 2607 C CA . PRO A 1 335 ? 14.609 -5.271 4.204 1.00 88.06 335 PRO A CA 1
ATOM 2608 C C . PRO A 1 335 ? 13.244 -5.975 4.116 1.00 88.06 335 PRO A C 1
ATOM 2610 O O . PRO A 1 335 ? 13.055 -7.070 4.653 1.00 88.06 335 PRO A O 1
ATOM 2613 N N . THR A 1 336 ? 12.269 -5.352 3.448 1.00 87.25 336 THR A N 1
ATOM 2614 C CA . THR A 1 336 ? 10.937 -5.954 3.256 1.00 87.25 336 THR A CA 1
ATOM 2615 C C . THR A 1 336 ? 11.042 -7.270 2.477 1.00 87.25 336 THR A C 1
ATOM 2617 O O . THR A 1 336 ? 12.003 -7.509 1.747 1.00 87.25 336 THR A O 1
ATOM 2620 N N . ARG A 1 337 ? 10.045 -8.151 2.598 1.00 88.62 337 ARG A N 1
ATOM 2621 C CA . ARG A 1 337 ? 10.064 -9.442 1.885 1.00 88.62 337 ARG A CA 1
ATOM 2622 C C . ARG A 1 337 ? 10.079 -9.286 0.365 1.00 88.62 337 ARG A C 1
ATOM 2624 O O . ARG A 1 337 ? 10.831 -9.994 -0.290 1.00 88.62 337 ARG A O 1
ATOM 2631 N N . ASN A 1 338 ? 9.311 -8.340 -0.180 1.00 91.88 338 ASN A N 1
ATOM 2632 C CA . ASN A 1 338 ? 9.319 -8.039 -1.616 1.00 91.88 338 ASN A CA 1
ATOM 2633 C C . ASN A 1 338 ? 10.695 -7.524 -2.070 1.00 91.88 338 ASN A C 1
ATOM 2635 O O . ASN A 1 338 ? 11.211 -7.967 -3.089 1.00 91.88 338 ASN A O 1
ATOM 2639 N N . PHE A 1 339 ? 11.350 -6.684 -1.267 1.00 94.50 339 PHE A N 1
ATOM 2640 C CA . PHE A 1 339 ? 12.722 -6.268 -1.538 1.00 94.50 339 PHE A CA 1
ATOM 2641 C C . PHE A 1 339 ? 13.684 -7.463 -1.577 1.00 94.50 339 PHE A C 1
ATOM 2643 O O . PHE A 1 339 ? 14.483 -7.587 -2.502 1.00 94.50 339 PHE A O 1
ATOM 2650 N N . GLN A 1 340 ? 13.576 -8.391 -0.621 1.00 94.31 340 GLN A N 1
ATOM 2651 C CA . GLN A 1 340 ? 14.405 -9.602 -0.595 1.00 94.31 340 GLN A CA 1
ATOM 2652 C C . GLN A 1 340 ? 14.196 -10.486 -1.836 1.00 94.31 340 GLN A C 1
ATOM 2654 O O . GLN A 1 340 ? 15.172 -11.031 -2.346 1.00 94.31 340 GLN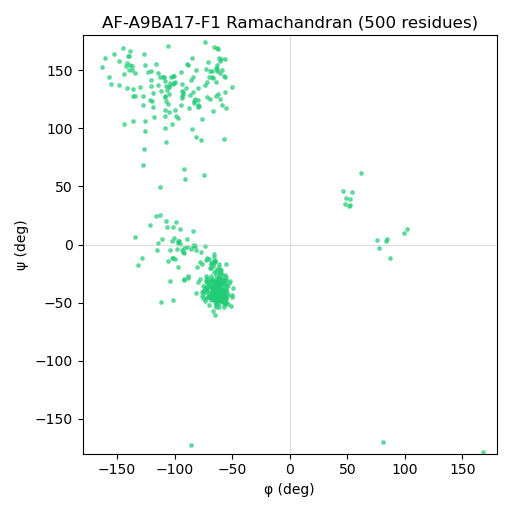 A O 1
ATOM 2659 N N . VAL A 1 341 ? 12.974 -10.581 -2.382 1.00 95.81 341 VAL A N 1
ATOM 2660 C CA . VAL A 1 341 ? 12.725 -11.250 -3.680 1.00 95.81 341 VAL A CA 1
ATOM 2661 C C . VAL A 1 341 ? 13.595 -10.634 -4.774 1.00 95.81 341 VAL A C 1
ATOM 2663 O O . VAL A 1 341 ? 14.247 -11.364 -5.516 1.00 95.81 341 VAL A O 1
ATOM 2666 N N . GLY A 1 342 ? 13.662 -9.303 -4.838 1.00 97.00 342 GLY A N 1
ATOM 2667 C CA . GLY A 1 342 ? 14.529 -8.584 -5.769 1.00 97.00 342 GLY A CA 1
ATOM 2668 C C . GLY A 1 342 ? 16.006 -8.945 -5.627 1.00 97.00 342 GLY A C 1
ATOM 2669 O O . GLY A 1 342 ? 16.696 -9.176 -6.619 1.00 97.00 342 GLY A O 1
ATOM 2670 N N . GLN A 1 343 ? 16.493 -9.055 -4.389 1.00 97.12 343 GLN A N 1
ATOM 2671 C CA . GLN A 1 343 ? 17.881 -9.446 -4.118 1.00 97.12 343 GLN A CA 1
ATOM 2672 C C . GLN A 1 343 ? 18.176 -10.882 -4.572 1.00 97.12 343 GLN A C 1
ATOM 2674 O O . GLN A 1 343 ? 19.248 -11.164 -5.117 1.00 97.12 343 GLN A O 1
ATOM 2679 N N . ILE A 1 344 ? 17.219 -11.793 -4.373 1.00 96.94 344 ILE A N 1
ATOM 2680 C CA . ILE A 1 344 ? 17.317 -13.183 -4.829 1.00 96.94 344 ILE A CA 1
ATOM 2681 C C . ILE A 1 344 ? 17.316 -13.241 -6.354 1.00 96.94 344 ILE A C 1
ATOM 2683 O O . ILE A 1 344 ? 18.182 -13.902 -6.928 1.00 96.94 344 ILE A O 1
ATOM 2687 N N . LEU A 1 345 ? 16.396 -12.516 -6.998 1.00 97.81 345 LEU A N 1
ATOM 2688 C CA . LEU A 1 345 ? 16.317 -12.398 -8.451 1.00 97.81 345 LEU A CA 1
ATOM 2689 C C . LEU A 1 345 ? 17.663 -11.937 -9.023 1.00 97.81 345 LEU A C 1
ATOM 2691 O O . LEU A 1 345 ? 18.225 -12.620 -9.873 1.00 97.81 345 LEU A O 1
ATOM 2695 N N . ALA A 1 346 ? 18.233 -10.854 -8.489 1.00 97.75 346 ALA A N 1
ATOM 2696 C CA . ALA A 1 346 ? 19.534 -10.347 -8.917 1.00 97.75 346 ALA A CA 1
ATOM 2697 C C . ALA A 1 346 ? 20.659 -11.374 -8.741 1.00 97.75 346 ALA A C 1
ATOM 2699 O O . ALA A 1 346 ? 21.423 -11.625 -9.669 1.00 97.75 346 ALA A O 1
ATOM 2700 N N . THR A 1 347 ? 20.745 -12.003 -7.567 1.00 97.69 347 THR A N 1
ATOM 2701 C CA . THR A 1 347 ? 21.795 -12.987 -7.262 1.00 97.69 347 THR A CA 1
ATOM 2702 C C . THR A 1 347 ? 21.732 -14.190 -8.202 1.00 97.69 347 THR A C 1
ATOM 2704 O O . THR A 1 347 ? 22.758 -14.665 -8.689 1.00 97.69 347 THR A O 1
ATOM 2707 N N . LYS A 1 348 ? 20.526 -14.689 -8.483 1.00 97.75 348 LYS A N 1
ATOM 2708 C CA . LYS A 1 348 ? 20.321 -15.827 -9.383 1.00 97.75 348 LYS A CA 1
ATOM 2709 C C . LYS A 1 348 ? 20.564 -15.448 -10.840 1.00 97.75 348 LYS A C 1
ATOM 2711 O O . LYS A 1 348 ? 21.196 -16.225 -11.547 1.00 97.75 348 LYS A O 1
ATOM 2716 N N . MET A 1 349 ? 20.154 -14.253 -11.267 1.00 97.81 349 MET A N 1
ATOM 2717 C CA . MET A 1 349 ? 20.457 -13.738 -12.605 1.00 97.81 349 MET A CA 1
ATOM 2718 C C . MET A 1 349 ? 21.966 -13.581 -12.827 1.00 97.81 349 MET A C 1
ATOM 2720 O O . MET A 1 349 ? 22.450 -14.005 -13.870 1.00 97.81 349 MET A O 1
ATOM 2724 N N . LEU A 1 350 ? 22.717 -13.074 -11.839 1.00 96.19 350 LEU A N 1
ATOM 2725 C CA . LEU A 1 350 ? 24.187 -13.010 -11.887 1.00 96.19 350 LEU A CA 1
ATOM 2726 C C . LEU A 1 350 ? 24.822 -14.401 -12.024 1.00 96.19 350 LEU A C 1
ATOM 2728 O O . LEU A 1 350 ? 25.773 -14.581 -12.776 1.00 96.19 350 LEU A O 1
ATOM 2732 N N . ALA A 1 351 ? 24.303 -15.391 -11.295 1.00 97.19 351 ALA A N 1
ATOM 2733 C CA . ALA A 1 351 ? 24.849 -16.746 -11.315 1.00 97.19 351 ALA A CA 1
ATOM 2734 C C . ALA A 1 351 ? 24.524 -17.509 -12.611 1.00 97.19 351 ALA A C 1
ATOM 2736 O O . ALA A 1 351 ? 25.339 -18.296 -13.087 1.00 97.19 351 ALA A O 1
ATOM 2737 N N . LEU A 1 352 ? 23.325 -17.310 -13.163 1.00 97.44 352 LEU A N 1
ATOM 2738 C CA . LEU A 1 352 ? 22.809 -18.078 -14.302 1.00 97.44 352 LEU A CA 1
ATOM 2739 C C . LEU A 1 352 ? 22.957 -17.357 -15.645 1.00 97.44 352 LEU A C 1
ATOM 2741 O O . LEU A 1 352 ? 22.765 -17.983 -16.684 1.00 97.44 352 LEU A O 1
ATOM 2745 N N . ASN A 1 353 ? 23.281 -16.063 -15.629 1.00 97.38 353 ASN A N 1
ATOM 2746 C CA . ASN A 1 353 ? 23.328 -15.181 -16.794 1.00 97.38 353 ASN A CA 1
ATOM 2747 C C . ASN A 1 353 ? 22.036 -15.189 -17.629 1.00 97.38 353 ASN A C 1
ATOM 2749 O O . ASN A 1 353 ? 22.064 -15.197 -18.859 1.00 97.38 353 ASN A O 1
ATOM 2753 N N . ARG A 1 354 ? 20.886 -15.244 -16.950 1.00 97.56 354 ARG A N 1
ATOM 2754 C CA . ARG A 1 354 ? 19.556 -15.168 -17.564 1.00 97.56 354 ARG A CA 1
ATOM 2755 C C . ARG A 1 354 ? 18.496 -14.772 -16.546 1.00 97.56 354 ARG A C 1
ATOM 2757 O O . ARG A 1 354 ? 18.662 -14.999 -15.349 1.00 97.56 354 ARG A O 1
ATOM 2764 N N . CYS A 1 355 ? 17.368 -14.282 -17.043 1.00 98.12 355 CYS A N 1
ATOM 2765 C CA . CYS A 1 355 ? 16.113 -14.209 -16.300 1.00 98.12 355 CYS A CA 1
ATOM 2766 C C . CYS A 1 355 ? 15.598 -15.603 -15.864 1.00 98.12 355 CYS A C 1
ATOM 2768 O O . CYS A 1 355 ? 15.989 -16.621 -16.455 1.00 98.12 355 CYS A O 1
ATOM 2770 N N . PRO A 1 356 ? 14.703 -15.677 -14.856 1.00 97.50 356 PRO A N 1
ATOM 2771 C CA . PRO A 1 356 ? 13.971 -16.905 -14.550 1.00 97.50 356 PRO A CA 1
ATOM 2772 C C . PRO A 1 356 ? 13.152 -17.374 -15.762 1.00 97.50 356 PRO A C 1
ATOM 2774 O O . PRO A 1 356 ? 12.683 -16.576 -16.564 1.00 97.50 356 PRO A O 1
ATOM 2777 N N . SER A 1 357 ? 12.953 -18.681 -15.885 1.00 96.06 357 SER A N 1
ATOM 2778 C CA . SER A 1 357 ? 12.189 -19.329 -16.962 1.00 96.06 357 SER A CA 1
ATOM 2779 C C . SER A 1 357 ? 10.681 -19.094 -16.825 1.00 96.06 357 SER A C 1
ATOM 2781 O O . SER A 1 357 ? 9.916 -19.397 -17.737 1.00 96.06 357 SER A O 1
ATOM 2783 N N . GLY A 1 358 ? 10.260 -18.577 -15.672 1.00 95.12 358 GLY A N 1
ATOM 2784 C CA . GLY A 1 358 ? 8.889 -18.259 -15.322 1.00 95.12 358 GLY A CA 1
ATOM 2785 C C . GLY A 1 358 ? 8.765 -17.975 -13.827 1.00 95.12 358 GLY A C 1
ATOM 2786 O O . GLY A 1 358 ? 9.742 -18.045 -13.075 1.00 95.12 358 GLY A O 1
ATOM 2787 N N . LEU A 1 359 ? 7.539 -17.697 -13.395 1.00 94.50 359 LEU A N 1
ATOM 2788 C CA . LEU A 1 359 ? 7.207 -17.442 -11.996 1.00 94.50 359 LEU A CA 1
ATOM 2789 C C . LEU A 1 359 ? 7.606 -18.595 -11.061 1.00 94.50 359 LEU A C 1
ATOM 2791 O O . LEU A 1 359 ? 8.184 -18.337 -10.009 1.00 94.50 359 LEU A O 1
ATOM 2795 N N . GLU A 1 360 ? 7.310 -19.845 -11.428 1.00 94.81 360 GLU A N 1
ATOM 2796 C CA . GLU A 1 360 ? 7.554 -21.002 -10.552 1.00 94.81 360 GLU A CA 1
ATOM 2797 C C . GLU A 1 360 ? 9.044 -21.154 -10.206 1.00 94.81 360 GLU A C 1
ATOM 2799 O O . GLU A 1 360 ? 9.385 -21.329 -9.041 1.00 94.81 360 GLU A O 1
ATOM 2804 N N . GLU A 1 361 ? 9.949 -20.936 -11.169 1.00 96.38 361 GLU A N 1
ATOM 2805 C CA . GLU A 1 361 ? 11.394 -20.973 -10.899 1.00 96.38 361 GLU A CA 1
ATOM 2806 C C . GLU A 1 361 ? 11.819 -19.875 -9.903 1.00 96.38 361 GLU A C 1
ATOM 2808 O O . GLU A 1 361 ? 12.625 -20.123 -9.004 1.00 96.38 361 GLU A O 1
ATOM 2813 N N . LEU A 1 362 ? 11.260 -18.664 -10.015 1.00 95.69 362 LEU A N 1
ATOM 2814 C CA . LEU A 1 362 ? 11.531 -17.590 -9.055 1.00 95.69 362 LEU A CA 1
ATOM 2815 C C . LEU A 1 362 ? 11.007 -17.941 -7.654 1.00 95.69 362 LEU A C 1
ATOM 2817 O O . LEU A 1 362 ? 11.684 -17.678 -6.656 1.00 95.69 362 LEU A O 1
ATOM 2821 N N . ILE A 1 363 ? 9.821 -18.549 -7.567 1.00 94.50 363 ILE A N 1
ATOM 2822 C CA . ILE A 1 363 ? 9.252 -19.012 -6.298 1.00 94.50 363 ILE A CA 1
ATOM 2823 C C . ILE A 1 363 ? 10.138 -20.090 -5.670 1.00 94.50 363 ILE A C 1
ATOM 2825 O O . ILE A 1 363 ? 10.424 -19.996 -4.474 1.00 94.50 363 ILE A O 1
ATOM 2829 N N . ASP A 1 364 ? 10.638 -21.046 -6.451 1.00 94.88 364 ASP A N 1
ATOM 2830 C CA . ASP A 1 364 ? 11.564 -22.077 -5.974 1.00 94.88 364 ASP A CA 1
ATOM 2831 C C . ASP A 1 364 ? 12.864 -21.462 -5.440 1.00 94.88 364 ASP A C 1
ATOM 2833 O O . ASP A 1 364 ? 13.342 -21.827 -4.360 1.00 94.88 364 ASP A O 1
ATOM 2837 N N . TRP A 1 365 ? 13.415 -20.459 -6.134 1.00 95.62 365 TRP A N 1
ATOM 2838 C CA . TRP A 1 365 ? 14.580 -19.719 -5.643 1.00 95.62 365 TRP A CA 1
ATOM 2839 C C . TRP A 1 365 ? 14.298 -19.041 -4.301 1.00 95.62 365 TRP A C 1
ATOM 2841 O O . TRP A 1 365 ? 15.110 -19.158 -3.381 1.00 95.62 365 TRP A O 1
ATOM 2851 N N . CYS A 1 366 ? 13.151 -18.372 -4.160 1.00 93.81 366 CYS A N 1
ATOM 2852 C CA . CYS A 1 366 ? 12.737 -17.750 -2.903 1.00 93.81 366 CYS A CA 1
ATOM 2853 C C . CYS A 1 366 ? 12.602 -18.776 -1.769 1.00 93.81 366 CYS A C 1
ATOM 2855 O O . CYS A 1 366 ? 13.149 -18.566 -0.683 1.00 93.81 366 CYS A O 1
ATOM 2857 N N . GLN A 1 367 ? 11.933 -19.902 -2.019 1.00 91.50 367 GLN A N 1
ATOM 2858 C CA . GLN A 1 367 ? 11.726 -20.950 -1.019 1.00 91.50 367 GLN A CA 1
ATOM 2859 C C . GLN A 1 367 ? 13.042 -21.590 -0.574 1.00 91.50 367 GLN A C 1
ATOM 2861 O O . GLN A 1 367 ? 13.247 -21.778 0.626 1.00 91.50 367 GLN A O 1
ATOM 2866 N N . SER A 1 368 ? 13.964 -21.842 -1.511 1.00 91.19 368 SER A N 1
ATOM 2867 C CA . SER A 1 368 ? 15.291 -22.400 -1.210 1.00 91.19 368 SER A CA 1
ATOM 2868 C C . SER A 1 368 ? 16.134 -21.513 -0.284 1.00 91.19 368 SER A C 1
ATOM 2870 O O . SER A 1 368 ? 17.032 -22.004 0.394 1.00 91.19 368 SER A O 1
ATOM 2872 N N . LEU A 1 369 ? 15.818 -20.215 -0.217 1.00 87.25 369 LEU A N 1
ATOM 2873 C CA . LEU A 1 369 ? 16.476 -19.220 0.633 1.00 87.25 369 LEU A CA 1
ATOM 2874 C C . LEU A 1 369 ? 15.611 -18.798 1.834 1.00 87.25 369 LEU A C 1
ATOM 2876 O O . LEU A 1 369 ? 15.890 -17.793 2.485 1.00 87.25 369 LEU A O 1
ATOM 2880 N N . GLY A 1 370 ? 14.561 -19.564 2.148 1.00 85.00 370 GLY A N 1
ATOM 2881 C CA . GLY A 1 370 ? 13.733 -19.371 3.341 1.00 85.00 370 GLY A CA 1
ATOM 2882 C C . GLY A 1 370 ? 12.609 -18.338 3.204 1.00 85.00 370 GLY A C 1
ATOM 2883 O O . GLY A 1 370 ? 11.887 -18.095 4.174 1.00 85.00 370 GLY A O 1
ATOM 2884 N N . LEU A 1 371 ? 12.391 -17.755 2.019 1.00 85.31 371 LEU A N 1
ATOM 2885 C CA . LEU A 1 371 ? 11.238 -16.891 1.758 1.00 85.31 371 LEU A CA 1
ATOM 2886 C C . LEU A 1 371 ? 10.022 -17.730 1.357 1.00 85.31 371 LEU A C 1
ATOM 2888 O O . LEU A 1 371 ? 9.851 -18.124 0.206 1.00 85.31 371 LEU A O 1
ATOM 2892 N N . ARG A 1 372 ? 9.130 -17.974 2.322 1.00 77.12 372 ARG A N 1
ATOM 2893 C CA . ARG A 1 372 ? 7.849 -18.657 2.069 1.00 77.12 372 ARG A CA 1
ATOM 2894 C C . ARG A 1 372 ? 6.966 -17.842 1.111 1.00 77.12 372 ARG A C 1
ATOM 2896 O O . ARG A 1 372 ? 6.998 -16.614 1.136 1.00 77.12 372 ARG A O 1
ATOM 2903 N N . ARG A 1 373 ? 6.107 -18.514 0.336 1.00 68.62 373 ARG A N 1
ATOM 2904 C CA . ARG A 1 373 ? 5.182 -17.878 -0.631 1.00 68.62 373 ARG A CA 1
ATOM 2905 C C . ARG A 1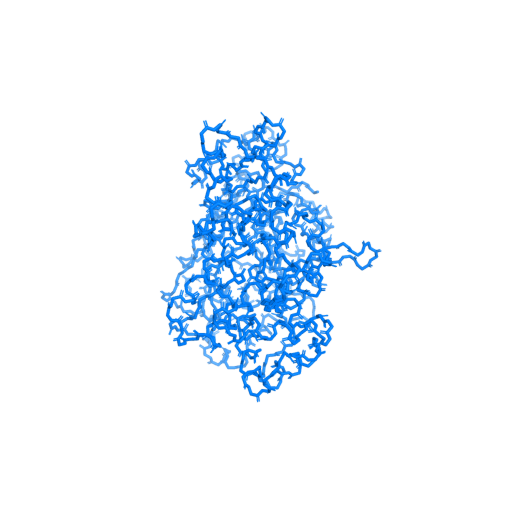 373 ? 4.175 -16.921 0.024 1.00 68.62 373 ARG A C 1
ATOM 2907 O O . ARG A 1 373 ? 3.868 -15.868 -0.524 1.00 68.62 373 ARG A O 1
ATOM 2914 N N . GLY A 1 374 ? 3.674 -17.260 1.216 1.00 65.31 374 GLY A N 1
ATOM 2915 C CA . GLY A 1 374 ? 2.678 -16.439 1.913 1.00 65.31 374 GLY A CA 1
ATOM 2916 C C . GLY A 1 374 ? 3.258 -15.092 2.339 1.00 65.31 374 GLY A C 1
ATOM 2917 O O . GLY A 1 374 ? 4.157 -15.082 3.174 1.00 65.31 374 GLY A O 1
ATOM 2918 N N . GLY A 1 375 ? 2.756 -13.981 1.790 1.00 65.50 375 GLY A N 1
ATOM 2919 C CA . GLY A 1 375 ? 3.232 -12.613 2.058 1.00 65.50 375 GLY A CA 1
ATOM 2920 C C . GLY A 1 375 ? 4.137 -12.003 0.977 1.00 65.50 375 GLY A C 1
ATOM 2921 O O . GLY A 1 375 ? 4.775 -10.987 1.241 1.00 65.50 375 GLY A O 1
ATOM 2922 N N . LEU A 1 376 ? 4.212 -12.606 -0.215 1.00 81.81 376 LEU A N 1
ATOM 2923 C CA . LEU A 1 376 ? 4.856 -12.028 -1.405 1.00 81.81 376 LEU A CA 1
ATOM 2924 C C . LEU A 1 376 ? 3.842 -11.227 -2.243 1.00 81.81 376 LEU A C 1
ATOM 2926 O O . LEU A 1 376 ? 3.634 -11.500 -3.422 1.00 81.81 376 LEU A O 1
ATOM 2930 N N . GLU A 1 377 ? 3.194 -10.244 -1.611 1.00 84.50 377 GLU A N 1
ATOM 2931 C CA . GLU A 1 377 ? 2.112 -9.436 -2.206 1.00 84.50 377 GLU A CA 1
ATOM 2932 C C . GLU A 1 377 ? 2.519 -8.731 -3.507 1.00 84.50 377 GLU A C 1
ATOM 2934 O O . GLU A 1 377 ? 1.682 -8.546 -4.392 1.00 84.50 377 GLU A O 1
ATOM 2939 N N . GLY A 1 378 ? 3.801 -8.373 -3.648 1.00 90.62 378 GLY A N 1
ATOM 2940 C CA . GLY A 1 378 ? 4.331 -7.783 -4.874 1.00 90.62 378 GLY A CA 1
ATOM 2941 C C . GLY A 1 378 ? 4.326 -8.769 -6.041 1.00 90.62 378 GLY A C 1
ATOM 2942 O O . GLY A 1 378 ? 3.919 -8.401 -7.134 1.00 90.62 378 GLY A O 1
ATOM 2943 N N . ILE A 1 379 ? 4.696 -10.035 -5.809 1.00 90.88 379 ILE A N 1
ATOM 2944 C CA . ILE A 1 379 ? 4.651 -11.076 -6.848 1.00 90.88 379 ILE A CA 1
ATOM 2945 C C . ILE A 1 379 ? 3.201 -11.397 -7.215 1.00 90.88 379 ILE A C 1
ATOM 2947 O O . ILE A 1 379 ? 2.893 -11.508 -8.397 1.00 90.88 379 ILE A O 1
ATOM 2951 N N . THR A 1 380 ? 2.319 -11.528 -6.218 1.00 88.75 380 THR A N 1
ATOM 2952 C CA . THR A 1 380 ? 0.885 -11.755 -6.456 1.00 88.75 380 THR A CA 1
ATOM 2953 C C . THR A 1 380 ? 0.296 -10.640 -7.315 1.00 88.75 380 THR A C 1
ATOM 2955 O O . THR A 1 380 ? -0.378 -10.916 -8.295 1.00 88.75 380 THR A O 1
ATOM 2958 N N . SER A 1 381 ? 0.608 -9.381 -7.000 1.00 91.44 381 SER A N 1
ATOM 2959 C CA . SER A 1 381 ? 0.126 -8.235 -7.779 1.00 91.44 381 SER A CA 1
ATOM 2960 C C . SER A 1 381 ? 0.724 -8.197 -9.189 1.00 91.44 381 SER A C 1
ATOM 2962 O O . SER A 1 381 ? 0.018 -7.907 -10.149 1.00 91.44 381 SER A O 1
ATOM 2964 N N . LEU A 1 382 ? 2.013 -8.527 -9.332 1.00 93.81 382 LEU A N 1
ATOM 2965 C CA . LEU A 1 382 ? 2.711 -8.510 -10.618 1.00 93.81 382 LEU A CA 1
ATOM 2966 C C . LEU A 1 382 ? 2.143 -9.530 -11.620 1.00 93.81 382 LEU A C 1
ATOM 2968 O O . LEU A 1 382 ? 2.183 -9.274 -12.818 1.00 93.81 382 LEU A O 1
ATOM 2972 N N . GLN A 1 383 ? 1.588 -10.656 -11.160 1.00 92.62 383 GLN A N 1
ATOM 2973 C CA . GLN A 1 383 ? 0.942 -11.645 -12.040 1.00 92.62 383 GLN A CA 1
ATOM 2974 C C . GLN A 1 383 ? -0.208 -11.042 -12.850 1.00 92.62 383 GLN A C 1
ATOM 2976 O O . GLN A 1 383 ? -0.371 -11.368 -14.022 1.00 92.62 383 GLN A O 1
ATOM 2981 N N . TYR A 1 384 ? -0.951 -10.123 -12.236 1.00 93.12 384 TYR A N 1
ATOM 2982 C CA . TYR A 1 384 ? -2.119 -9.477 -12.828 1.00 93.12 384 TYR A CA 1
ATOM 2983 C C . TYR A 1 384 ? -1.799 -8.088 -13.393 1.00 93.12 384 TYR A C 1
ATOM 2985 O O . TYR A 1 384 ? -2.696 -7.260 -13.555 1.00 93.12 384 TYR A O 1
ATOM 2993 N N . TRP A 1 385 ? -0.521 -7.798 -13.654 1.00 94.50 385 TRP A N 1
ATOM 2994 C CA . TRP A 1 385 ? -0.081 -6.464 -14.050 1.00 94.50 385 TRP A CA 1
ATOM 2995 C C . TRP A 1 385 ? -0.751 -5.919 -15.324 1.00 94.50 385 TRP A C 1
ATOM 2997 O O . TRP A 1 385 ? -1.209 -4.778 -15.263 1.00 94.50 385 TRP A O 1
ATOM 3007 N N . PRO A 1 386 ? -0.918 -6.688 -16.421 1.00 92.62 386 PRO A N 1
ATOM 3008 C CA . PRO A 1 386 ? -1.649 -6.204 -17.597 1.00 92.62 386 PRO A CA 1
ATOM 3009 C C . PRO A 1 386 ? -3.082 -5.763 -17.262 1.00 92.62 386 PRO A C 1
ATOM 3011 O O . PRO A 1 386 ? -3.502 -4.668 -17.627 1.00 92.62 386 PRO A O 1
ATOM 3014 N N . MET A 1 387 ? -3.797 -6.547 -16.448 1.00 93.25 387 MET A N 1
ATOM 3015 C CA . MET A 1 387 ? -5.147 -6.198 -15.992 1.00 93.25 387 MET A CA 1
ATOM 3016 C C . MET A 1 387 ? -5.153 -4.956 -15.088 1.00 93.25 387 MET A C 1
ATOM 3018 O O . MET A 1 387 ? -6.101 -4.177 -15.105 1.00 93.25 387 MET A O 1
ATOM 3022 N N . ILE A 1 388 ? -4.104 -4.743 -14.283 1.00 93.88 388 ILE A N 1
ATOM 3023 C CA . ILE A 1 388 ? -3.955 -3.529 -13.463 1.00 93.88 388 ILE A CA 1
ATOM 3024 C C . ILE A 1 388 ? -3.747 -2.302 -14.365 1.00 93.88 388 ILE A C 1
ATOM 3026 O O . ILE A 1 388 ? -4.413 -1.285 -14.156 1.00 93.88 388 ILE A O 1
ATOM 3030 N N . LEU A 1 389 ? -2.871 -2.393 -15.374 1.00 92.25 389 LEU A N 1
ATOM 3031 C CA . LEU A 1 389 ? -2.652 -1.315 -16.344 1.00 92.25 389 LEU A CA 1
ATOM 3032 C C . LEU A 1 389 ? -3.967 -0.909 -17.018 1.00 92.25 389 LEU A C 1
ATOM 3034 O O . LEU A 1 389 ? -4.294 0.280 -17.050 1.00 92.25 389 LEU A O 1
ATOM 3038 N N . GLU A 1 390 ? -4.744 -1.891 -17.478 1.00 91.31 390 GLU A N 1
ATOM 3039 C CA . GLU A 1 390 ? -6.037 -1.675 -18.128 1.00 91.31 390 GLU A CA 1
ATOM 3040 C C . GLU A 1 390 ? -7.062 -1.040 -17.173 1.00 91.31 390 GLU A C 1
ATOM 3042 O O . GLU A 1 390 ? -7.580 0.048 -17.456 1.00 91.31 390 GLU A O 1
ATOM 3047 N N . SER A 1 391 ? -7.288 -1.646 -15.997 1.00 90.81 391 SER A N 1
ATOM 3048 C CA . SER A 1 391 ? -8.235 -1.162 -14.978 1.00 90.81 391 SER A CA 1
ATOM 3049 C C . SER A 1 391 ? -8.033 0.322 -14.654 1.00 90.81 391 SER A C 1
ATOM 3051 O O . SER A 1 391 ? -8.988 1.105 -14.569 1.00 90.81 391 SER A O 1
ATOM 3053 N N . TYR A 1 392 ? -6.780 0.752 -14.504 1.00 90.88 392 TYR A N 1
ATOM 3054 C CA . TYR A 1 392 ? -6.449 2.119 -14.096 1.00 90.88 392 TYR A CA 1
ATOM 3055 C C . TYR A 1 392 ? -6.000 3.020 -15.247 1.00 90.88 392 TYR A C 1
ATOM 3057 O O . TYR A 1 392 ? -5.774 4.205 -15.021 1.00 90.88 392 TYR A O 1
ATOM 3065 N N . SER A 1 393 ? -6.001 2.518 -16.488 1.00 89.94 393 SER A N 1
ATOM 3066 C CA . SER A 1 393 ? -5.507 3.227 -17.680 1.00 89.94 393 SER A CA 1
ATOM 3067 C C . SER A 1 393 ? -4.148 3.882 -17.426 1.00 89.94 393 SER A C 1
ATOM 3069 O O . SER A 1 393 ? -3.938 5.064 -17.718 1.00 89.94 393 SER A O 1
ATOM 3071 N N . ILE A 1 394 ? -3.251 3.112 -16.811 1.00 89.94 394 ILE A N 1
ATOM 3072 C CA . ILE A 1 394 ? -1.881 3.536 -16.552 1.00 89.94 394 ILE A CA 1
ATOM 3073 C C . ILE A 1 394 ? -1.140 3.550 -17.883 1.00 89.94 394 ILE A C 1
ATOM 3075 O O . ILE A 1 394 ? -1.147 2.565 -18.618 1.00 89.94 394 ILE A O 1
ATOM 3079 N N . GLN A 1 395 ? -0.509 4.677 -18.202 1.00 84.88 395 GLN A N 1
ATOM 3080 C CA . GLN A 1 395 ? 0.319 4.775 -19.398 1.00 84.88 395 GLN A CA 1
ATOM 3081 C C . GLN A 1 395 ? 1.588 3.944 -19.203 1.00 84.88 395 GLN A C 1
ATOM 3083 O O . GLN A 1 395 ? 2.141 3.885 -18.106 1.00 84.88 395 GLN A O 1
ATOM 3088 N N . LEU A 1 396 ? 2.071 3.313 -20.271 1.00 84.00 396 LEU A N 1
ATOM 3089 C CA . LEU A 1 396 ? 3.224 2.413 -20.198 1.00 84.00 396 LEU A CA 1
ATOM 3090 C C . LEU A 1 396 ? 4.503 3.132 -19.725 1.00 84.00 396 LEU A C 1
ATOM 3092 O O . LEU A 1 396 ? 5.312 2.533 -19.013 1.00 84.00 396 LEU A O 1
ATOM 3096 N N . GLU A 1 397 ? 4.652 4.420 -20.051 1.00 79.00 397 GLU A N 1
ATOM 3097 C CA . GLU A 1 397 ? 5.707 5.305 -19.527 1.00 79.00 397 GLU A CA 1
ATOM 3098 C C . GLU A 1 397 ? 5.680 5.451 -17.992 1.00 79.00 397 GLU A C 1
ATOM 3100 O O . GLU A 1 397 ? 6.719 5.356 -17.332 1.00 79.00 397 GLU A O 1
ATOM 3105 N N . ASP A 1 398 ? 4.485 5.548 -17.400 1.00 85.00 398 ASP A N 1
ATOM 3106 C CA . ASP A 1 398 ? 4.266 5.690 -15.950 1.00 85.00 398 ASP A CA 1
ATOM 3107 C C . ASP A 1 398 ? 4.527 4.373 -15.188 1.00 85.00 398 ASP A C 1
ATOM 3109 O O . ASP A 1 398 ? 4.409 4.301 -13.964 1.00 85.00 398 ASP A O 1
ATOM 3113 N N . ALA A 1 399 ? 4.880 3.308 -15.910 1.00 89.88 399 ALA A N 1
ATOM 3114 C CA . ALA A 1 399 ? 4.984 1.933 -15.435 1.00 89.88 399 ALA A CA 1
ATOM 3115 C C . ALA A 1 399 ? 6.268 1.217 -15.884 1.00 89.88 399 ALA A C 1
ATOM 3117 O O . ALA A 1 399 ? 6.425 0.019 -15.647 1.00 89.88 399 ALA A O 1
ATOM 3118 N N . SER A 1 400 ? 7.201 1.916 -16.529 1.00 90.25 400 SER A N 1
ATOM 3119 C CA . SER A 1 400 ? 8.305 1.308 -17.276 1.00 90.25 400 SER A CA 1
ATOM 3120 C C . SER A 1 400 ? 9.179 0.328 -16.484 1.00 90.25 400 SER A C 1
ATOM 3122 O O . SER A 1 400 ? 9.555 -0.716 -17.025 1.00 90.25 400 SER A O 1
ATOM 3124 N N . MET A 1 401 ? 9.484 0.594 -15.207 1.00 93.56 401 MET A N 1
ATOM 3125 C CA . MET A 1 401 ? 10.289 -0.329 -14.395 1.00 93.56 401 MET A CA 1
ATOM 3126 C C . MET A 1 401 ? 9.498 -1.581 -14.015 1.00 93.56 401 MET A C 1
ATOM 3128 O O . MET A 1 401 ? 10.038 -2.689 -14.033 1.00 93.56 401 MET A O 1
ATOM 3132 N N . ILE A 1 402 ? 8.206 -1.424 -13.718 1.00 94.88 402 ILE A N 1
ATOM 3133 C CA . ILE A 1 402 ? 7.318 -2.552 -13.429 1.00 94.88 402 ILE A CA 1
ATOM 3134 C C . ILE A 1 402 ? 7.104 -3.393 -14.693 1.00 94.88 402 ILE A C 1
ATOM 3136 O O . ILE A 1 402 ? 7.189 -4.614 -14.614 1.00 94.88 402 ILE A O 1
ATOM 3140 N N . ASN A 1 403 ? 6.928 -2.765 -15.859 1.00 94.81 403 ASN A N 1
ATOM 3141 C CA . ASN A 1 403 ? 6.821 -3.449 -17.151 1.00 94.81 403 ASN A CA 1
ATOM 3142 C C . ASN A 1 403 ? 8.079 -4.275 -17.454 1.00 94.81 403 ASN A C 1
ATOM 3144 O O . ASN A 1 403 ? 7.985 -5.442 -17.832 1.00 94.81 403 ASN A O 1
ATOM 3148 N N . LEU A 1 404 ? 9.266 -3.707 -17.222 1.00 95.88 404 LEU A N 1
ATOM 3149 C CA . LEU A 1 404 ? 10.526 -4.429 -17.393 1.00 95.88 404 LEU A CA 1
ATOM 3150 C C . LEU A 1 404 ? 10.634 -5.623 -16.429 1.00 95.88 404 LEU A C 1
ATOM 3152 O O . LEU A 1 404 ? 11.014 -6.719 -16.846 1.00 95.88 404 LEU A O 1
ATOM 3156 N N . LEU A 1 405 ? 10.254 -5.445 -15.159 1.00 97.19 405 LEU A N 1
ATOM 3157 C CA . LEU A 1 405 ? 10.208 -6.541 -14.188 1.00 97.19 405 LEU A CA 1
ATOM 3158 C C . LEU A 1 405 ? 9.212 -7.627 -14.606 1.00 97.19 405 LEU A C 1
ATOM 3160 O O . LEU A 1 405 ? 9.542 -8.812 -14.543 1.00 97.19 405 LEU A O 1
ATOM 3164 N N . TYR A 1 406 ? 8.025 -7.232 -15.066 1.00 96.94 406 TYR A N 1
ATOM 3165 C CA . TYR A 1 406 ? 6.995 -8.138 -15.559 1.00 96.94 406 TYR A CA 1
ATOM 3166 C C . TYR A 1 406 ? 7.536 -8.990 -16.707 1.00 96.94 406 TYR A C 1
ATOM 3168 O O . TYR A 1 406 ? 7.537 -10.215 -16.607 1.00 96.94 406 TYR A O 1
ATOM 3176 N N . ILE A 1 407 ? 8.100 -8.367 -17.747 1.00 96.56 407 ILE A N 1
ATOM 3177 C CA . ILE A 1 407 ? 8.660 -9.085 -18.900 1.00 96.56 407 ILE A CA 1
ATOM 3178 C C . ILE A 1 407 ? 9.787 -10.025 -18.472 1.00 96.56 407 ILE A C 1
ATOM 3180 O O . ILE A 1 407 ? 9.855 -11.150 -18.965 1.00 96.56 407 ILE A O 1
ATOM 3184 N N . SER A 1 408 ? 10.630 -9.617 -17.519 1.00 97.31 408 SER A N 1
ATOM 3185 C CA . SER A 1 408 ? 11.733 -10.448 -17.021 1.00 97.31 408 SER A CA 1
ATOM 3186 C C . SER A 1 408 ? 11.277 -11.764 -16.370 1.00 97.31 408 SER A C 1
ATOM 3188 O O . SER A 1 408 ? 12.066 -12.700 -16.275 1.00 97.31 408 SER A O 1
ATOM 3190 N N . ILE A 1 409 ? 10.010 -11.867 -15.952 1.00 97.06 409 ILE A N 1
ATOM 3191 C CA . ILE A 1 409 ? 9.453 -13.051 -15.283 1.00 97.06 409 ILE A CA 1
ATOM 3192 C C . ILE A 1 409 ? 8.421 -13.748 -16.180 1.00 97.06 409 ILE A C 1
ATOM 3194 O O . ILE A 1 409 ? 8.499 -14.958 -16.396 1.00 97.06 409 ILE A O 1
ATOM 3198 N N . PHE A 1 410 ? 7.477 -12.990 -16.732 1.00 96.00 410 PHE A N 1
ATOM 3199 C CA . PHE A 1 410 ? 6.287 -13.488 -17.428 1.00 96.00 410 PHE A CA 1
ATOM 3200 C C . PHE A 1 410 ? 6.386 -13.428 -18.957 1.00 96.00 410 PHE A C 1
ATOM 3202 O O . PHE A 1 410 ? 5.566 -14.041 -19.635 1.00 96.00 410 PHE A O 1
ATOM 3209 N N . GLY A 1 411 ? 7.385 -12.735 -19.513 1.00 94.00 411 GLY A N 1
ATOM 3210 C CA . GLY A 1 411 ? 7.566 -12.619 -20.962 1.00 94.00 411 GLY A CA 1
ATOM 3211 C C . GLY A 1 411 ? 7.918 -13.945 -21.646 1.00 94.00 411 GLY A C 1
ATOM 3212 O O . GLY A 1 411 ? 8.260 -14.934 -21.001 1.00 94.00 411 GLY A O 1
ATOM 3213 N N . THR A 1 412 ? 7.892 -13.973 -22.980 1.00 95.00 412 THR A N 1
ATOM 3214 C CA . THR A 1 412 ? 8.394 -15.119 -23.762 1.00 95.00 412 THR A CA 1
ATOM 3215 C C . THR A 1 412 ? 9.895 -15.342 -23.536 1.00 95.00 412 THR A C 1
ATOM 3217 O O . THR A 1 412 ? 10.594 -14.494 -22.977 1.00 95.00 412 THR A O 1
ATOM 3220 N N . ASN A 1 413 ? 10.440 -16.477 -23.987 1.00 94.69 413 ASN A N 1
ATOM 3221 C CA . ASN A 1 413 ? 11.881 -16.744 -23.880 1.00 94.69 413 ASN A CA 1
ATOM 3222 C C . ASN A 1 413 ? 12.726 -15.653 -24.557 1.00 94.69 413 ASN A C 1
ATOM 3224 O O . ASN A 1 413 ? 13.766 -15.259 -24.033 1.00 94.69 413 ASN A O 1
ATOM 3228 N N . GLU A 1 414 ? 12.275 -15.157 -25.703 1.00 94.06 414 GLU A N 1
ATOM 3229 C CA . GLU A 1 414 ? 12.905 -14.086 -26.469 1.00 94.06 414 GLU A CA 1
ATOM 3230 C C . GLU A 1 414 ? 12.804 -12.750 -25.727 1.00 94.06 414 GLU A C 1
ATOM 3232 O O . GLU A 1 414 ? 13.818 -12.076 -25.540 1.00 94.06 414 GLU A O 1
ATOM 3237 N N . ALA A 1 415 ? 11.613 -12.404 -25.230 1.00 95.31 415 ALA A N 1
ATOM 3238 C CA . ALA A 1 415 ? 11.392 -11.173 -24.476 1.00 95.31 415 ALA A CA 1
ATOM 3239 C C . ALA A 1 415 ? 12.215 -11.142 -23.179 1.00 95.31 415 ALA A C 1
ATOM 3241 O O . ALA A 1 415 ? 12.831 -10.129 -22.855 1.00 95.31 415 ALA A O 1
ATOM 3242 N N . ARG A 1 416 ? 12.318 -12.275 -22.474 1.00 96.94 416 ARG A N 1
ATOM 3243 C CA . ARG A 1 416 ? 13.155 -12.415 -21.275 1.00 96.94 416 ARG A CA 1
ATOM 3244 C C . ARG A 1 416 ? 14.644 -12.268 -21.557 1.00 96.94 416 ARG A C 1
ATOM 3246 O O . ARG A 1 416 ? 15.353 -11.719 -20.722 1.00 96.94 416 ARG A O 1
ATOM 3253 N N . LYS A 1 417 ? 15.135 -12.725 -22.714 1.00 96.62 417 LYS A N 1
ATOM 3254 C CA . LYS A 1 417 ? 16.532 -12.482 -23.119 1.00 96.62 417 LYS A CA 1
ATOM 3255 C C . LYS A 1 417 ? 16.785 -10.987 -23.305 1.00 96.62 417 LYS A C 1
ATOM 3257 O O . LYS A 1 417 ? 17.765 -10.479 -22.782 1.00 96.62 417 LYS A O 1
ATOM 3262 N N . ILE A 1 418 ? 15.876 -10.279 -23.976 1.00 96.19 418 ILE A N 1
ATOM 3263 C CA . ILE A 1 418 ? 15.973 -8.821 -24.147 1.00 96.19 418 ILE A CA 1
ATOM 3264 C C . ILE A 1 418 ? 15.909 -8.114 -22.785 1.00 96.19 418 ILE A C 1
ATOM 3266 O O . ILE A 1 418 ? 16.755 -7.273 -22.493 1.00 96.19 418 ILE A O 1
ATOM 3270 N N . ALA A 1 419 ? 14.963 -8.490 -21.922 1.00 96.75 419 ALA A N 1
ATOM 3271 C CA . ALA A 1 419 ? 14.845 -7.931 -20.577 1.00 96.75 419 ALA A CA 1
ATOM 3272 C C . ALA A 1 419 ? 16.097 -8.189 -19.726 1.00 96.75 419 ALA A C 1
ATOM 3274 O O . ALA A 1 419 ? 16.526 -7.293 -19.007 1.00 96.75 419 ALA A O 1
ATOM 3275 N N . TYR A 1 420 ? 16.712 -9.371 -19.833 1.00 97.88 420 TYR A N 1
ATOM 3276 C CA . TYR A 1 420 ? 17.981 -9.674 -19.172 1.00 97.88 420 TYR A CA 1
ATOM 3277 C C . TYR A 1 420 ? 19.096 -8.726 -19.627 1.00 97.88 420 TYR A C 1
ATOM 3279 O O . TYR A 1 420 ? 19.798 -8.175 -18.782 1.00 97.88 420 TYR A O 1
ATOM 3287 N N . GLU A 1 421 ? 19.245 -8.495 -20.933 1.00 97.44 421 GLU A N 1
ATOM 3288 C CA . GLU A 1 421 ? 20.258 -7.573 -21.467 1.00 97.44 421 GLU A CA 1
ATOM 3289 C C . GLU A 1 421 ? 20.033 -6.139 -20.969 1.00 97.44 421 GLU A C 1
ATOM 3291 O O . GLU A 1 421 ? 20.980 -5.477 -20.544 1.00 97.44 421 GLU A O 1
ATOM 3296 N N . VAL A 1 422 ? 18.777 -5.676 -20.929 1.00 96.38 422 VAL A N 1
ATOM 3297 C CA . VAL A 1 422 ? 18.444 -4.351 -20.380 1.00 96.38 422 VAL A CA 1
ATOM 3298 C C . VAL A 1 422 ? 18.722 -4.280 -18.878 1.00 96.38 422 VAL A C 1
ATOM 3300 O O . VAL A 1 422 ? 19.354 -3.332 -18.431 1.00 96.38 422 VAL A O 1
ATOM 3303 N N . LEU A 1 423 ? 18.290 -5.274 -18.096 1.00 96.50 423 LEU A N 1
ATOM 3304 C CA . LEU A 1 423 ? 18.465 -5.302 -16.638 1.00 96.50 423 LEU A CA 1
ATOM 3305 C C . LEU A 1 423 ? 19.922 -5.461 -16.210 1.00 96.50 423 LEU A C 1
ATOM 3307 O O . LEU A 1 423 ? 20.296 -4.964 -15.159 1.00 96.50 423 LEU A O 1
ATOM 3311 N N . SER A 1 424 ? 20.741 -6.184 -16.970 1.00 94.56 424 SER A N 1
ATOM 3312 C CA . SER A 1 424 ? 22.119 -6.487 -16.572 1.00 94.56 424 SER A CA 1
ATOM 3313 C C . SER A 1 424 ? 23.119 -5.414 -17.005 1.00 94.56 424 SER A C 1
ATOM 3315 O O . SER A 1 424 ? 24.147 -5.229 -16.349 1.00 94.56 424 SER A O 1
ATOM 3317 N N . ASN A 1 425 ? 22.825 -4.681 -18.083 1.00 94.00 425 ASN A N 1
ATOM 3318 C CA . ASN A 1 425 ? 23.713 -3.670 -18.637 1.00 94.00 425 ASN A CA 1
ATOM 3319 C C . ASN A 1 425 ? 23.304 -2.264 -18.180 1.00 94.00 425 ASN A C 1
ATOM 3321 O O . ASN A 1 425 ? 22.312 -1.707 -18.644 1.00 94.00 425 ASN A O 1
ATOM 3325 N N . 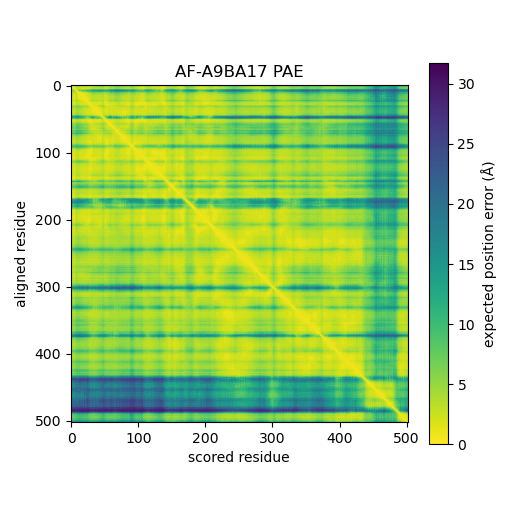SER A 1 426 ? 24.122 -1.637 -17.327 1.00 91.69 426 SER A N 1
ATOM 3326 C CA . SER A 1 426 ? 23.859 -0.292 -16.795 1.00 91.69 426 SER A CA 1
ATOM 3327 C C . SER A 1 426 ? 23.588 0.761 -17.879 1.00 91.69 426 SER A C 1
ATOM 3329 O O . SER A 1 426 ? 22.800 1.679 -17.650 1.00 91.69 426 SER A O 1
ATOM 3331 N N . ARG A 1 427 ? 24.219 0.654 -19.058 1.00 90.31 427 ARG A N 1
ATOM 3332 C CA . ARG A 1 427 ? 24.005 1.592 -20.170 1.00 90.31 427 ARG A CA 1
ATOM 3333 C C . ARG A 1 427 ? 22.645 1.373 -20.819 1.00 90.31 427 ARG A C 1
ATOM 3335 O O . ARG A 1 427 ? 21.936 2.350 -21.025 1.00 90.31 427 ARG A O 1
ATOM 3342 N N . GLU A 1 428 ? 22.272 0.125 -21.093 1.00 93.06 428 GLU A N 1
ATOM 3343 C CA . GLU A 1 428 ? 20.938 -0.201 -21.617 1.00 93.06 428 GLU A CA 1
ATOM 3344 C C . GLU A 1 428 ? 19.846 0.190 -20.623 1.00 93.06 428 GLU A C 1
ATOM 3346 O O . GLU A 1 428 ? 18.883 0.840 -21.019 1.00 93.06 428 GLU A O 1
ATOM 3351 N N . LEU A 1 429 ? 20.023 -0.104 -19.330 1.00 93.25 429 LEU A N 1
ATOM 3352 C CA . LEU A 1 429 ? 19.059 0.278 -18.301 1.00 93.25 429 LEU A CA 1
ATOM 3353 C C . LEU A 1 429 ? 18.901 1.800 -18.199 1.00 93.25 429 LEU A C 1
ATOM 3355 O O . LEU A 1 429 ? 17.782 2.299 -18.114 1.00 93.25 429 LEU A O 1
ATOM 3359 N N . THR A 1 430 ? 20.004 2.553 -18.253 1.00 88.38 430 THR A N 1
ATOM 3360 C CA . THR A 1 430 ? 19.965 4.027 -18.238 1.00 88.38 430 THR A CA 1
ATOM 3361 C C . THR A 1 430 ? 19.264 4.579 -19.481 1.00 88.38 430 THR A C 1
ATOM 3363 O O . THR A 1 430 ? 18.440 5.489 -19.369 1.00 88.38 430 THR A O 1
ATOM 3366 N N . THR A 1 431 ? 19.562 4.030 -20.663 1.00 86.75 431 THR A N 1
ATOM 3367 C CA . THR A 1 431 ? 18.886 4.404 -21.914 1.00 86.75 431 THR A CA 1
ATOM 3368 C C . THR A 1 431 ? 17.395 4.113 -21.825 1.00 86.75 431 THR A C 1
ATOM 3370 O O . THR A 1 431 ? 16.593 4.996 -22.112 1.00 86.75 431 THR A O 1
ATOM 3373 N N . TYR A 1 432 ? 17.021 2.930 -21.337 1.00 88.12 432 TYR A N 1
ATOM 3374 C CA . TYR A 1 432 ? 15.631 2.540 -21.144 1.00 88.12 432 TYR A CA 1
ATOM 3375 C C . TYR A 1 432 ? 14.901 3.483 -20.177 1.00 88.12 432 TYR A C 1
ATOM 3377 O O . TYR A 1 432 ? 13.805 3.942 -20.489 1.00 88.12 432 TYR A O 1
ATOM 3385 N N . CYS A 1 433 ? 15.535 3.870 -19.062 1.00 84.94 433 CYS A N 1
ATOM 3386 C CA . CYS A 1 433 ? 14.980 4.875 -18.153 1.00 84.94 433 CYS A CA 1
ATOM 3387 C C . CYS A 1 433 ? 14.700 6.190 -18.889 1.00 84.94 433 CYS A C 1
ATOM 3389 O O . CYS A 1 433 ? 13.608 6.725 -18.758 1.00 84.94 433 CYS A O 1
ATOM 3391 N N . LYS A 1 434 ? 15.644 6.683 -19.702 1.00 77.00 434 LYS A N 1
ATOM 3392 C CA . LYS A 1 434 ? 15.499 7.933 -20.467 1.00 77.00 434 LYS A CA 1
ATOM 3393 C C . LYS A 1 434 ? 14.410 7.853 -21.537 1.00 77.00 434 LYS A C 1
ATOM 3395 O O . LYS A 1 434 ? 13.668 8.813 -21.715 1.00 77.00 434 LYS A O 1
ATOM 3400 N N . GLU A 1 435 ? 14.355 6.758 -22.286 1.00 66.00 435 GLU A N 1
ATOM 3401 C CA . GLU A 1 435 ? 13.382 6.573 -23.367 1.00 66.00 435 GLU A CA 1
ATOM 3402 C C . GLU A 1 435 ? 11.968 6.373 -22.826 1.00 66.00 435 GLU A C 1
ATOM 3404 O O . GLU A 1 435 ? 11.019 6.886 -23.408 1.00 66.00 435 GLU A O 1
ATOM 3409 N N . SER A 1 436 ? 11.834 5.743 -21.657 1.00 61.34 436 SER A N 1
ATOM 3410 C CA . SER A 1 436 ? 10.537 5.515 -21.025 1.00 61.34 436 SER A CA 1
ATOM 3411 C C . SER A 1 436 ? 9.798 6.774 -20.565 1.00 61.34 436 SER A C 1
ATOM 3413 O O . SER A 1 436 ? 8.646 6.665 -20.180 1.00 61.34 436 SER A O 1
ATOM 3415 N N . VAL A 1 437 ? 10.431 7.953 -20.612 1.00 57.94 437 VAL A N 1
ATOM 3416 C CA . VAL A 1 437 ? 9.850 9.238 -20.168 1.00 57.94 437 VAL A CA 1
ATOM 3417 C C . VAL A 1 437 ? 9.649 10.238 -21.312 1.00 57.94 437 VAL A C 1
ATOM 3419 O O . VAL A 1 437 ? 9.251 11.378 -21.071 1.00 57.94 437 VAL A O 1
ATOM 3422 N N . LYS A 1 438 ? 9.977 9.878 -22.562 1.00 59.00 438 LYS A N 1
ATOM 3423 C CA . LYS A 1 438 ? 9.979 10.841 -23.671 1.00 59.00 438 LYS A CA 1
ATOM 3424 C C . LYS A 1 438 ? 8.648 10.873 -24.430 1.00 59.00 438 LYS A C 1
ATOM 3426 O O . LYS A 1 438 ? 8.226 9.840 -24.940 1.00 59.00 438 LYS A O 1
ATOM 3431 N N . PRO A 1 439 ? 8.054 12.062 -24.648 1.00 59.94 439 PRO A N 1
ATOM 3432 C CA . PRO A 1 439 ? 7.022 12.219 -25.664 1.00 59.94 439 PRO A CA 1
ATOM 3433 C C . PRO A 1 439 ? 7.620 12.020 -27.067 1.00 59.94 439 PRO A C 1
ATOM 3435 O O . PRO A 1 439 ? 8.741 12.461 -27.347 1.00 59.94 439 PRO A O 1
ATOM 3438 N N . ILE A 1 440 ? 6.839 11.397 -27.957 1.00 59.62 440 ILE A N 1
ATOM 3439 C CA . ILE A 1 440 ? 7.210 11.016 -29.338 1.00 59.62 440 ILE A CA 1
ATOM 3440 C C . ILE A 1 440 ? 7.854 12.184 -30.113 1.00 59.62 440 ILE A C 1
ATOM 3442 O O . ILE A 1 440 ? 8.804 11.999 -30.873 1.00 59.62 440 ILE A O 1
ATOM 3446 N N . GLU A 1 441 ? 7.378 13.413 -29.905 1.00 62.69 441 GLU A N 1
ATOM 3447 C CA . GLU A 1 441 ? 7.868 14.605 -30.612 1.00 62.69 441 GLU A CA 1
ATOM 3448 C C . GLU A 1 441 ? 9.277 15.033 -30.168 1.00 62.69 441 GLU A C 1
ATOM 3450 O O . GLU A 1 441 ? 10.134 15.342 -30.999 1.00 62.69 441 GLU A O 1
ATOM 3455 N N . GLY A 1 442 ? 9.563 14.981 -28.862 1.00 66.31 442 GLY A N 1
ATOM 3456 C CA . GLY A 1 442 ? 10.890 15.297 -28.327 1.00 66.31 442 GLY A CA 1
ATOM 3457 C C . GLY A 1 442 ? 11.947 14.272 -28.745 1.00 66.31 442 GLY A C 1
ATOM 3458 O O . GLY A 1 442 ? 13.121 14.611 -28.920 1.00 66.31 442 GLY A O 1
ATOM 3459 N N . GLU A 1 443 ? 11.543 13.017 -28.950 1.00 68.81 443 GLU A N 1
ATOM 3460 C CA . GLU A 1 443 ? 12.411 11.972 -29.490 1.00 68.81 443 GLU A CA 1
ATOM 3461 C C . GLU A 1 443 ? 12.833 12.281 -30.931 1.00 68.81 443 GLU A C 1
ATOM 3463 O O . GLU A 1 443 ? 14.030 12.281 -31.227 1.00 68.81 443 GLU A O 1
ATOM 3468 N N . LYS A 1 444 ? 11.872 12.613 -31.803 1.00 74.75 444 LYS A N 1
ATOM 3469 C CA . LYS A 1 444 ? 12.140 13.004 -33.194 1.00 74.75 444 LYS A CA 1
ATOM 3470 C C . LYS A 1 444 ? 13.125 14.170 -33.268 1.00 74.75 444 LYS A C 1
ATOM 3472 O O . LYS A 1 444 ? 14.105 14.104 -34.008 1.00 74.75 444 LYS A O 1
ATOM 3477 N N . PHE A 1 445 ? 12.925 15.195 -32.441 1.00 76.06 445 PHE A N 1
ATOM 3478 C CA . PHE A 1 445 ? 13.820 16.352 -32.398 1.00 76.06 445 PHE A CA 1
ATOM 3479 C C . PHE A 1 445 ? 15.209 16.011 -31.837 1.00 76.06 445 PHE A C 1
ATOM 3481 O O . PHE A 1 445 ? 16.217 16.494 -32.347 1.00 76.06 445 PHE A O 1
ATOM 3488 N N . THR A 1 446 ? 15.291 15.123 -30.836 1.00 77.44 446 THR A N 1
ATOM 3489 C CA . THR A 1 446 ? 16.583 14.615 -30.334 1.00 77.44 446 THR A CA 1
ATOM 3490 C C . THR A 1 446 ? 17.355 13.909 -31.452 1.00 77.44 446 THR A C 1
ATOM 3492 O O . THR A 1 446 ? 18.535 14.183 -31.637 1.00 77.44 446 THR A O 1
ATOM 3495 N N . LYS A 1 447 ? 16.687 13.055 -32.242 1.00 78.81 447 LYS A N 1
ATOM 3496 C CA . LYS A 1 447 ? 17.317 12.339 -33.364 1.00 78.81 447 LYS A CA 1
ATOM 3497 C C . LYS A 1 447 ? 17.852 13.287 -34.439 1.00 78.81 447 LYS A C 1
ATOM 3499 O O . LYS A 1 447 ? 18.890 13.004 -35.032 1.00 78.81 447 LYS A O 1
ATOM 3504 N N . LEU A 1 448 ? 17.171 14.411 -34.680 1.00 82.50 448 LEU A N 1
ATOM 3505 C CA . LEU A 1 448 ? 17.685 15.470 -35.554 1.00 82.50 448 LEU A CA 1
ATOM 3506 C C . LEU A 1 448 ? 18.928 16.141 -34.952 1.00 82.50 448 LEU A C 1
ATOM 3508 O O . LEU A 1 448 ? 19.917 16.329 -35.656 1.00 82.50 448 LEU A O 1
ATOM 3512 N N . LEU A 1 449 ? 18.907 16.462 -33.652 1.00 84.06 449 LEU A N 1
ATOM 3513 C CA . LEU A 1 449 ? 20.032 17.094 -32.948 1.00 84.06 449 LEU A CA 1
ATOM 3514 C C . LEU A 1 449 ? 21.279 16.201 -32.906 1.00 84.06 449 LEU A C 1
ATOM 3516 O O . LEU A 1 449 ? 22.387 16.690 -33.117 1.00 84.06 449 LEU A O 1
ATOM 3520 N N . ASP A 1 450 ? 21.115 14.892 -32.720 1.00 83.62 450 ASP A N 1
ATOM 3521 C CA . ASP A 1 450 ? 22.219 13.922 -32.787 1.00 83.62 450 ASP A CA 1
ATOM 3522 C C . ASP A 1 450 ? 22.885 13.900 -34.179 1.00 83.62 450 ASP A C 1
ATOM 3524 O O . ASP A 1 450 ? 24.018 13.441 -34.343 1.00 83.62 450 ASP A O 1
ATOM 3528 N N . ARG A 1 451 ? 22.195 14.447 -35.188 1.00 84.38 451 ARG A N 1
ATOM 3529 C CA . ARG A 1 451 ? 22.616 14.529 -36.588 1.00 84.38 451 ARG A CA 1
ATOM 3530 C C . ARG A 1 451 ? 22.810 15.961 -37.071 1.00 84.38 451 ARG A C 1
ATOM 3532 O O . ARG A 1 451 ? 22.809 16.185 -38.273 1.00 84.38 451 ARG A O 1
ATOM 3539 N N . LEU A 1 452 ? 23.074 16.914 -36.176 1.00 85.75 452 LEU A N 1
ATOM 3540 C CA . LEU A 1 452 ? 23.268 18.331 -36.527 1.00 85.75 452 LEU A CA 1
ATOM 3541 C C . LEU A 1 452 ? 24.367 18.584 -37.582 1.00 85.75 452 LEU A C 1
ATOM 3543 O O . LEU A 1 452 ? 24.448 19.664 -38.151 1.00 85.75 452 LEU A O 1
ATOM 3547 N N . ARG A 1 453 ? 25.253 17.607 -37.814 1.00 84.94 453 ARG A N 1
ATOM 3548 C CA . ARG A 1 453 ? 26.290 17.665 -38.856 1.00 84.94 453 ARG A CA 1
ATOM 3549 C C . ARG A 1 453 ? 25.749 17.418 -40.271 1.00 84.94 453 ARG A C 1
ATOM 3551 O O . ARG A 1 453 ? 26.454 17.721 -41.229 1.00 84.94 453 ARG A O 1
ATOM 3558 N N . ASP A 1 454 ? 24.550 16.855 -40.406 1.00 88.38 454 ASP A N 1
ATOM 3559 C CA . ASP A 1 454 ? 23.829 16.775 -41.674 1.00 88.38 454 ASP A CA 1
ATOM 3560 C C . ASP A 1 454 ? 23.091 18.099 -41.914 1.00 88.38 454 ASP A C 1
ATOM 3562 O O . ASP A 1 454 ? 22.260 18.522 -41.106 1.00 88.38 454 ASP A O 1
ATOM 3566 N N . LYS A 1 455 ? 23.376 18.738 -43.055 1.00 87.94 455 LYS A N 1
ATOM 3567 C CA . LYS A 1 455 ? 22.744 20.000 -43.457 1.00 87.94 455 LYS A CA 1
ATOM 3568 C C . LYS A 1 455 ? 21.223 19.895 -43.539 1.00 87.94 455 LYS A C 1
ATOM 3570 O O . LYS A 1 455 ? 20.550 20.890 -43.292 1.00 87.94 455 LYS A O 1
ATOM 3575 N N . ASN A 1 456 ? 20.678 18.726 -43.872 1.00 86.81 456 ASN A N 1
ATOM 3576 C CA . ASN A 1 456 ? 19.233 18.528 -43.946 1.00 86.81 456 ASN A CA 1
ATOM 3577 C C . ASN A 1 456 ? 18.606 18.534 -42.545 1.00 86.81 456 ASN A C 1
ATOM 3579 O O . ASN A 1 456 ? 17.630 19.246 -42.320 1.00 86.81 456 ASN A O 1
ATOM 3583 N N . ALA A 1 457 ? 19.202 17.829 -41.575 1.00 86.69 457 ALA A N 1
ATOM 3584 C CA . ALA A 1 457 ? 18.754 17.886 -40.180 1.00 86.69 457 ALA A CA 1
ATOM 3585 C C . ALA A 1 457 ? 18.880 19.302 -39.596 1.00 86.69 457 ALA A C 1
ATOM 3587 O O . ALA A 1 457 ? 17.955 19.780 -38.939 1.00 86.69 457 ALA A O 1
ATOM 3588 N N . GLU A 1 458 ? 19.993 19.990 -39.872 1.00 90.00 458 GLU A N 1
ATOM 3589 C CA . GLU A 1 458 ? 20.207 21.384 -39.469 1.00 90.00 458 GLU A CA 1
ATOM 3590 C C . GLU A 1 458 ? 19.116 22.305 -40.038 1.00 90.00 458 GLU A C 1
ATOM 3592 O O . GLU A 1 458 ? 18.502 23.069 -39.292 1.00 90.00 458 GLU A O 1
ATOM 3597 N N . GLN A 1 459 ? 18.814 22.202 -41.337 1.00 89.44 459 GLN A N 1
ATOM 3598 C CA . GLN A 1 459 ? 17.781 23.012 -41.988 1.00 89.44 459 GLN A CA 1
ATOM 3599 C C . GLN A 1 459 ? 16.385 22.752 -41.422 1.00 89.44 459 GLN A C 1
ATOM 3601 O O . GLN A 1 459 ? 15.652 23.711 -41.182 1.00 89.44 459 GLN A O 1
ATOM 3606 N N . ILE A 1 460 ? 16.027 21.490 -41.166 1.00 88.19 460 ILE A N 1
ATOM 3607 C CA . ILE A 1 460 ? 14.737 21.127 -40.563 1.00 88.19 460 ILE A CA 1
ATOM 3608 C C . ILE A 1 460 ? 14.603 21.756 -39.167 1.00 88.19 460 ILE A C 1
ATOM 3610 O O . ILE A 1 460 ? 13.570 22.355 -38.857 1.00 88.19 460 ILE A O 1
ATOM 3614 N N . ILE A 1 461 ? 15.655 21.694 -38.340 1.00 87.56 461 ILE A N 1
ATOM 3615 C CA . ILE A 1 461 ? 15.668 22.319 -37.008 1.00 87.56 461 ILE A CA 1
ATOM 3616 C C . ILE A 1 461 ? 15.546 23.843 -37.123 1.00 87.56 461 ILE A C 1
ATOM 3618 O O . ILE A 1 461 ? 14.689 24.438 -36.470 1.00 87.56 461 ILE A O 1
ATOM 3622 N N . VAL A 1 462 ? 16.365 24.485 -37.964 1.00 89.25 462 VAL A N 1
ATOM 3623 C CA . VAL A 1 462 ? 16.363 25.947 -38.143 1.00 89.25 462 VAL A CA 1
ATOM 3624 C C . VAL A 1 462 ? 15.007 26.436 -38.648 1.00 89.25 462 VAL A C 1
ATOM 3626 O O . VAL A 1 462 ? 14.475 27.403 -38.107 1.00 89.25 462 VAL A O 1
ATOM 3629 N N . LYS A 1 463 ? 14.414 25.756 -39.635 1.00 89.19 463 LYS A N 1
ATOM 3630 C CA . LYS A 1 463 ? 13.074 26.060 -40.155 1.00 89.19 463 LYS A CA 1
ATOM 3631 C C . LYS A 1 463 ? 12.016 25.919 -39.064 1.00 89.19 463 LYS A C 1
ATOM 3633 O O . LYS A 1 463 ? 11.160 26.796 -38.940 1.00 89.19 463 LYS A O 1
ATOM 3638 N N . SER A 1 464 ? 12.107 24.869 -38.247 1.00 87.69 464 SER A N 1
ATOM 3639 C CA . SER A 1 464 ? 11.161 24.639 -37.152 1.00 87.69 464 SER A CA 1
ATOM 3640 C C . SER A 1 464 ? 11.235 25.740 -36.088 1.00 87.69 464 SER A C 1
ATOM 3642 O O . SER A 1 464 ? 10.208 26.251 -35.647 1.00 87.69 464 SER A O 1
ATOM 3644 N N . ILE A 1 465 ? 12.450 26.172 -35.731 1.00 87.12 465 ILE A N 1
ATOM 3645 C CA . ILE A 1 465 ? 12.679 27.272 -34.781 1.00 87.12 465 ILE A CA 1
ATOM 3646 C C . ILE A 1 465 ? 12.216 28.610 -35.371 1.00 87.12 465 ILE A C 1
ATOM 3648 O O . ILE A 1 465 ? 11.511 29.364 -34.709 1.00 87.12 465 ILE A O 1
ATOM 3652 N N . ALA A 1 466 ? 12.579 28.912 -36.621 1.00 89.06 466 ALA A N 1
ATOM 3653 C CA . ALA A 1 466 ? 12.248 30.185 -37.263 1.00 89.06 466 ALA A CA 1
ATOM 3654 C C . ALA A 1 466 ? 10.737 30.371 -37.475 1.00 89.06 466 ALA A C 1
ATOM 3656 O O . ALA A 1 466 ? 10.243 31.496 -37.427 1.00 89.06 466 ALA A O 1
ATOM 3657 N N . SER A 1 467 ? 10.009 29.278 -37.709 1.00 87.25 467 SER A N 1
ATOM 3658 C CA . SER A 1 467 ? 8.555 29.293 -37.902 1.00 87.25 467 SER A CA 1
ATOM 3659 C C . SER A 1 467 ? 7.754 29.072 -36.614 1.00 87.25 467 SER A C 1
ATOM 3661 O O . SER A 1 467 ? 6.533 29.209 -36.650 1.00 87.25 467 SER A O 1
ATOM 3663 N N . ASN A 1 468 ? 8.411 28.744 -35.490 1.00 80.50 468 ASN A N 1
ATOM 3664 C CA . ASN A 1 468 ? 7.767 28.236 -34.270 1.00 80.50 468 ASN A CA 1
ATOM 3665 C C . ASN A 1 468 ? 6.764 27.097 -34.558 1.00 80.50 468 ASN A C 1
ATOM 3667 O O . ASN A 1 468 ? 5.723 26.990 -33.909 1.00 80.50 468 ASN A O 1
ATOM 3671 N N . PHE A 1 469 ? 7.064 26.257 -35.550 1.00 80.12 469 PHE A N 1
ATOM 3672 C CA . PHE A 1 469 ? 6.195 25.182 -36.014 1.00 80.12 469 PHE A CA 1
ATOM 3673 C C . PHE A 1 469 ? 7.022 23.944 -36.356 1.00 80.12 469 PHE A C 1
ATOM 3675 O O . PHE A 1 469 ? 8.043 24.041 -37.028 1.00 80.12 469 PHE A O 1
ATOM 3682 N N . ILE A 1 470 ? 6.572 22.771 -35.914 1.00 74.31 470 ILE A N 1
ATOM 3683 C CA . ILE A 1 470 ? 7.233 21.494 -36.196 1.00 74.31 470 ILE A CA 1
ATOM 3684 C C . ILE A 1 470 ? 6.423 20.754 -37.262 1.00 74.31 470 ILE A C 1
ATOM 3686 O O . ILE A 1 470 ? 5.303 20.313 -37.001 1.00 74.31 470 ILE A O 1
ATOM 3690 N N . ASP A 1 471 ? 7.002 20.571 -38.450 1.00 79.75 471 ASP A N 1
ATOM 3691 C CA . ASP A 1 471 ? 6.424 19.700 -39.476 1.00 79.75 471 ASP A CA 1
ATOM 3692 C C . ASP A 1 471 ? 6.779 18.234 -39.180 1.00 79.75 471 ASP A C 1
ATOM 3694 O O . ASP A 1 471 ? 7.827 17.710 -39.560 1.00 79.75 471 ASP A O 1
ATOM 3698 N N . ASN A 1 472 ? 5.880 17.561 -38.463 1.00 74.75 472 ASN A N 1
ATOM 3699 C CA . ASN A 1 472 ? 6.047 16.167 -38.057 1.00 74.75 472 ASN A CA 1
ATOM 3700 C C . ASN A 1 472 ? 6.209 15.185 -39.235 1.00 74.75 472 ASN A C 1
ATOM 3702 O O . ASN A 1 472 ? 6.795 14.118 -39.027 1.00 74.75 472 ASN A O 1
ATOM 3706 N N . ASN A 1 473 ? 5.711 15.522 -40.431 1.00 79.25 473 ASN A N 1
ATOM 3707 C CA . ASN A 1 473 ? 5.817 14.679 -41.624 1.00 79.25 473 ASN A CA 1
ATOM 3708 C C . ASN A 1 473 ? 7.183 14.845 -42.293 1.00 79.25 473 ASN A C 1
ATOM 3710 O O . ASN A 1 473 ? 7.799 13.856 -42.676 1.00 79.25 473 ASN A O 1
ATOM 3714 N N . GLU A 1 474 ? 7.690 16.077 -42.380 1.00 81.94 474 GLU A N 1
ATOM 3715 C CA . GLU A 1 474 ? 9.036 16.366 -42.895 1.00 81.94 474 GLU A CA 1
ATOM 3716 C C . GLU A 1 474 ? 10.112 15.662 -42.052 1.00 81.94 474 GLU A C 1
ATOM 3718 O O . GLU A 1 474 ? 11.016 15.023 -42.593 1.00 81.94 474 GLU A O 1
ATOM 3723 N N . ILE A 1 475 ? 9.964 15.694 -40.721 1.00 79.62 475 ILE A N 1
ATOM 3724 C CA . ILE A 1 475 ? 10.869 14.987 -39.806 1.00 79.62 475 ILE A CA 1
ATOM 3725 C C . ILE A 1 475 ? 10.749 13.468 -39.958 1.00 79.62 475 ILE A C 1
ATOM 3727 O O . ILE A 1 475 ? 11.769 12.780 -39.976 1.00 79.62 475 ILE A O 1
ATOM 3731 N N . ALA A 1 476 ? 9.524 12.937 -40.049 1.00 76.06 476 ALA A N 1
ATOM 3732 C CA . ALA A 1 476 ? 9.305 11.502 -40.215 1.00 76.06 476 ALA A CA 1
ATOM 3733 C C . ALA A 1 476 ? 9.934 10.992 -41.517 1.00 76.06 476 ALA A C 1
ATOM 3735 O O . ALA A 1 476 ? 10.721 10.060 -41.458 1.00 76.06 476 ALA A O 1
ATOM 3736 N N . ASN A 1 477 ? 9.704 11.669 -42.645 1.00 81.06 477 ASN A N 1
ATOM 3737 C CA . ASN A 1 477 ? 10.280 11.293 -43.939 1.00 81.06 477 ASN A CA 1
ATOM 3738 C C . ASN A 1 477 ? 11.816 11.287 -43.905 1.00 81.06 477 ASN A C 1
ATOM 3740 O O . ASN A 1 477 ? 12.439 10.320 -44.332 1.00 81.06 477 ASN A O 1
ATOM 3744 N N . TYR A 1 478 ? 12.436 12.325 -43.329 1.00 81.88 478 TYR A N 1
ATOM 3745 C CA . TYR A 1 478 ? 13.895 12.386 -43.189 1.00 81.88 478 TYR A CA 1
ATOM 3746 C C . TYR A 1 478 ? 14.456 11.259 -42.304 1.00 81.88 478 TYR A C 1
ATOM 3748 O O . TYR A 1 478 ? 15.529 10.719 -42.580 1.00 81.88 478 TYR A O 1
ATOM 3756 N N . LEU A 1 479 ? 13.755 10.905 -41.222 1.00 75.50 479 LEU A N 1
ATOM 3757 C CA . LEU A 1 479 ? 14.167 9.815 -40.338 1.00 75.50 479 LEU A CA 1
ATOM 3758 C C . LEU A 1 479 ? 13.924 8.438 -40.977 1.00 75.50 479 LEU A C 1
ATOM 3760 O O . LEU A 1 479 ? 14.794 7.574 -40.850 1.00 75.50 479 LEU A O 1
ATOM 3764 N N . ASP A 1 480 ? 12.811 8.247 -41.685 1.00 71.19 480 ASP A N 1
ATOM 3765 C CA . ASP A 1 480 ? 12.426 6.997 -42.348 1.00 71.19 480 ASP A CA 1
ATOM 3766 C C . ASP A 1 480 ? 13.392 6.651 -43.488 1.00 71.19 480 ASP A C 1
ATOM 3768 O O . ASP A 1 480 ? 13.934 5.540 -43.501 1.00 71.19 480 ASP A O 1
ATOM 3772 N N . ASP A 1 481 ? 13.733 7.625 -44.342 1.00 62.56 481 ASP A N 1
ATOM 3773 C CA . ASP A 1 481 ? 14.743 7.484 -45.405 1.00 62.56 481 ASP A CA 1
ATOM 3774 C C . ASP A 1 481 ? 16.113 7.042 -44.854 1.00 62.56 481 ASP A C 1
ATOM 3776 O O . ASP A 1 481 ? 16.899 6.377 -45.533 1.00 62.56 481 ASP A O 1
ATOM 3780 N N . TYR A 1 482 ? 16.393 7.362 -43.588 1.00 59.56 482 TYR A N 1
ATOM 3781 C CA . TYR A 1 482 ? 17.635 7.011 -42.907 1.00 59.56 482 TYR A CA 1
ATOM 3782 C C . TYR A 1 482 ? 17.580 5.684 -42.136 1.00 59.56 482 TYR A C 1
ATOM 3784 O O . TYR A 1 482 ? 18.610 5.028 -41.987 1.00 59.56 482 TYR A O 1
ATOM 3792 N N . THR A 1 483 ? 16.415 5.276 -41.616 1.00 54.12 483 THR A N 1
ATOM 3793 C CA . THR A 1 483 ? 16.257 3.991 -40.898 1.00 54.12 483 THR A CA 1
ATOM 3794 C C . THR A 1 483 ? 16.463 2.766 -41.791 1.00 54.12 483 THR A C 1
ATOM 3796 O O . THR A 1 483 ? 16.726 1.676 -41.283 1.00 54.12 483 THR A O 1
ATOM 3799 N N . ALA A 1 484 ? 16.436 2.944 -43.114 1.00 50.41 484 ALA A N 1
ATOM 3800 C CA . ALA A 1 484 ? 16.803 1.918 -44.085 1.00 50.41 484 ALA A CA 1
ATOM 3801 C C . ALA A 1 484 ? 18.296 1.509 -44.027 1.00 50.41 484 ALA A C 1
ATOM 3803 O O . ALA A 1 484 ? 18.667 0.471 -44.578 1.00 50.41 484 ALA A O 1
ATOM 3804 N N . ILE A 1 485 ? 19.157 2.277 -43.342 1.00 52.16 485 ILE A N 1
ATOM 3805 C CA . ILE A 1 485 ? 20.593 1.997 -43.200 1.00 52.16 485 ILE A CA 1
ATOM 3806 C C . ILE A 1 485 ? 20.850 1.412 -41.797 1.00 52.16 485 ILE A C 1
ATOM 3808 O O . ILE A 1 485 ? 20.806 2.103 -40.784 1.00 52.16 485 ILE A O 1
ATOM 3812 N N . GLN A 1 486 ? 21.057 0.093 -41.767 1.00 53.94 486 GLN A N 1
ATOM 3813 C CA . GLN A 1 486 ? 21.041 -0.810 -40.609 1.00 53.94 486 GLN A CA 1
ATOM 3814 C C . GLN A 1 486 ? 21.980 -0.444 -39.439 1.00 53.94 486 GLN A C 1
ATOM 3816 O O . GLN A 1 486 ? 23.193 -0.613 -39.531 1.00 53.94 486 GLN A O 1
ATOM 3821 N N . GLU A 1 487 ? 21.391 -0.178 -38.272 1.00 56.78 487 GLU A N 1
ATOM 3822 C CA . GLU A 1 487 ? 21.923 -0.621 -36.976 1.00 56.78 487 GLU A CA 1
ATOM 3823 C C . GLU A 1 487 ? 20.860 -1.496 -36.299 1.00 56.78 487 GLU A C 1
ATOM 3825 O O . GLU A 1 487 ? 19.666 -1.183 -36.325 1.00 56.78 487 GLU A O 1
ATOM 3830 N N . LYS A 1 488 ? 21.270 -2.629 -35.713 1.00 67.12 488 LYS A N 1
ATOM 3831 C CA . LYS A 1 488 ? 20.362 -3.444 -34.896 1.00 67.12 488 LYS A CA 1
ATOM 3832 C C . LYS A 1 488 ? 19.884 -2.559 -33.732 1.00 67.12 488 LYS A C 1
ATOM 3834 O O . LYS A 1 488 ? 20.746 -2.032 -33.029 1.00 67.12 488 LYS A O 1
ATOM 3839 N N . PRO A 1 489 ? 18.564 -2.385 -33.515 1.00 75.88 489 PRO A N 1
ATOM 3840 C CA . PRO A 1 489 ? 18.065 -1.521 -32.448 1.00 75.88 489 PRO A CA 1
ATOM 3841 C C . PRO A 1 489 ? 18.626 -1.977 -31.099 1.00 75.88 489 PRO A C 1
ATOM 3843 O O . PRO A 1 489 ? 18.803 -3.182 -30.886 1.00 75.88 489 PRO A O 1
ATOM 3846 N N . SER A 1 490 ? 18.899 -1.039 -30.190 1.00 84.44 490 SER A N 1
ATOM 3847 C CA . SER A 1 490 ? 19.346 -1.366 -28.831 1.00 84.44 490 SER A CA 1
ATOM 3848 C C . SER A 1 490 ? 18.338 -2.287 -28.136 1.00 84.44 490 SER A C 1
ATOM 3850 O O . SER A 1 490 ? 17.166 -2.377 -28.526 1.00 84.44 490 SER A O 1
ATOM 3852 N N . TYR A 1 491 ? 18.778 -3.000 -27.098 1.00 87.44 491 TYR A N 1
ATOM 3853 C CA . TYR A 1 491 ? 17.865 -3.857 -26.340 1.00 87.44 491 TYR A CA 1
ATOM 3854 C C . TYR A 1 491 ? 16.780 -3.035 -25.638 1.00 87.44 491 TYR A C 1
ATOM 3856 O O . TYR A 1 491 ? 15.631 -3.463 -25.597 1.00 87.44 491 TYR A O 1
ATOM 3864 N N . SER A 1 492 ? 17.116 -1.826 -25.184 1.00 83.06 492 SER A N 1
ATOM 3865 C CA . SER A 1 492 ? 16.166 -0.829 -24.675 1.00 83.06 492 SER A CA 1
ATOM 3866 C C . SER A 1 492 ? 15.050 -0.500 -25.679 1.00 83.06 492 SER A C 1
ATOM 3868 O O . SER A 1 492 ? 13.875 -0.635 -25.340 1.00 83.06 492 SER A O 1
ATOM 3870 N N . THR A 1 493 ? 15.381 -0.178 -26.933 1.00 82.62 493 THR A N 1
ATOM 3871 C CA . THR A 1 493 ? 14.372 0.110 -27.967 1.00 82.62 493 THR A CA 1
ATOM 3872 C C . THR A 1 493 ? 13.536 -1.124 -28.319 1.00 82.62 493 THR A C 1
ATOM 3874 O O . THR A 1 493 ? 12.327 -1.020 -28.529 1.00 82.62 493 THR A O 1
ATOM 3877 N N . GLN A 1 494 ? 14.153 -2.309 -28.382 1.00 85.50 494 GLN A N 1
ATOM 3878 C CA . GLN A 1 494 ? 13.417 -3.560 -28.603 1.00 85.50 494 GLN A CA 1
ATOM 3879 C C . GLN A 1 494 ? 12.425 -3.836 -27.465 1.00 85.50 494 GLN A C 1
ATOM 3881 O O . GLN A 1 494 ? 11.290 -4.223 -27.727 1.00 85.50 494 GLN A O 1
ATOM 3886 N N . LEU A 1 495 ? 12.832 -3.600 -26.216 1.00 86.12 495 LEU A N 1
ATOM 3887 C CA . LEU A 1 495 ? 11.985 -3.788 -25.044 1.00 86.12 495 LEU A CA 1
ATOM 3888 C C . LEU A 1 495 ? 10.788 -2.833 -25.038 1.00 86.12 495 LEU A C 1
ATOM 3890 O O . LEU A 1 495 ? 9.684 -3.263 -24.730 1.00 86.12 495 LEU A O 1
ATOM 3894 N N . ILE A 1 496 ? 10.977 -1.565 -25.413 1.00 83.38 496 ILE A N 1
ATOM 3895 C CA . ILE A 1 496 ? 9.875 -0.592 -25.499 1.00 83.38 496 ILE A CA 1
ATOM 3896 C C . ILE A 1 496 ? 8.802 -1.066 -26.478 1.00 83.38 496 ILE A C 1
ATOM 3898 O O . ILE A 1 496 ? 7.620 -0.983 -26.163 1.00 83.38 496 ILE A O 1
ATOM 3902 N N . ARG A 1 497 ? 9.203 -1.621 -27.628 1.00 83.31 497 ARG A N 1
ATOM 3903 C CA . ARG A 1 497 ? 8.256 -2.192 -28.598 1.00 83.31 497 ARG A CA 1
ATOM 3904 C C . ARG A 1 497 ? 7.476 -3.362 -28.004 1.00 83.31 497 ARG A C 1
ATOM 3906 O O . ARG A 1 497 ? 6.267 -3.397 -28.136 1.00 83.31 497 ARG A O 1
ATOM 3913 N N . LEU A 1 498 ? 8.149 -4.261 -27.282 1.00 84.94 498 LEU A N 1
ATOM 3914 C CA . LEU A 1 498 ? 7.476 -5.372 -26.595 1.00 84.94 498 LEU A CA 1
ATOM 3915 C C . LEU A 1 498 ? 6.484 -4.894 -25.529 1.00 84.94 498 LEU A C 1
ATOM 3917 O O . LEU A 1 498 ? 5.471 -5.539 -25.303 1.00 84.94 498 LEU A O 1
ATOM 3921 N N . ILE A 1 499 ? 6.785 -3.782 -24.857 1.00 83.31 499 ILE A N 1
ATOM 3922 C CA . ILE A 1 499 ? 5.912 -3.196 -23.836 1.00 83.31 499 ILE A CA 1
ATOM 3923 C C . ILE A 1 499 ? 4.680 -2.541 -24.457 1.00 83.31 499 ILE A C 1
ATOM 3925 O O . ILE A 1 499 ? 3.635 -2.536 -23.825 1.00 83.31 499 ILE A O 1
ATOM 3929 N N . GLN A 1 500 ? 4.783 -2.008 -25.676 1.00 79.38 500 GLN A N 1
ATOM 3930 C CA . GLN A 1 500 ? 3.633 -1.468 -26.414 1.00 79.38 500 GLN A CA 1
ATOM 3931 C C . GLN A 1 500 ? 2.615 -2.548 -26.807 1.00 79.38 500 GLN A C 1
ATOM 3933 O O . GLN A 1 500 ? 1.467 -2.206 -27.078 1.00 79.38 500 GLN A O 1
ATOM 3938 N N . ASP A 1 501 ? 3.032 -3.816 -26.802 1.00 75.88 501 ASP A N 1
ATOM 3939 C CA . ASP A 1 501 ? 2.188 -4.978 -27.084 1.00 75.88 501 ASP A CA 1
ATOM 3940 C C . ASP A 1 501 ? 1.624 -5.649 -25.804 1.00 75.88 501 ASP A C 1
ATOM 3942 O O . ASP A 1 501 ? 0.943 -6.672 -25.920 1.00 75.88 501 ASP A O 1
ATOM 3946 N N . LEU A 1 502 ? 1.928 -5.123 -24.601 1.00 70.62 502 LEU A N 1
ATOM 3947 C CA . LEU A 1 502 ? 1.327 -5.547 -23.318 1.00 70.62 502 LEU A CA 1
ATOM 3948 C C . LEU A 1 502 ? -0.101 -5.019 -23.181 1.00 70.62 502 LEU A C 1
ATOM 3950 O O . LEU A 1 502 ? -0.937 -5.800 -22.671 1.00 70.62 502 LEU A O 1
#